Protein AF-A0A495AGC6-F1 (afdb_monomer_lite)

Sequence (389 aa):
MSIIQNLIKKAFGTENVNEAASFLASACNRMKNSSKAEIQYEIEQALCGVNLNRPGSHDVGILARLKAAEAEAMQLRAELKAVAGKSKTKTVYQDNPETLRRLAEVQGELAAARLNTVPPADIQRLSARIAGLQKSLESERDHHYQELALLRETLQRKMEEQVLLTPEGRANQALSERVLDLQKRLAAQKETHNAELAQLHETMQQDIDNQRQLRSELVKNGNALVETVQGLQEQIAALKQRLQETDAQGETARGAYEQALQAHQIYINVLKNEISELVQKNKRLETRLTEQRSETQASSLAAAELDQKILSLHCSLDEMAETAQNYARAKENAEAAASQLRSALEQALSDSQHNASRCETLSRKLEAAEAELNRSSGAKSFMRWMTEK

Radius of gyration: 106.24 Å; chains: 1; bounding box: 181×81×327 Å

pLDDT: mean 79.92, std 17.23, range [36.09, 98.31]

Structure (mmCIF, N/CA/C/O backbone):
data_AF-A0A495AGC6-F1
#
_entry.id   AF-A0A495AGC6-F1
#
loop_
_atom_site.group_PDB
_atom_site.id
_atom_site.type_symbol
_atom_site.label_atom_id
_atom_site.label_alt_id
_atom_site.label_comp_id
_atom_site.label_asym_id
_atom_site.label_entity_id
_atom_site.label_seq_id
_atom_site.pdbx_PDB_ins_code
_atom_site.Cartn_x
_atom_site.Cartn_y
_atom_site.Cartn_z
_atom_site.occupancy
_atom_site.B_iso_or_equiv
_atom_site.auth_seq_id
_atom_site.auth_comp_id
_atom_site.auth_asym_id
_atom_site.auth_atom_id
_atom_site.pdbx_PDB_model_num
ATOM 1 N N . MET A 1 1 ? 37.679 8.447 -24.070 1.00 58.41 1 MET A N 1
ATOM 2 C CA . MET A 1 1 ? 37.887 9.900 -24.266 1.00 58.41 1 MET A CA 1
ATOM 3 C C . MET A 1 1 ? 36.832 10.645 -23.474 1.00 58.41 1 MET A C 1
ATOM 5 O O . MET A 1 1 ? 35.666 10.271 -23.563 1.00 58.41 1 MET A O 1
ATOM 9 N N . SER A 1 2 ? 37.240 11.641 -22.687 1.00 80.38 2 SER A N 1
ATOM 10 C CA . SER A 1 2 ? 36.315 12.469 -21.906 1.00 80.38 2 SER A CA 1
ATOM 11 C C . SER A 1 2 ? 35.355 13.217 -22.836 1.00 80.38 2 SER A C 1
ATOM 13 O O . SER A 1 2 ? 35.716 13.619 -23.945 1.00 80.38 2 SER A O 1
ATOM 15 N N . ILE A 1 3 ? 34.105 13.402 -22.408 1.00 77.62 3 ILE A N 1
ATOM 16 C CA . ILE A 1 3 ? 33.094 14.119 -23.203 1.00 77.62 3 ILE A CA 1
ATOM 17 C C . ILE A 1 3 ? 33.528 15.575 -23.433 1.00 77.62 3 ILE A C 1
ATOM 19 O O . ILE A 1 3 ? 33.268 16.137 -24.496 1.00 77.62 3 ILE A O 1
ATOM 23 N N . ILE A 1 4 ? 34.250 16.154 -22.471 1.00 80.00 4 ILE A N 1
ATOM 24 C CA . ILE A 1 4 ? 34.842 17.491 -22.565 1.00 80.00 4 ILE A CA 1
ATOM 25 C C . ILE A 1 4 ? 35.914 17.523 -23.666 1.00 80.00 4 ILE A C 1
ATOM 27 O O . ILE A 1 4 ? 35.859 18.389 -24.539 1.00 80.00 4 ILE A O 1
ATOM 31 N N . GLN A 1 5 ? 36.806 16.525 -23.715 1.00 81.75 5 GLN A N 1
ATOM 32 C CA . GLN A 1 5 ? 37.827 16.401 -24.768 1.00 81.75 5 GLN A CA 1
ATOM 33 C C . GLN A 1 5 ? 37.212 16.312 -26.166 1.00 81.75 5 GLN A C 1
ATOM 35 O O . GLN A 1 5 ? 37.687 16.954 -27.100 1.00 81.75 5 GLN A O 1
ATOM 40 N N . ASN A 1 6 ? 36.126 15.551 -26.313 1.00 81.38 6 ASN A N 1
ATOM 41 C CA . ASN A 1 6 ? 35.429 15.413 -27.591 1.00 81.38 6 ASN A CA 1
ATOM 42 C C . ASN A 1 6 ? 34.765 16.719 -28.046 1.00 81.38 6 ASN A C 1
ATOM 44 O O . ASN A 1 6 ? 34.771 17.015 -29.239 1.00 81.38 6 ASN A O 1
ATOM 48 N N . LEU A 1 7 ? 34.197 17.503 -27.125 1.00 82.88 7 LEU A N 1
ATOM 49 C CA . LEU A 1 7 ? 33.593 18.800 -27.448 1.00 82.88 7 LEU A CA 1
ATOM 50 C C . LEU A 1 7 ? 34.653 19.824 -27.870 1.00 82.88 7 LEU A C 1
ATOM 52 O O . LEU A 1 7 ? 34.455 20.526 -28.858 1.00 82.88 7 LEU A O 1
ATOM 56 N N . ILE A 1 8 ? 35.798 19.853 -27.184 1.00 82.62 8 ILE A N 1
ATOM 57 C CA . ILE A 1 8 ? 36.922 20.732 -27.529 1.00 82.62 8 ILE A CA 1
ATOM 58 C C . ILE A 1 8 ? 37.519 20.335 -28.889 1.00 82.62 8 ILE A C 1
ATOM 60 O O . ILE A 1 8 ? 37.671 21.189 -29.758 1.00 82.62 8 ILE A O 1
ATOM 64 N N . LYS A 1 9 ? 37.772 19.042 -29.137 1.00 82.81 9 LYS A N 1
ATOM 65 C CA . LYS A 1 9 ? 38.267 18.567 -30.444 1.00 82.81 9 LYS A CA 1
ATOM 66 C C . LYS A 1 9 ? 37.302 18.873 -31.586 1.00 82.81 9 LYS A C 1
ATOM 68 O O . LYS A 1 9 ? 37.743 19.271 -32.659 1.00 82.81 9 LYS A O 1
ATOM 73 N N . LYS A 1 10 ? 35.991 18.734 -31.356 1.00 81.62 10 LYS A N 1
ATOM 74 C CA . LYS A 1 10 ? 34.972 19.119 -32.341 1.00 81.62 10 LYS A CA 1
ATOM 75 C C . LYS A 1 10 ? 35.003 20.615 -32.620 1.00 81.62 10 LYS A C 1
ATOM 77 O O . LYS A 1 10 ? 35.014 20.981 -33.784 1.00 81.62 10 LYS A O 1
ATOM 82 N N . ALA A 1 11 ? 35.105 21.459 -31.593 1.00 82.12 11 ALA A N 1
ATOM 83 C CA . ALA A 1 11 ? 35.177 22.906 -31.779 1.00 82.12 11 ALA A CA 1
ATOM 84 C C . ALA A 1 11 ? 36.354 23.345 -32.667 1.00 82.12 11 ALA A C 1
ATOM 86 O O . ALA A 1 11 ? 36.187 24.216 -33.513 1.00 82.12 11 ALA A O 1
ATOM 87 N N . PHE A 1 12 ? 37.526 22.721 -32.513 1.00 81.25 12 PHE A N 1
ATOM 88 C CA . PHE A 1 12 ? 38.698 23.015 -33.348 1.00 81.25 12 PHE A CA 1
ATOM 89 C C . PHE A 1 12 ? 38.694 22.308 -34.714 1.00 81.25 12 PHE A C 1
ATOM 91 O O . PHE A 1 12 ? 39.489 22.666 -35.578 1.00 81.25 12 PHE A O 1
ATOM 98 N N . GLY A 1 13 ? 37.818 21.321 -34.918 1.00 77.62 13 GLY A N 1
ATOM 99 C CA . GLY A 1 13 ? 37.667 20.593 -36.181 1.00 77.62 13 GLY A CA 1
ATOM 100 C C . GLY A 1 13 ? 36.554 21.116 -37.095 1.00 77.62 13 GLY A C 1
ATOM 101 O O . GLY A 1 13 ? 36.464 20.664 -38.233 1.00 77.62 13 GLY A O 1
ATOM 102 N N . THR A 1 14 ? 35.694 22.031 -36.629 1.00 76.06 14 THR A N 1
ATOM 103 C CA . THR A 1 14 ? 34.595 22.583 -37.443 1.00 76.06 14 THR A CA 1
ATOM 104 C C . THR A 1 14 ? 35.024 23.844 -38.193 1.00 76.06 14 THR A C 1
ATOM 106 O O . THR A 1 14 ? 35.632 24.733 -37.599 1.00 76.06 14 THR A O 1
ATOM 109 N N . GLU A 1 15 ? 34.624 23.992 -39.458 1.00 73.25 15 GLU A N 1
ATOM 110 C CA . GLU A 1 15 ? 34.863 25.217 -40.245 1.00 73.25 15 GLU A CA 1
ATOM 111 C C . GLU A 1 15 ? 33.916 26.375 -39.870 1.00 73.25 15 GLU A C 1
ATOM 113 O O . GLU A 1 15 ? 34.203 27.541 -40.146 1.00 73.25 15 GLU A O 1
ATOM 118 N N . ASN A 1 16 ? 32.797 26.071 -39.202 1.00 80.12 16 ASN A N 1
ATOM 119 C CA . ASN A 1 16 ? 31.782 27.039 -38.803 1.00 80.12 16 ASN A CA 1
ATOM 120 C C . ASN A 1 16 ? 32.076 27.632 -37.413 1.00 80.12 16 ASN A C 1
ATOM 122 O O . ASN A 1 16 ? 31.955 26.963 -36.386 1.00 80.12 16 ASN A O 1
ATOM 126 N N . VAL A 1 17 ? 32.399 28.927 -37.377 1.00 76.19 17 VAL A N 1
ATOM 127 C CA . VAL A 1 17 ? 32.763 29.664 -36.152 1.00 76.19 17 VAL A CA 1
ATOM 128 C C . VAL A 1 17 ? 31.644 29.646 -35.098 1.00 76.19 17 VAL A C 1
ATOM 130 O O . VAL A 1 17 ? 31.924 29.576 -33.901 1.00 76.19 17 VAL A O 1
ATOM 133 N N . ASN A 1 18 ? 30.376 29.649 -35.519 1.00 74.88 18 ASN A N 1
ATOM 134 C CA . ASN A 1 18 ? 29.232 29.661 -34.600 1.00 74.88 18 ASN A CA 1
ATOM 135 C C . ASN A 1 18 ? 29.003 28.293 -33.934 1.00 74.88 18 ASN A C 1
ATOM 137 O O . ASN A 1 18 ? 28.607 28.211 -32.767 1.00 74.88 18 ASN A O 1
ATOM 141 N N . GLU A 1 19 ? 29.295 27.207 -34.650 1.00 74.50 19 GLU A N 1
ATOM 142 C CA . GLU A 1 19 ? 29.259 25.850 -34.099 1.00 74.50 19 GLU A CA 1
ATOM 143 C C . GLU A 1 19 ? 30.437 25.608 -33.158 1.00 74.50 19 GLU A C 1
ATOM 145 O O . GLU A 1 19 ? 30.237 25.106 -32.050 1.00 74.50 19 GLU A O 1
ATOM 150 N N . ALA A 1 20 ? 31.638 26.059 -33.536 1.00 80.38 20 ALA A N 1
ATOM 151 C CA . ALA A 1 20 ? 32.811 26.024 -32.669 1.00 80.38 20 ALA A CA 1
ATOM 152 C C . ALA A 1 20 ? 32.544 26.721 -31.324 1.00 80.38 20 ALA A C 1
ATOM 154 O O . ALA A 1 20 ? 32.800 26.151 -30.260 1.00 80.38 20 ALA A O 1
ATOM 155 N N . ALA A 1 21 ? 31.944 27.917 -31.355 1.00 78.06 21 ALA A N 1
ATOM 156 C CA . ALA A 1 21 ? 31.561 28.655 -30.152 1.00 78.06 21 ALA A CA 1
ATOM 157 C C . ALA A 1 21 ? 30.534 27.895 -29.290 1.00 78.06 21 ALA A C 1
ATOM 159 O O . ALA A 1 21 ? 30.654 27.857 -28.064 1.00 78.06 21 ALA A O 1
ATOM 160 N N . SER A 1 22 ? 29.562 27.231 -29.921 1.00 81.31 22 SER A N 1
ATOM 161 C CA . SER A 1 22 ? 28.532 26.445 -29.228 1.00 81.31 22 SER A CA 1
ATOM 162 C C . SER A 1 22 ? 29.111 25.198 -28.545 1.00 81.31 22 SER A C 1
ATOM 164 O O . SER A 1 22 ? 28.748 24.878 -27.408 1.00 81.31 22 SER A O 1
ATOM 166 N N . PHE A 1 23 ? 30.062 24.515 -29.192 1.00 85.25 23 PHE A N 1
ATOM 167 C CA . PHE A 1 23 ? 30.764 23.372 -28.604 1.00 85.25 23 PHE A CA 1
ATOM 168 C C . PHE A 1 23 ? 31.653 23.781 -27.423 1.00 85.25 23 PHE A C 1
ATOM 170 O O . PHE A 1 23 ? 31.636 23.101 -26.392 1.00 85.25 23 PHE A O 1
ATOM 177 N N . LEU A 1 24 ? 32.357 24.915 -27.521 1.00 86.12 24 LEU A N 1
ATOM 178 C CA . LEU A 1 24 ? 33.155 25.458 -26.415 1.00 86.12 24 LEU A CA 1
ATOM 179 C C . LEU A 1 24 ? 32.280 25.889 -25.233 1.00 86.12 24 LEU A C 1
ATOM 181 O O . LEU A 1 24 ? 32.590 25.552 -24.092 1.00 86.12 24 LEU A O 1
ATOM 185 N N . ALA A 1 25 ? 31.145 26.545 -25.482 1.00 83.38 25 ALA A N 1
ATOM 186 C CA . ALA A 1 25 ? 30.199 26.914 -24.428 1.00 83.38 25 ALA A CA 1
ATOM 187 C C . ALA A 1 25 ? 29.638 25.679 -23.695 1.00 83.38 25 ALA A C 1
ATOM 189 O O . ALA A 1 25 ? 29.525 25.669 -22.466 1.00 83.38 25 ALA A O 1
ATOM 190 N N . SER A 1 26 ? 29.340 24.603 -24.434 1.00 83.75 26 SER A N 1
ATOM 191 C CA . SER A 1 26 ? 28.889 23.332 -23.854 1.00 83.75 26 SER A CA 1
ATOM 192 C C . SER A 1 26 ? 29.978 22.652 -23.015 1.00 83.75 26 SER A C 1
ATOM 194 O O . SER A 1 26 ? 29.679 22.109 -21.950 1.00 83.75 26 SER A O 1
ATOM 196 N N . ALA A 1 27 ? 31.242 22.715 -23.450 1.00 84.75 27 ALA A N 1
ATOM 197 C CA . ALA A 1 27 ? 32.377 22.205 -22.683 1.00 84.75 27 ALA A CA 1
ATOM 198 C C . ALA A 1 27 ? 32.585 23.002 -21.382 1.00 84.75 27 ALA A C 1
ATOM 200 O O . ALA A 1 27 ? 32.699 22.405 -20.311 1.00 84.75 27 ALA A O 1
ATOM 201 N N . CYS A 1 28 ? 32.536 24.337 -21.445 1.00 83.88 28 CYS A N 1
ATOM 202 C CA . CYS A 1 28 ? 32.666 25.216 -20.278 1.00 83.88 28 CYS A CA 1
ATOM 203 C C . CYS A 1 28 ? 31.574 24.971 -19.226 1.00 83.88 28 CYS A C 1
ATOM 205 O O . CYS A 1 28 ? 31.874 24.883 -18.037 1.00 83.88 28 CYS A O 1
ATOM 207 N N . ASN A 1 29 ? 30.317 24.787 -19.645 1.00 86.12 29 ASN A N 1
ATOM 208 C CA . ASN A 1 29 ? 29.219 24.495 -18.717 1.00 86.12 29 ASN A CA 1
ATOM 209 C C . ASN A 1 29 ? 29.400 23.163 -17.977 1.00 86.12 29 ASN A C 1
ATOM 211 O O . ASN A 1 29 ? 29.008 23.047 -16.817 1.00 86.12 29 ASN A O 1
ATOM 215 N N . ARG A 1 30 ? 30.016 22.167 -18.622 1.00 83.12 30 ARG A N 1
ATOM 216 C CA . ARG A 1 30 ? 30.273 20.844 -18.028 1.00 83.12 30 ARG A CA 1
ATOM 217 C C . ARG A 1 30 ? 31.478 20.832 -17.088 1.00 83.12 30 ARG A C 1
ATOM 219 O O . ARG A 1 30 ? 31.530 19.993 -16.200 1.00 83.12 30 ARG A O 1
ATOM 226 N N . MET A 1 31 ? 32.400 21.777 -17.254 1.00 85.44 31 MET A N 1
ATOM 227 C CA . MET A 1 31 ? 33.573 21.966 -16.393 1.00 85.44 31 MET A CA 1
ATOM 228 C C . MET A 1 31 ? 33.315 22.887 -15.191 1.00 85.44 31 MET A C 1
ATOM 230 O O . MET A 1 31 ? 34.194 23.061 -14.353 1.00 85.44 31 MET A O 1
ATOM 234 N N . LYS A 1 32 ? 32.119 23.482 -15.075 1.00 86.50 32 LYS A N 1
ATOM 235 C CA . LYS A 1 32 ? 31.795 24.521 -14.079 1.00 86.50 32 LYS A CA 1
ATOM 236 C C . LYS A 1 32 ? 31.978 24.081 -12.617 1.00 86.50 32 LYS A C 1
ATOM 238 O O . LYS A 1 32 ? 32.236 24.925 -11.765 1.00 86.50 32 LYS A O 1
ATOM 243 N N . ASN A 1 33 ? 31.861 22.782 -12.346 1.00 84.12 33 ASN A N 1
ATOM 244 C CA . ASN A 1 33 ? 31.997 22.198 -11.008 1.00 84.12 33 ASN A CA 1
ATOM 245 C C . ASN A 1 33 ? 33.312 21.415 -10.825 1.00 84.12 33 ASN A C 1
ATOM 247 O O . ASN A 1 33 ? 33.475 20.733 -9.818 1.00 84.12 33 ASN A O 1
ATOM 251 N N . SER A 1 34 ? 34.223 21.475 -11.799 1.00 85.62 34 SER A N 1
ATOM 252 C CA . SER A 1 34 ? 35.520 20.796 -11.753 1.00 85.62 34 SER A CA 1
ATOM 253 C C . SER A 1 34 ? 36.581 21.685 -11.105 1.00 85.62 34 SER A C 1
ATOM 255 O O . SER A 1 34 ? 36.506 22.916 -11.157 1.00 85.62 34 SER A O 1
ATOM 257 N N . SER A 1 35 ? 37.595 21.076 -10.495 1.00 86.25 35 SER A N 1
ATOM 258 C CA . SER A 1 35 ? 38.713 21.827 -9.924 1.00 86.25 35 SER A CA 1
ATOM 259 C C . SER A 1 35 ? 39.618 22.401 -11.021 1.00 86.25 35 SER A C 1
ATOM 261 O O . SER A 1 35 ? 39.706 21.876 -12.132 1.00 86.25 35 SER A O 1
ATOM 263 N N . LYS A 1 36 ? 40.349 23.479 -10.713 1.00 82.62 36 LYS A N 1
ATOM 264 C CA . LYS A 1 36 ? 41.252 24.143 -11.673 1.00 82.62 36 LYS A CA 1
ATOM 265 C C . LYS A 1 36 ? 42.286 23.182 -12.285 1.00 82.62 36 LYS A C 1
ATOM 267 O O . LYS A 1 36 ? 42.595 23.305 -13.466 1.00 82.62 36 LYS A O 1
ATOM 272 N N . ALA A 1 37 ? 42.792 22.232 -11.496 1.00 78.31 37 ALA A N 1
ATOM 273 C CA . ALA A 1 37 ? 43.766 21.238 -11.948 1.00 78.31 37 ALA A CA 1
ATOM 274 C C . ALA A 1 37 ? 43.152 20.220 -12.926 1.00 78.31 37 ALA A C 1
ATOM 276 O O . ALA A 1 37 ? 43.774 19.879 -13.928 1.00 78.31 37 ALA A O 1
ATOM 277 N N . GLU A 1 38 ? 41.914 19.787 -12.682 1.00 80.94 38 GLU A N 1
ATOM 278 C CA . GLU A 1 38 ? 41.188 18.864 -13.567 1.00 80.94 38 GLU A CA 1
ATOM 279 C C . GLU A 1 38 ? 40.808 19.527 -14.892 1.00 80.94 38 GLU A C 1
ATOM 281 O O . GLU A 1 38 ? 40.955 18.922 -15.950 1.00 80.94 38 GLU A O 1
ATOM 286 N N . ILE A 1 39 ? 40.380 20.793 -14.847 1.00 82.31 39 ILE A N 1
ATOM 287 C CA . ILE A 1 39 ? 40.077 21.582 -16.049 1.00 82.31 39 ILE A CA 1
ATOM 288 C C . ILE A 1 39 ? 41.324 21.714 -16.924 1.00 82.31 39 ILE A C 1
ATOM 290 O O . ILE A 1 39 ? 41.261 21.509 -18.135 1.00 82.31 39 ILE A O 1
ATOM 294 N N . GLN A 1 40 ? 42.465 22.040 -16.315 1.00 81.00 40 GLN A N 1
ATOM 295 C CA . GLN A 1 40 ? 43.721 22.199 -17.038 1.00 81.00 40 GLN A CA 1
ATOM 296 C C . GLN A 1 40 ? 44.174 20.880 -17.680 1.00 81.00 40 GLN A C 1
ATOM 298 O O . GLN A 1 40 ? 44.494 20.864 -18.867 1.00 81.00 40 GLN A O 1
ATOM 303 N N . TYR A 1 41 ? 44.111 19.773 -16.938 1.00 83.56 41 TYR A N 1
ATOM 304 C CA . TYR A 1 41 ? 44.441 18.447 -17.459 1.00 83.56 41 TYR A CA 1
ATOM 305 C C . TYR A 1 41 ? 43.533 18.039 -18.632 1.00 83.56 41 TYR A C 1
ATOM 307 O O . TYR A 1 41 ? 44.014 17.546 -19.652 1.00 83.56 41 TYR A O 1
ATOM 315 N N . GLU A 1 42 ? 42.225 18.289 -18.534 1.00 83.12 42 GLU A N 1
ATOM 316 C CA . GLU A 1 42 ? 41.265 17.968 -19.597 1.00 83.12 42 GLU A CA 1
ATOM 317 C C . GLU A 1 42 ? 41.488 18.798 -20.870 1.00 83.12 42 GLU A C 1
ATOM 319 O O . GLU A 1 42 ? 41.372 18.272 -21.980 1.00 83.12 42 GLU A O 1
ATOM 324 N N . ILE A 1 43 ? 41.855 20.076 -20.731 1.00 82.25 43 ILE A N 1
ATOM 325 C CA . ILE A 1 43 ? 42.175 20.952 -21.866 1.00 82.25 43 ILE A CA 1
ATOM 326 C C . ILE A 1 43 ? 43.487 20.525 -22.535 1.00 82.25 43 ILE A C 1
ATOM 328 O O . ILE A 1 43 ? 43.532 20.403 -23.760 1.00 82.25 43 ILE A O 1
ATOM 332 N N . GLU A 1 44 ? 44.540 20.257 -21.760 1.00 81.19 44 GLU A N 1
ATOM 333 C CA . GLU A 1 44 ? 45.842 19.825 -22.288 1.00 81.19 44 GLU A CA 1
ATOM 334 C C . GLU A 1 44 ? 45.723 18.495 -23.053 1.00 81.19 44 GLU A C 1
ATOM 336 O O . GLU A 1 44 ? 46.242 18.364 -24.163 1.00 81.19 44 GLU A O 1
ATOM 341 N N . GLN A 1 45 ? 44.947 17.540 -22.531 1.00 80.88 45 GLN A N 1
ATOM 342 C CA . GLN A 1 45 ? 44.670 16.269 -23.210 1.00 80.88 45 GLN A CA 1
ATOM 343 C C . GLN A 1 45 ? 43.790 16.431 -24.459 1.00 80.88 45 GLN A C 1
ATOM 345 O O . GLN A 1 45 ? 43.948 15.695 -25.438 1.00 80.88 45 GLN A O 1
ATOM 350 N N . ALA A 1 46 ? 42.863 17.393 -24.460 1.00 80.62 46 ALA A N 1
ATOM 351 C CA . ALA A 1 46 ? 42.016 17.670 -25.616 1.00 80.62 46 ALA A CA 1
ATOM 352 C C . ALA A 1 46 ? 42.788 18.316 -26.776 1.00 80.62 46 ALA A C 1
ATOM 354 O O . ALA A 1 46 ? 42.501 18.017 -27.936 1.00 80.62 46 ALA A O 1
ATOM 355 N N . LEU A 1 47 ? 43.758 19.179 -26.458 1.00 77.25 47 LEU A N 1
ATOM 356 C CA . LEU A 1 47 ? 44.586 19.899 -27.427 1.00 77.25 47 LEU A CA 1
ATOM 357 C C . LEU A 1 47 ? 45.785 19.080 -27.923 1.00 77.25 47 LEU A C 1
ATOM 359 O O . LEU A 1 47 ? 46.341 19.388 -28.979 1.00 77.25 47 LEU A O 1
ATOM 363 N N . CYS A 1 48 ? 46.157 18.012 -27.216 1.00 73.25 48 CYS A N 1
ATOM 364 C CA . CYS A 1 48 ? 47.192 17.087 -27.657 1.00 73.25 48 CYS A CA 1
ATOM 365 C C . CYS A 1 48 ? 46.777 16.418 -28.986 1.00 73.25 48 CYS A C 1
ATOM 367 O O . CYS A 1 48 ? 45.836 15.621 -29.046 1.00 73.25 48 CYS A O 1
ATOM 369 N N . GLY A 1 49 ? 47.459 16.793 -30.075 1.00 64.06 49 GLY A N 1
ATOM 370 C CA . GLY A 1 49 ? 47.191 16.309 -31.435 1.00 64.06 49 GLY A CA 1
ATOM 371 C C . GLY A 1 49 ? 46.235 17.166 -32.277 1.00 64.06 49 GLY A C 1
ATOM 372 O O . GLY A 1 49 ? 45.935 16.783 -33.407 1.00 64.06 49 GLY A O 1
ATOM 373 N N . VAL A 1 50 ? 45.770 18.321 -31.784 1.00 68.00 50 VAL A N 1
ATOM 374 C CA . VAL A 1 50 ? 45.018 19.284 -32.609 1.00 68.00 50 VAL A CA 1
ATOM 375 C C . VAL A 1 50 ? 46.008 20.066 -33.475 1.00 68.00 50 VAL A C 1
ATOM 377 O O . VAL A 1 50 ? 46.769 20.900 -32.990 1.00 68.00 50 VAL A O 1
ATOM 380 N N . ASN A 1 51 ? 46.024 19.770 -34.774 1.00 55.25 51 ASN A N 1
ATOM 381 C CA . ASN A 1 51 ? 46.921 20.406 -35.734 1.00 55.25 51 ASN A CA 1
ATOM 382 C C . ASN A 1 51 ? 46.359 21.791 -36.110 1.00 55.25 51 ASN A C 1
ATOM 384 O O . ASN A 1 51 ? 45.437 21.895 -36.913 1.00 55.25 51 ASN A O 1
ATOM 388 N N . LEU A 1 52 ? 46.890 22.863 -35.510 1.00 58.16 52 LEU A N 1
ATOM 389 C CA . LEU A 1 52 ? 46.446 24.250 -35.756 1.00 58.16 52 LEU A CA 1
ATOM 390 C C . LEU A 1 52 ? 46.851 24.789 -37.144 1.00 58.16 52 LEU A C 1
ATOM 392 O O . LEU A 1 52 ? 46.465 25.896 -37.525 1.00 58.16 52 LEU A O 1
ATOM 396 N N . ASN A 1 53 ? 47.607 24.011 -37.920 1.00 49.81 53 ASN A N 1
ATOM 397 C CA . ASN A 1 53 ? 47.970 24.348 -39.289 1.00 49.81 53 ASN A CA 1
ATOM 398 C C . ASN A 1 53 ? 46.783 24.072 -40.226 1.00 49.81 53 ASN A C 1
ATOM 400 O O . ASN A 1 53 ? 46.602 22.961 -40.718 1.00 49.81 53 ASN A O 1
ATOM 404 N N . ARG A 1 54 ? 45.967 25.108 -40.462 1.00 47.81 54 ARG A N 1
ATOM 405 C CA . ARG A 1 54 ? 44.886 25.125 -41.464 1.00 47.81 54 ARG A CA 1
ATOM 406 C C . ARG A 1 54 ? 45.355 24.568 -42.825 1.00 47.81 54 ARG A C 1
ATOM 408 O O . ARG A 1 54 ? 46.357 25.061 -43.348 1.00 47.81 54 ARG A O 1
ATOM 415 N N . PRO A 1 55 ? 44.587 23.685 -43.491 1.00 43.88 55 PRO A N 1
ATOM 416 C CA . PRO A 1 55 ? 44.859 23.222 -44.854 1.00 43.88 55 PRO A CA 1
ATOM 417 C C . PRO A 1 55 ? 44.361 24.233 -45.908 1.00 43.88 55 PRO A C 1
ATOM 419 O O . PRO A 1 55 ? 43.691 23.874 -46.865 1.00 43.88 55 PRO A O 1
ATOM 422 N N . GLY A 1 56 ? 44.664 25.521 -45.727 1.00 44.41 56 GLY A N 1
ATOM 423 C CA . GLY A 1 56 ? 44.250 26.591 -46.647 1.00 44.41 56 GLY A CA 1
ATOM 424 C C . GLY A 1 56 ? 45.301 26.986 -47.692 1.00 44.41 56 GLY A C 1
ATOM 425 O O . GLY A 1 56 ? 45.047 27.886 -48.483 1.00 44.41 56 GLY A O 1
ATOM 426 N N . SER A 1 57 ? 46.498 26.380 -47.694 1.00 45.41 57 SER A N 1
ATOM 427 C CA . SER A 1 57 ? 47.608 26.815 -48.567 1.00 45.41 57 SER A CA 1
ATOM 428 C C . SER A 1 57 ? 47.849 25.944 -49.808 1.00 45.41 57 SER A C 1
ATOM 430 O O . SER A 1 57 ? 48.745 26.249 -50.596 1.00 45.41 57 SER A O 1
ATOM 432 N N . HIS A 1 58 ? 47.059 24.886 -50.032 1.00 46.19 58 HIS A N 1
ATOM 433 C CA . HIS A 1 58 ? 47.259 23.986 -51.179 1.00 46.19 58 HIS A CA 1
ATOM 434 C C . HIS A 1 58 ? 46.610 24.451 -52.493 1.00 46.19 58 HIS A C 1
ATOM 436 O O . HIS A 1 58 ? 47.123 24.114 -53.562 1.00 46.19 58 HIS A O 1
ATOM 442 N N . ASP A 1 59 ? 45.591 25.311 -52.450 1.00 50.62 59 ASP A N 1
ATOM 443 C CA . ASP A 1 59 ? 44.897 25.763 -53.668 1.00 50.62 59 ASP A CA 1
ATOM 444 C C . ASP A 1 59 ? 45.726 26.721 -54.537 1.00 50.62 59 ASP A C 1
ATOM 446 O O . ASP A 1 59 ? 45.608 26.722 -55.763 1.00 50.62 59 ASP A O 1
ATOM 450 N N . VAL A 1 60 ? 46.649 27.481 -53.941 1.00 56.12 60 VAL A N 1
ATOM 451 C CA . VAL A 1 60 ? 47.504 28.426 -54.686 1.00 56.12 60 VAL A CA 1
ATOM 452 C C . VAL A 1 60 ? 48.525 27.688 -55.567 1.00 56.12 60 VAL A C 1
ATOM 454 O O . VAL A 1 60 ? 48.856 28.143 -56.664 1.00 56.12 60 VAL A O 1
ATOM 457 N N . GLY A 1 61 ? 48.988 26.510 -55.135 1.00 53.53 61 GLY A N 1
ATOM 458 C CA . GLY A 1 61 ? 49.955 25.701 -55.882 1.00 53.53 61 GLY A CA 1
ATOM 459 C C . GLY A 1 61 ? 49.356 24.974 -57.090 1.00 53.53 61 GLY A C 1
ATOM 460 O O . GLY A 1 61 ? 50.037 24.801 -58.101 1.00 53.53 61 GLY A O 1
ATOM 461 N N . ILE A 1 62 ? 48.084 24.573 -57.015 1.00 56.53 62 ILE A N 1
ATOM 462 C CA . ILE A 1 62 ? 47.392 23.851 -58.095 1.00 56.53 62 ILE A CA 1
ATOM 463 C C . ILE A 1 62 ? 46.996 24.818 -59.220 1.00 56.53 62 ILE A C 1
ATOM 465 O O . ILE A 1 62 ? 47.216 24.525 -60.396 1.00 56.53 62 ILE A O 1
ATOM 469 N N . LEU A 1 63 ? 46.523 26.017 -58.867 1.00 58.47 63 LEU A N 1
ATOM 470 C CA . LEU A 1 63 ? 46.190 27.074 -59.828 1.00 58.47 63 LEU A CA 1
ATOM 471 C C . LEU A 1 63 ? 47.410 27.573 -60.621 1.00 58.47 63 LEU A C 1
ATOM 473 O O . LEU A 1 63 ? 47.292 27.864 -61.813 1.00 58.47 63 LEU A O 1
ATOM 477 N N . ALA A 1 64 ? 48.592 27.627 -59.999 1.00 65.50 64 ALA A N 1
ATOM 478 C CA . ALA A 1 64 ? 49.833 27.992 -60.685 1.00 65.50 64 ALA A CA 1
ATOM 479 C C . ALA A 1 64 ? 50.291 26.920 -61.694 1.00 65.50 64 ALA A C 1
ATOM 481 O O . ALA A 1 64 ? 50.751 27.257 -62.785 1.00 65.50 64 ALA A O 1
ATOM 482 N N . ARG A 1 65 ? 50.118 25.630 -61.370 1.00 68.25 65 ARG A N 1
ATOM 483 C CA . ARG A 1 65 ? 50.476 24.516 -62.268 1.00 68.25 65 ARG A CA 1
ATOM 484 C C . ARG A 1 65 ? 49.530 24.399 -63.464 1.00 68.25 65 ARG A C 1
ATOM 486 O O . ARG A 1 65 ? 49.992 24.128 -64.567 1.00 68.25 65 ARG A O 1
ATOM 493 N N . LEU A 1 66 ? 48.235 24.666 -63.274 1.00 63.75 66 LEU A N 1
ATOM 494 C CA . LEU A 1 66 ? 47.255 24.677 -64.368 1.00 63.75 66 LEU A CA 1
ATOM 495 C C . LEU A 1 66 ? 47.524 25.799 -65.381 1.00 63.75 66 LEU A C 1
ATOM 497 O O . LEU A 1 66 ? 47.479 25.551 -66.583 1.00 63.75 66 LEU A O 1
ATOM 501 N N . LYS A 1 67 ? 47.901 26.999 -64.917 1.00 70.69 67 LYS A N 1
ATOM 502 C CA . LYS A 1 67 ? 48.280 28.105 -65.815 1.00 70.69 67 LYS A CA 1
ATOM 503 C C . LYS A 1 67 ? 49.564 27.831 -66.609 1.00 70.69 67 LYS A C 1
ATOM 505 O O . LYS A 1 67 ? 49.674 28.285 -67.743 1.00 70.69 67 LYS A O 1
ATOM 510 N N . ALA A 1 68 ? 50.517 27.084 -66.046 1.00 68.50 68 ALA A N 1
ATOM 511 C CA . ALA A 1 68 ? 51.734 26.690 -66.759 1.00 68.50 68 ALA A CA 1
ATOM 512 C C . ALA A 1 68 ? 51.448 25.659 -67.870 1.00 68.50 68 ALA A C 1
ATOM 514 O O . ALA A 1 68 ? 51.939 25.814 -68.986 1.00 68.50 68 ALA A O 1
ATOM 515 N N . ALA A 1 69 ? 50.592 24.667 -67.599 1.00 68.31 69 ALA A N 1
ATOM 516 C CA . ALA A 1 69 ? 50.204 23.654 -68.585 1.00 68.31 69 ALA A CA 1
ATOM 517 C C . ALA A 1 69 ? 49.407 24.242 -69.769 1.00 68.31 69 ALA A C 1
ATOM 519 O O . ALA A 1 69 ? 49.550 23.800 -70.909 1.00 68.31 69 ALA A O 1
ATOM 520 N N . GLU A 1 70 ? 48.587 25.269 -69.522 1.00 72.12 70 GLU A N 1
ATOM 521 C CA . GLU A 1 70 ? 47.823 25.952 -70.574 1.00 72.12 70 GLU A CA 1
ATOM 522 C C . GLU A 1 70 ? 48.724 26.760 -71.531 1.00 72.12 70 GLU A C 1
ATOM 524 O O . GLU A 1 70 ? 48.479 26.791 -72.741 1.00 72.12 70 GLU A O 1
ATOM 529 N N . ALA A 1 71 ? 49.814 27.347 -71.023 1.00 74.38 71 ALA A N 1
ATOM 530 C CA . ALA A 1 71 ? 50.802 28.050 -71.843 1.00 74.38 71 ALA A CA 1
ATOM 531 C C . ALA A 1 71 ? 51.585 27.094 -72.767 1.00 74.38 71 ALA A C 1
ATOM 533 O O . ALA A 1 71 ? 51.782 27.393 -73.946 1.00 74.38 71 ALA A O 1
ATOM 534 N N . GLU A 1 72 ? 51.960 25.915 -72.265 1.00 74.88 72 GLU A N 1
ATOM 535 C CA . GLU A 1 72 ? 52.686 24.887 -73.028 1.00 74.88 72 GLU A CA 1
ATOM 536 C C . GLU A 1 72 ? 51.828 24.306 -74.172 1.00 74.88 72 GLU A C 1
ATOM 538 O O . GLU A 1 72 ? 52.294 24.126 -75.302 1.00 74.88 72 GLU A O 1
ATOM 543 N N . ALA A 1 73 ? 50.526 24.113 -73.927 1.00 68.50 73 ALA A N 1
ATOM 544 C CA . ALA A 1 73 ? 49.580 23.637 -74.937 1.00 68.50 73 ALA A CA 1
ATOM 545 C C . ALA A 1 73 ? 49.353 24.645 -76.084 1.00 68.50 73 ALA A C 1
ATOM 547 O O . ALA A 1 73 ? 49.147 24.242 -77.237 1.00 68.50 73 ALA A O 1
ATOM 548 N N . MET A 1 74 ? 49.404 25.955 -75.808 1.00 72.69 74 MET A N 1
ATOM 549 C CA . MET A 1 74 ? 49.341 26.977 -76.861 1.00 72.69 74 MET A CA 1
ATOM 550 C C . MET A 1 74 ? 50.589 26.975 -77.750 1.00 72.69 74 MET A C 1
ATOM 552 O O . MET A 1 74 ? 50.468 27.150 -78.965 1.00 72.69 74 MET A O 1
ATOM 556 N N . GLN A 1 75 ? 51.768 26.738 -77.173 1.00 77.06 75 GLN A N 1
ATOM 557 C CA . GLN A 1 75 ? 53.033 26.740 -77.908 1.00 77.06 75 GLN A CA 1
ATOM 558 C C . GLN A 1 75 ? 53.115 25.560 -78.892 1.00 77.06 75 GLN A C 1
ATOM 560 O O . GLN A 1 75 ? 53.396 25.760 -80.076 1.00 77.06 75 GLN A O 1
ATOM 565 N N . LEU A 1 76 ? 52.706 24.361 -78.463 1.00 71.25 76 LEU A N 1
ATOM 566 C CA . LEU A 1 76 ? 52.633 23.177 -79.331 1.00 71.25 76 LEU A CA 1
ATOM 567 C C . LEU A 1 76 ? 51.619 23.334 -80.480 1.00 71.25 76 LEU A C 1
ATOM 569 O O . LEU A 1 76 ? 51.861 22.876 -81.600 1.00 71.25 76 LEU A O 1
ATOM 573 N N . ARG A 1 77 ? 50.494 24.030 -80.256 1.00 72.56 77 ARG A N 1
ATOM 574 C CA . ARG A 1 77 ? 49.527 24.350 -81.327 1.00 72.56 77 ARG A CA 1
ATOM 575 C C . ARG A 1 77 ? 50.090 25.326 -82.361 1.00 72.56 77 ARG A C 1
ATOM 577 O O . ARG A 1 77 ? 49.767 25.197 -83.545 1.00 72.56 77 ARG A O 1
ATOM 584 N N . ALA A 1 78 ? 50.910 26.288 -81.942 1.00 72.94 78 ALA A N 1
ATOM 585 C CA . ALA A 1 78 ? 51.563 27.223 -82.855 1.00 72.94 78 ALA A CA 1
ATOM 586 C C . ALA A 1 78 ? 52.604 26.514 -83.742 1.00 72.94 78 ALA A C 1
ATOM 588 O O . ALA A 1 78 ? 52.650 26.758 -84.951 1.00 72.94 78 ALA A O 1
ATOM 589 N N . GLU A 1 79 ? 53.366 25.575 -83.178 1.00 72.44 79 GLU A N 1
ATOM 590 C CA . GLU A 1 79 ? 54.352 24.776 -83.916 1.00 72.44 79 GLU A CA 1
ATOM 591 C C . GLU A 1 79 ? 53.700 23.823 -84.928 1.00 72.44 79 GLU A C 1
ATOM 593 O O . GLU A 1 79 ? 54.115 23.777 -86.089 1.00 72.44 79 GLU A O 1
ATOM 598 N N . LEU A 1 80 ? 52.604 23.151 -84.558 1.00 66.19 80 LEU A N 1
ATOM 599 C CA . LEU A 1 80 ? 51.835 22.297 -85.476 1.00 66.19 80 LEU A CA 1
ATOM 600 C C . LEU A 1 80 ? 51.300 23.074 -86.689 1.00 66.19 80 LEU A C 1
ATOM 602 O O . LEU A 1 80 ? 51.341 22.586 -87.822 1.00 66.19 80 LEU A O 1
ATOM 606 N N . LYS A 1 81 ? 50.858 24.318 -86.476 1.00 69.25 81 LYS A N 1
ATOM 607 C CA . LYS A 1 81 ? 50.384 25.200 -87.552 1.00 69.25 81 LYS A CA 1
ATOM 608 C C . LYS A 1 81 ? 51.527 25.660 -88.469 1.00 69.25 81 LYS A C 1
ATOM 610 O O . LYS A 1 81 ? 51.317 25.811 -89.672 1.00 69.25 81 LYS A O 1
ATOM 615 N N . ALA A 1 82 ? 52.736 25.832 -87.932 1.00 65.75 82 ALA A N 1
ATOM 616 C CA . ALA A 1 82 ? 53.929 26.189 -88.703 1.00 65.75 82 ALA A CA 1
ATOM 617 C C . ALA A 1 82 ? 54.477 25.020 -89.544 1.00 65.75 82 ALA A C 1
ATOM 619 O O . ALA A 1 82 ? 55.002 25.244 -90.639 1.00 65.75 82 ALA A O 1
ATOM 620 N N . VAL A 1 83 ? 54.332 23.778 -89.070 1.00 59.53 83 VAL A N 1
ATOM 621 C CA . VAL A 1 83 ? 54.748 22.569 -89.803 1.00 59.53 83 VAL A CA 1
ATOM 622 C C . VAL A 1 83 ? 53.756 22.226 -90.921 1.00 59.53 83 VAL A C 1
ATOM 624 O O . VAL A 1 83 ? 54.180 21.926 -92.037 1.00 59.53 83 VAL A O 1
ATOM 627 N N . ALA A 1 84 ? 52.449 22.383 -90.684 1.00 52.88 84 ALA A N 1
ATOM 628 C CA . ALA A 1 84 ? 51.414 22.148 -91.697 1.00 52.88 84 ALA A CA 1
ATOM 629 C C . ALA A 1 84 ? 51.495 23.105 -92.908 1.00 52.88 84 ALA A C 1
ATOM 631 O O . ALA A 1 84 ? 51.065 22.755 -94.003 1.00 52.88 84 ALA A O 1
ATOM 632 N N . GLY A 1 85 ? 52.084 24.297 -92.748 1.00 53.12 85 GLY A N 1
ATOM 633 C CA . GLY A 1 85 ? 52.281 25.256 -93.844 1.00 53.12 85 GLY A CA 1
ATOM 634 C C . GLY A 1 85 ? 53.431 24.921 -94.807 1.00 53.12 85 GLY A C 1
ATOM 635 O O . GLY A 1 85 ? 53.533 25.546 -95.864 1.00 53.12 85 GLY A O 1
ATOM 636 N N . LYS A 1 86 ? 54.308 23.962 -94.467 1.00 51.00 86 LYS A N 1
ATOM 637 C CA . LYS A 1 86 ? 55.535 23.657 -95.234 1.00 51.00 86 LYS A CA 1
ATOM 638 C C . LYS A 1 86 ? 55.443 22.396 -96.100 1.00 51.00 86 LYS A C 1
ATOM 640 O O . LYS A 1 86 ? 56.277 22.214 -96.984 1.00 51.00 86 LYS A O 1
ATOM 645 N N . SER A 1 87 ? 54.427 21.556 -95.925 1.00 44.88 87 SER A N 1
ATOM 646 C CA . SER A 1 87 ? 54.232 20.331 -96.708 1.00 44.88 87 SER A CA 1
ATOM 647 C C . SER A 1 87 ? 53.282 20.555 -97.891 1.00 44.88 87 SER A C 1
ATOM 649 O O . SER A 1 87 ? 52.114 20.178 -97.867 1.00 44.88 87 SER A O 1
ATOM 651 N N . LYS A 1 88 ? 53.792 21.126 -98.991 1.00 47.91 88 LYS A N 1
ATOM 652 C CA . LYS A 1 88 ? 53.149 20.979 -100.311 1.00 47.91 88 LYS A CA 1
ATOM 653 C C . LYS A 1 88 ? 53.399 19.558 -100.826 1.00 47.91 88 LYS A C 1
ATOM 655 O O . LYS A 1 88 ? 54.280 19.335 -101.655 1.00 47.91 88 LYS A O 1
ATOM 660 N N . THR A 1 89 ? 52.652 18.583 -100.319 1.00 41.41 89 THR A N 1
ATOM 661 C CA . THR A 1 89 ? 52.624 17.223 -100.867 1.00 41.41 89 THR A CA 1
ATOM 662 C C . THR A 1 89 ? 51.900 17.240 -102.210 1.00 41.41 89 THR A C 1
ATOM 664 O O . THR A 1 89 ? 50.678 17.271 -102.308 1.00 41.41 89 THR A O 1
ATOM 667 N N . LYS A 1 90 ? 52.706 17.271 -103.270 1.00 39.41 90 LYS A N 1
ATOM 668 C CA . LYS A 1 90 ? 52.305 17.142 -104.669 1.00 39.41 90 LYS A CA 1
ATOM 669 C C . LYS A 1 90 ? 51.849 15.692 -104.889 1.00 39.41 90 LYS A C 1
ATOM 671 O O . LYS A 1 90 ? 52.683 14.798 -104.992 1.00 39.41 90 LYS A O 1
ATOM 676 N N . THR A 1 91 ? 50.544 15.434 -104.900 1.00 37.28 91 THR A N 1
ATOM 677 C CA . THR A 1 91 ? 49.997 14.116 -105.253 1.00 37.28 91 THR A CA 1
ATOM 678 C C . THR A 1 91 ? 50.166 13.896 -106.753 1.00 37.28 91 THR A C 1
ATOM 680 O O . THR A 1 91 ? 49.447 14.475 -107.563 1.00 37.28 91 THR A O 1
ATOM 683 N N . VAL A 1 92 ? 51.168 13.097 -107.118 1.00 39.56 92 VAL A N 1
ATOM 684 C CA . VAL A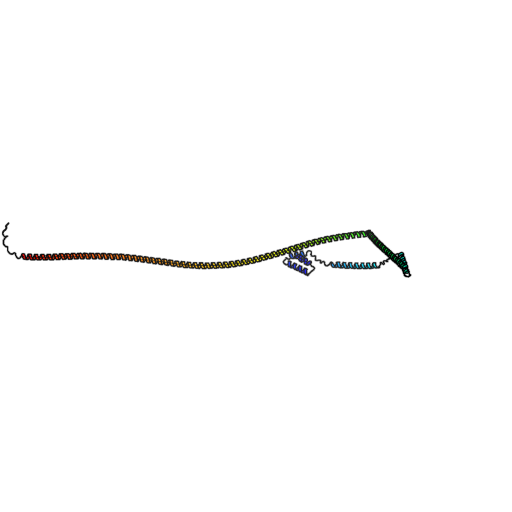 1 92 ? 51.386 12.592 -108.475 1.00 39.56 92 VAL A CA 1
ATOM 685 C C . VAL A 1 92 ? 50.527 11.341 -108.633 1.00 39.56 92 VAL A C 1
ATOM 687 O O . VAL A 1 92 ? 50.859 10.297 -108.087 1.00 39.56 92 VAL A O 1
ATOM 690 N N . TYR A 1 93 ? 49.424 11.457 -109.362 1.00 43.75 93 TYR A N 1
ATOM 691 C CA . TYR A 1 93 ? 48.782 10.326 -110.024 1.00 43.75 93 TYR A CA 1
ATOM 692 C C . TYR A 1 93 ? 48.642 10.718 -111.492 1.00 43.75 93 TYR A C 1
ATOM 694 O O . TYR A 1 93 ? 47.859 11.599 -111.839 1.00 43.75 93 TYR A O 1
ATOM 702 N N . GLN A 1 94 ? 49.496 10.139 -112.332 1.00 46.31 94 GLN A N 1
ATOM 703 C CA . GLN A 1 94 ? 49.277 10.079 -113.771 1.00 46.31 94 GLN A CA 1
ATOM 704 C C . GLN A 1 94 ? 48.620 8.728 -114.027 1.00 46.31 94 GLN A C 1
ATOM 706 O O . GLN A 1 94 ? 49.258 7.695 -113.838 1.00 46.31 94 GLN A O 1
ATOM 711 N N . ASP A 1 95 ? 47.342 8.743 -114.396 1.00 46.97 95 ASP A N 1
ATOM 712 C CA . ASP A 1 95 ? 46.644 7.548 -114.865 1.00 46.97 95 ASP A CA 1
ATOM 713 C C . ASP A 1 95 ? 47.397 6.935 -116.059 1.00 46.97 95 ASP A C 1
ATOM 715 O O . ASP A 1 95 ? 48.044 7.650 -116.833 1.00 46.97 95 ASP A O 1
ATOM 719 N N . ASN A 1 96 ? 47.311 5.609 -116.209 1.00 55.16 96 ASN A N 1
ATOM 720 C CA . ASN A 1 96 ? 48.012 4.857 -117.248 1.00 55.16 96 ASN A CA 1
ATOM 721 C C . ASN A 1 96 ? 47.716 5.461 -118.644 1.00 55.16 96 ASN A C 1
ATOM 723 O O . ASN A 1 96 ? 46.566 5.415 -119.106 1.00 55.16 96 ASN A O 1
ATOM 727 N N . PRO A 1 97 ? 48.720 6.051 -119.325 1.00 59.53 97 PRO A N 1
ATOM 728 C CA . PRO A 1 97 ? 48.495 6.858 -120.520 1.00 59.53 97 PRO A CA 1
ATOM 729 C C . PRO A 1 97 ? 47.938 6.037 -121.685 1.00 59.53 97 PRO A C 1
ATOM 731 O O . PRO A 1 97 ? 47.250 6.593 -122.539 1.00 59.53 97 PRO A O 1
ATOM 734 N N . GLU A 1 98 ? 48.176 4.723 -121.723 1.00 58.91 98 GLU A N 1
ATOM 735 C CA . GLU A 1 98 ? 47.605 3.855 -122.756 1.00 58.91 98 GLU A CA 1
ATOM 736 C C . GLU A 1 98 ? 46.103 3.619 -122.569 1.00 58.91 98 GLU A C 1
ATOM 738 O O . GLU A 1 98 ? 45.353 3.626 -123.548 1.00 58.91 98 GLU A O 1
ATOM 743 N N . THR A 1 99 ? 45.636 3.458 -121.331 1.00 58.41 99 THR A N 1
ATOM 744 C CA . THR A 1 99 ? 44.217 3.224 -121.032 1.00 58.41 99 THR A CA 1
ATOM 745 C C . THR A 1 99 ? 43.406 4.500 -121.228 1.00 58.41 99 THR A C 1
ATOM 747 O O . THR A 1 99 ? 42.330 4.454 -121.823 1.00 58.41 99 THR A O 1
ATOM 750 N N . LEU A 1 100 ? 43.959 5.654 -120.835 1.00 60.53 100 LEU A N 1
ATOM 751 C CA . LEU A 1 100 ? 43.374 6.965 -121.128 1.00 60.53 100 LEU A CA 1
ATOM 752 C C . LEU A 1 100 ? 43.332 7.263 -122.629 1.00 60.53 100 LEU A C 1
ATOM 754 O O . LEU A 1 100 ? 42.325 7.774 -123.115 1.00 60.53 100 LEU A O 1
ATOM 758 N N . ARG A 1 101 ? 44.390 6.925 -123.379 1.00 64.50 101 ARG A N 1
ATOM 759 C CA . ARG A 1 101 ? 44.430 7.128 -124.834 1.00 64.50 101 ARG A CA 1
ATOM 760 C C . ARG A 1 101 ? 43.391 6.252 -125.543 1.00 64.50 101 ARG A C 1
ATOM 762 O O . ARG A 1 101 ? 42.644 6.772 -126.363 1.00 64.50 101 ARG A O 1
ATOM 769 N N . ARG A 1 102 ? 43.246 4.978 -125.154 1.00 66.06 102 ARG A N 1
ATOM 770 C CA . ARG A 1 102 ? 42.189 4.083 -125.673 1.00 66.06 102 ARG A CA 1
ATOM 771 C C . ARG A 1 102 ? 40.782 4.546 -125.295 1.00 66.06 102 ARG A C 1
ATOM 773 O O . ARG A 1 102 ? 39.862 4.428 -126.095 1.00 66.06 102 ARG A O 1
ATOM 780 N N . LEU A 1 103 ? 40.593 5.074 -124.087 1.00 64.31 103 LEU A N 1
ATOM 781 C CA . LEU A 1 103 ? 39.302 5.601 -123.644 1.00 64.31 103 LEU A CA 1
ATOM 782 C C . LEU A 1 103 ? 38.933 6.881 -124.409 1.00 64.31 103 LEU A C 1
ATOM 784 O O . LEU A 1 103 ? 37.790 7.016 -124.835 1.00 64.31 103 LEU A O 1
ATOM 788 N N . ALA A 1 104 ? 39.907 7.760 -124.661 1.00 67.69 104 ALA A N 1
ATOM 789 C CA . ALA A 1 104 ? 39.744 8.953 -125.487 1.00 67.69 104 ALA A CA 1
ATOM 790 C C . ALA A 1 104 ? 39.482 8.616 -126.968 1.00 67.69 104 ALA A C 1
ATOM 792 O O . ALA A 1 104 ? 38.623 9.242 -127.586 1.00 67.69 104 ALA A O 1
ATOM 793 N N . GLU A 1 105 ? 40.156 7.606 -127.527 1.00 71.81 105 GLU A N 1
ATOM 794 C CA . GLU A 1 105 ? 39.907 7.106 -128.889 1.00 71.81 105 GLU A CA 1
ATOM 795 C C . GLU A 1 105 ? 38.482 6.561 -129.032 1.00 71.81 105 GLU A C 1
ATOM 797 O O . GLU A 1 105 ? 37.744 6.999 -129.910 1.00 71.81 105 GLU A O 1
ATOM 802 N N . VAL A 1 106 ? 38.037 5.687 -128.123 1.00 64.25 106 VAL A N 1
ATOM 803 C CA . VAL A 1 106 ? 36.683 5.108 -128.184 1.00 64.25 106 VAL A CA 1
ATOM 804 C C . VAL A 1 106 ? 35.604 6.163 -127.880 1.00 64.25 106 VAL A C 1
ATOM 806 O O . VAL A 1 106 ? 34.517 6.118 -128.457 1.00 64.25 106 VAL A O 1
ATOM 809 N N . GLN A 1 107 ? 35.885 7.154 -127.026 1.00 65.81 107 GLN A N 1
ATOM 810 C CA . GLN A 1 107 ? 35.009 8.319 -126.832 1.00 65.81 107 GLN A CA 1
ATOM 811 C C . GLN A 1 107 ? 34.917 9.189 -128.094 1.00 65.81 107 GLN A C 1
ATOM 813 O O . GLN A 1 107 ? 33.827 9.659 -128.424 1.00 65.81 107 GLN A O 1
ATOM 818 N N . GLY A 1 108 ? 36.027 9.366 -128.816 1.00 67.88 108 GLY A N 1
ATOM 819 C CA . GLY A 1 108 ? 36.068 10.040 -130.114 1.00 67.88 108 GLY A CA 1
ATOM 820 C C . GLY A 1 108 ? 35.286 9.287 -131.193 1.00 67.88 108 GLY A C 1
ATOM 821 O O . GLY A 1 108 ? 34.491 9.892 -131.910 1.00 67.88 108 GLY A O 1
ATOM 822 N N . GLU A 1 109 ? 35.426 7.961 -131.255 1.00 63.38 109 GLU A N 1
ATOM 823 C CA . GLU A 1 109 ? 34.669 7.089 -132.164 1.00 63.38 109 GLU A CA 1
ATOM 824 C C . GLU A 1 109 ? 33.163 7.097 -131.854 1.00 63.38 109 GLU A C 1
ATOM 826 O O . GLU A 1 109 ? 32.344 7.173 -132.769 1.00 63.38 109 GLU A O 1
ATOM 831 N N . LEU A 1 110 ? 32.769 7.097 -130.574 1.00 59.09 110 LEU A N 1
ATOM 832 C CA . LEU A 1 110 ? 31.365 7.212 -130.162 1.00 59.09 110 LEU A CA 1
ATOM 833 C C . LEU A 1 110 ? 30.780 8.597 -130.495 1.00 59.09 110 LEU A C 1
ATOM 835 O O . LEU A 1 110 ? 29.627 8.697 -130.918 1.00 59.09 110 LEU A O 1
ATOM 839 N N . ALA A 1 111 ? 31.558 9.667 -130.311 1.00 60.38 111 ALA A N 1
ATOM 840 C CA . ALA A 1 111 ? 31.153 11.022 -130.679 1.00 60.38 111 ALA A CA 1
ATOM 841 C C . ALA A 1 111 ? 30.971 11.159 -132.201 1.00 60.38 111 ALA A C 1
ATOM 843 O O . ALA A 1 111 ? 29.989 11.755 -132.645 1.00 60.38 111 ALA A O 1
ATOM 844 N N . ALA A 1 112 ? 31.847 10.536 -132.996 1.00 59.44 112 ALA A N 1
ATOM 845 C CA . ALA A 1 112 ? 31.723 10.472 -134.451 1.00 59.44 112 ALA A CA 1
ATOM 846 C C . ALA A 1 112 ? 30.528 9.608 -134.910 1.00 59.44 112 ALA A C 1
ATOM 848 O O . ALA A 1 112 ? 29.804 9.999 -135.825 1.00 59.44 112 ALA A O 1
ATOM 849 N N . ALA A 1 113 ? 30.261 8.480 -134.241 1.00 56.84 113 ALA A N 1
ATOM 850 C CA . ALA A 1 113 ? 29.117 7.605 -134.523 1.00 56.84 113 ALA A CA 1
ATOM 851 C C . ALA A 1 113 ? 27.756 8.230 -134.161 1.00 56.84 113 ALA A C 1
ATOM 853 O O . ALA A 1 113 ? 26.734 7.836 -134.713 1.00 56.84 113 ALA A O 1
ATOM 854 N N . ARG A 1 114 ? 27.719 9.218 -133.256 1.00 55.97 114 ARG A N 1
ATOM 855 C CA . ARG A 1 114 ? 26.506 9.996 -132.938 1.00 55.97 114 ARG A CA 1
ATOM 856 C C . ARG A 1 114 ? 26.174 11.075 -133.976 1.00 55.97 114 ARG A C 1
ATOM 858 O O . ARG A 1 114 ? 25.041 11.546 -133.987 1.00 55.97 114 ARG A O 1
ATOM 865 N N . LEU A 1 115 ? 27.137 11.477 -134.812 1.00 57.38 115 LEU A N 1
ATOM 866 C CA . LEU A 1 115 ? 26.999 12.582 -135.774 1.00 57.38 115 LEU A CA 1
ATOM 867 C C . LEU A 1 115 ? 26.709 12.138 -137.216 1.00 57.38 115 LEU A C 1
ATOM 869 O O . LEU A 1 115 ? 26.257 12.955 -138.011 1.00 57.38 115 LEU A O 1
ATOM 873 N N . ASN A 1 116 ? 26.905 10.861 -137.546 1.00 53.78 116 ASN A N 1
ATOM 874 C CA . ASN A 1 116 ? 26.533 10.271 -138.833 1.00 53.78 116 ASN A CA 1
ATOM 875 C C . ASN A 1 116 ? 25.567 9.106 -138.591 1.00 53.78 116 ASN A C 1
ATOM 877 O O . ASN A 1 116 ? 25.645 8.464 -137.550 1.00 53.78 116 ASN A O 1
ATOM 881 N N . THR A 1 117 ? 24.642 8.840 -139.518 1.00 55.25 117 THR A N 1
ATOM 882 C CA . THR A 1 117 ? 23.580 7.819 -139.406 1.00 55.25 117 THR A CA 1
ATOM 883 C C . THR A 1 117 ? 24.145 6.394 -139.300 1.00 55.25 117 THR A C 1
ATOM 885 O O . THR A 1 117 ? 24.164 5.645 -140.275 1.00 55.25 117 THR A O 1
ATOM 888 N N . VAL A 1 118 ? 24.630 6.029 -138.114 1.00 52.69 118 VAL A N 1
ATOM 889 C CA . VAL A 1 118 ? 25.166 4.712 -137.757 1.00 52.69 118 VAL A CA 1
ATOM 890 C C . VAL A 1 118 ? 24.088 3.940 -136.980 1.00 52.69 118 VAL A C 1
ATOM 892 O O . VAL A 1 118 ? 23.396 4.537 -136.149 1.00 52.69 118 VAL A O 1
ATOM 895 N N . PRO A 1 119 ? 23.900 2.629 -137.228 1.00 60.12 119 PRO A N 1
ATOM 896 C CA . PRO A 1 119 ? 22.889 1.838 -136.540 1.00 60.12 119 PRO A CA 1
ATOM 897 C C . PRO A 1 119 ? 23.058 1.892 -135.010 1.00 60.12 119 PRO A C 1
ATOM 899 O O . PRO A 1 119 ? 24.177 1.774 -134.505 1.00 60.12 119 PRO A O 1
ATOM 902 N N . PRO A 1 120 ? 21.961 1.996 -134.236 1.00 64.38 120 PRO A N 1
ATOM 903 C CA . PRO A 1 120 ? 22.011 2.100 -132.774 1.00 64.38 120 PRO A CA 1
ATOM 904 C C . PRO A 1 120 ? 22.746 0.933 -132.086 1.00 64.38 120 PRO A C 1
ATOM 906 O O . PRO A 1 120 ? 23.239 1.100 -130.970 1.00 64.38 120 PRO A O 1
ATOM 909 N N . ALA A 1 121 ? 22.881 -0.218 -132.754 1.00 70.50 121 ALA A N 1
ATOM 910 C CA . ALA A 1 121 ? 23.644 -1.368 -132.272 1.00 70.50 121 ALA A CA 1
ATOM 911 C C . ALA A 1 121 ? 25.145 -1.065 -132.076 1.00 70.50 121 ALA A C 1
ATOM 913 O O . ALA A 1 121 ? 25.734 -1.507 -131.088 1.00 70.50 121 ALA A O 1
ATOM 914 N N . ASP A 1 122 ? 25.761 -0.266 -132.950 1.00 67.25 122 ASP A N 1
ATOM 915 C CA . ASP A 1 122 ? 27.194 0.049 -132.860 1.00 67.25 122 ASP A CA 1
ATOM 916 C C . ASP A 1 122 ? 27.478 1.104 -131.784 1.00 67.25 122 ASP A C 1
ATOM 918 O O . ASP A 1 122 ? 28.461 1.002 -131.049 1.00 67.25 122 ASP A O 1
ATOM 922 N N . ILE A 1 123 ? 26.558 2.057 -131.595 1.00 70.06 123 ILE A N 1
ATOM 923 C CA . ILE A 1 123 ? 26.596 3.018 -130.481 1.00 70.06 123 ILE A CA 1
ATOM 924 C C . ILE A 1 123 ? 26.471 2.279 -129.144 1.00 70.06 123 ILE A C 1
ATOM 926 O O . ILE A 1 123 ? 27.200 2.587 -128.198 1.00 70.06 123 ILE A O 1
ATOM 930 N N . GLN A 1 124 ? 25.590 1.277 -129.057 1.00 75.88 124 GLN A N 1
ATOM 931 C CA . GLN A 1 124 ? 25.466 0.430 -127.868 1.00 75.88 124 GLN A CA 1
ATOM 932 C C . GLN A 1 124 ? 26.728 -0.406 -127.629 1.00 75.88 124 GLN A C 1
ATOM 934 O O . GLN A 1 124 ? 27.185 -0.495 -126.491 1.00 75.88 124 GLN A O 1
ATOM 939 N N . ARG A 1 125 ? 27.347 -0.952 -128.682 1.00 78.94 125 ARG A N 1
ATOM 940 C CA . ARG A 1 125 ? 28.591 -1.731 -128.581 1.00 78.94 125 ARG A CA 1
ATOM 941 C C . ARG A 1 125 ? 29.778 -0.885 -128.113 1.00 78.94 125 ARG A C 1
ATOM 943 O O . ARG A 1 125 ? 30.524 -1.317 -127.235 1.00 78.94 125 ARG A O 1
ATOM 950 N N . LEU A 1 126 ? 29.937 0.323 -128.653 1.00 76.31 126 LEU A N 1
ATOM 951 C CA . LEU A 1 126 ? 30.969 1.273 -128.223 1.00 76.31 126 LEU A CA 1
ATOM 952 C C . LEU A 1 126 ? 30.710 1.777 -126.799 1.00 76.31 126 LEU A C 1
ATOM 954 O O . LEU A 1 126 ? 31.638 1.839 -125.997 1.00 76.31 126 LEU A O 1
ATOM 958 N N . SER A 1 127 ? 29.452 2.045 -126.443 1.00 79.25 127 SER A N 1
ATOM 959 C CA . SER A 1 127 ? 29.078 2.437 -125.076 1.00 79.25 127 SER A CA 1
ATOM 960 C C . SER A 1 127 ? 29.349 1.316 -124.068 1.00 79.25 127 SER A C 1
ATOM 962 O O . SER A 1 127 ? 29.897 1.573 -122.999 1.00 79.25 127 SER A O 1
ATOM 964 N N . ALA A 1 128 ? 29.052 0.062 -124.425 1.00 80.00 128 ALA A N 1
ATOM 965 C CA . ALA A 1 128 ? 29.383 -1.108 -123.612 1.00 80.00 128 ALA A CA 1
ATOM 966 C C . ALA A 1 128 ? 30.901 -1.291 -123.463 1.00 80.00 128 ALA A C 1
ATOM 968 O O . ALA A 1 128 ? 31.377 -1.654 -122.388 1.00 80.00 128 ALA A O 1
ATOM 969 N N . ARG A 1 129 ? 31.679 -0.992 -124.512 1.00 83.94 129 ARG A N 1
ATOM 970 C CA . ARG A 1 129 ? 33.147 -1.033 -124.468 1.00 83.94 129 ARG A CA 1
ATOM 971 C C . ARG A 1 129 ? 33.733 0.082 -123.601 1.00 83.94 129 ARG A C 1
ATOM 973 O O . ARG A 1 129 ? 34.648 -0.199 -122.836 1.00 83.94 129 ARG A O 1
ATOM 980 N N . ILE A 1 130 ? 33.198 1.303 -123.665 1.00 81.38 130 ILE A N 1
ATOM 981 C CA . ILE A 1 130 ? 33.591 2.408 -122.771 1.00 81.38 130 ILE A CA 1
ATOM 982 C C . ILE A 1 130 ? 33.271 2.050 -121.324 1.00 81.38 130 ILE A C 1
ATOM 984 O O . ILE A 1 130 ? 34.151 2.158 -120.479 1.00 81.38 130 ILE A O 1
ATOM 988 N N . ALA A 1 131 ? 32.063 1.555 -121.043 1.00 80.06 131 ALA A N 1
ATOM 989 C CA . ALA A 1 131 ? 31.689 1.119 -119.700 1.00 80.06 131 ALA A CA 1
ATOM 990 C C . ALA A 1 131 ? 32.586 -0.029 -119.200 1.00 80.06 131 ALA A C 1
ATOM 992 O O . ALA A 1 131 ? 33.005 -0.030 -118.045 1.00 80.06 131 ALA A O 1
ATOM 993 N N . GLY A 1 132 ? 32.937 -0.976 -120.077 1.00 83.44 132 GLY A N 1
ATOM 994 C CA . GLY A 1 132 ? 33.887 -2.047 -119.776 1.00 83.44 132 GLY A CA 1
ATOM 995 C C . GLY A 1 132 ? 35.283 -1.521 -119.438 1.00 83.44 132 GLY A C 1
ATOM 996 O O . GLY A 1 132 ? 35.848 -1.915 -118.424 1.00 83.44 132 GLY A O 1
ATOM 997 N N . LEU A 1 133 ? 3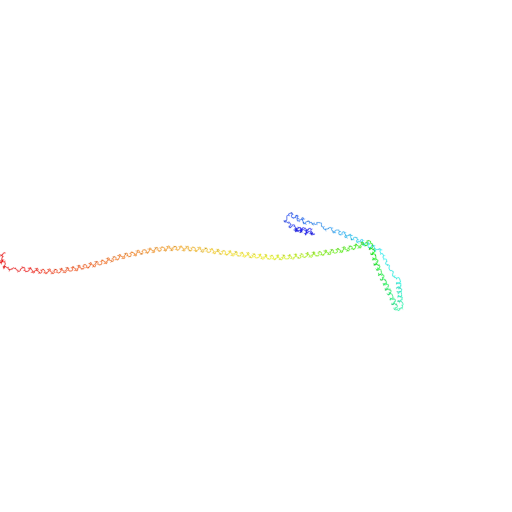5.811 -0.587 -120.234 1.00 83.50 133 LEU A N 1
ATOM 998 C CA . LEU A 1 133 ? 37.118 0.033 -119.993 1.00 83.50 133 LEU A CA 1
ATOM 999 C C . LEU A 1 133 ? 37.132 0.901 -118.730 1.00 83.50 133 LEU A C 1
ATOM 1001 O O . LEU A 1 133 ? 38.105 0.856 -117.987 1.00 83.50 133 LEU A O 1
ATOM 1005 N N . GLN A 1 134 ? 36.061 1.649 -118.455 1.00 83.50 134 GLN A N 1
ATOM 1006 C CA . GLN A 1 134 ? 35.911 2.417 -117.215 1.00 83.50 134 GLN A CA 1
ATOM 1007 C C . GLN A 1 134 ? 35.902 1.496 -115.995 1.00 83.50 134 GLN A C 1
ATOM 1009 O O . GLN A 1 134 ? 36.623 1.749 -115.035 1.00 83.50 134 GLN A O 1
ATOM 1014 N N . LYS A 1 135 ? 35.164 0.383 -116.069 1.00 86.25 135 LYS A N 1
ATOM 1015 C CA . LYS A 1 135 ? 35.129 -0.624 -115.006 1.00 86.25 135 LYS A CA 1
ATOM 1016 C C . LYS A 1 135 ? 36.492 -1.290 -114.797 1.00 86.25 135 LYS A C 1
ATOM 1018 O O . LYS A 1 135 ? 36.885 -1.511 -113.656 1.00 86.25 135 LYS A O 1
ATOM 1023 N N . SER A 1 136 ? 37.221 -1.587 -115.875 1.00 83.38 136 SER A N 1
ATOM 1024 C CA . SER A 1 136 ? 38.592 -2.104 -115.788 1.00 83.38 136 SER A CA 1
ATOM 1025 C C . SER A 1 136 ? 39.541 -1.092 -115.142 1.00 83.38 136 SER A C 1
ATOM 1027 O O . SER A 1 136 ? 40.276 -1.462 -114.230 1.00 83.38 136 SER A O 1
ATOM 1029 N N . LEU A 1 137 ? 39.471 0.182 -115.537 1.00 84.44 137 LEU A N 1
ATOM 1030 C CA . LEU A 1 137 ? 40.277 1.257 -114.950 1.00 84.44 137 LEU A CA 1
ATOM 1031 C C . LEU A 1 137 ? 39.982 1.436 -113.451 1.00 84.44 137 LEU A C 1
ATOM 1033 O O . LEU A 1 137 ? 40.904 1.575 -112.653 1.00 84.44 137 LEU A O 1
ATOM 1037 N N . GLU A 1 138 ? 38.709 1.395 -113.049 1.00 83.94 138 GLU A N 1
ATOM 1038 C CA . GLU A 1 138 ? 38.329 1.446 -111.632 1.00 83.94 138 GLU A CA 1
ATOM 1039 C C . GLU A 1 138 ? 38.833 0.231 -110.857 1.00 83.94 138 GLU A C 1
ATOM 1041 O O . GLU A 1 138 ? 39.378 0.400 -109.770 1.00 83.94 138 GLU A O 1
ATOM 1046 N N . SER A 1 139 ? 38.749 -0.974 -111.429 1.00 84.56 139 SER A N 1
ATOM 1047 C CA . SER A 1 139 ? 39.283 -2.171 -110.774 1.00 84.56 139 SER A CA 1
ATOM 1048 C C . SER A 1 139 ? 40.808 -2.143 -110.613 1.00 84.56 139 SER A C 1
ATOM 1050 O O . SER A 1 139 ? 41.311 -2.564 -109.574 1.00 84.56 139 SER A O 1
ATOM 1052 N N . GLU A 1 140 ? 41.550 -1.598 -111.586 1.00 84.75 140 GLU A N 1
ATOM 1053 C CA . GLU A 1 140 ? 43.003 -1.398 -111.471 1.00 84.75 140 GLU A CA 1
ATOM 1054 C C . GLU A 1 140 ? 43.338 -0.342 -110.414 1.00 84.75 140 GLU A C 1
ATOM 1056 O O . GLU A 1 140 ? 44.248 -0.528 -109.605 1.00 84.75 140 GLU A O 1
ATOM 1061 N N . ARG A 1 141 ? 42.574 0.755 -110.369 1.00 82.31 141 ARG A N 1
ATOM 1062 C CA . ARG A 1 141 ? 42.743 1.798 -109.354 1.00 82.31 141 ARG A CA 1
ATOM 1063 C C . ARG A 1 141 ? 42.515 1.245 -107.946 1.00 82.31 141 ARG A C 1
ATOM 1065 O O . ARG A 1 141 ? 43.314 1.511 -107.049 1.00 82.31 141 ARG A O 1
ATOM 1072 N N . ASP A 1 142 ? 41.459 0.462 -107.756 1.00 85.12 142 ASP A N 1
ATOM 1073 C CA . ASP A 1 142 ? 41.144 -0.163 -106.471 1.00 85.12 142 ASP A CA 1
ATOM 1074 C C . ASP A 1 142 ? 42.208 -1.196 -106.074 1.00 85.12 142 ASP A C 1
ATOM 1076 O O . ASP A 1 142 ? 42.612 -1.247 -104.909 1.00 85.12 142 ASP A O 1
ATOM 1080 N N . HIS A 1 143 ? 42.733 -1.957 -107.039 1.00 86.38 143 HIS A N 1
ATOM 1081 C CA . HIS A 1 143 ? 43.844 -2.878 -106.811 1.00 86.38 143 HIS A CA 1
ATOM 1082 C C . HIS A 1 143 ? 45.104 -2.142 -106.333 1.00 86.38 143 HIS A C 1
ATOM 1084 O O . HIS A 1 143 ? 45.669 -2.497 -105.299 1.00 86.38 143 HIS A O 1
ATOM 1090 N N . HIS A 1 144 ? 45.488 -1.047 -106.991 1.00 82.50 144 HIS A N 1
ATOM 1091 C CA . HIS A 1 144 ? 46.635 -0.245 -106.567 1.00 82.50 144 HIS A CA 1
ATOM 1092 C C . HIS A 1 144 ? 46.441 0.419 -105.199 1.00 82.50 144 HIS A C 1
ATOM 1094 O O . HIS A 1 144 ? 47.401 0.551 -104.437 1.00 82.50 144 HIS A O 1
ATOM 1100 N N . TYR A 1 145 ? 45.217 0.819 -104.837 1.00 86.06 145 TYR A N 1
ATOM 1101 C CA . TYR A 1 145 ? 44.949 1.311 -103.484 1.00 86.06 145 TYR A CA 1
ATOM 1102 C C . TYR A 1 145 ? 45.146 0.226 -102.424 1.00 86.06 145 TYR A C 1
ATOM 1104 O O . TYR A 1 145 ? 45.702 0.514 -101.362 1.00 86.06 145 TYR A O 1
ATOM 1112 N N . GLN A 1 146 ? 44.742 -1.013 -102.709 1.00 89.00 146 GLN A N 1
ATOM 1113 C CA . GLN A 1 146 ? 44.980 -2.150 -101.818 1.00 89.00 146 GLN A CA 1
ATOM 1114 C C . GLN A 1 146 ? 46.475 -2.473 -101.707 1.00 89.00 146 GLN A C 1
ATOM 1116 O O . GLN A 1 146 ? 46.979 -2.631 -100.595 1.00 89.00 146 GLN A O 1
ATOM 1121 N N . GLU A 1 147 ? 47.207 -2.491 -102.824 1.00 88.19 147 GLU A N 1
ATOM 1122 C CA . GLU A 1 147 ? 48.663 -2.686 -102.830 1.00 88.19 147 GLU A CA 1
ATOM 1123 C C . GLU A 1 147 ? 49.382 -1.604 -102.016 1.00 88.19 147 GLU A C 1
ATOM 1125 O O . GLU A 1 147 ? 50.256 -1.909 -101.203 1.00 88.19 147 GLU A O 1
ATOM 1130 N N . LEU A 1 148 ? 48.986 -0.338 -102.170 1.00 85.00 148 LEU A N 1
ATOM 1131 C CA . LEU A 1 148 ? 49.549 0.768 -101.398 1.00 85.00 148 LEU A CA 1
ATOM 1132 C C . LEU A 1 148 ? 49.201 0.690 -99.911 1.00 85.00 148 LEU A C 1
ATOM 1134 O O . LEU A 1 148 ? 50.044 1.037 -99.084 1.00 85.00 148 LEU A O 1
ATOM 1138 N N . ALA A 1 149 ? 47.993 0.254 -99.552 1.00 87.62 149 ALA A N 1
ATOM 1139 C CA . ALA A 1 149 ? 47.615 0.044 -98.157 1.00 87.62 149 ALA A CA 1
ATOM 1140 C C . ALA A 1 149 ? 48.473 -1.057 -97.517 1.00 87.62 149 ALA A C 1
ATOM 1142 O O . ALA A 1 149 ? 49.051 -0.837 -96.453 1.00 87.62 149 ALA A O 1
ATOM 1143 N N . LEU A 1 150 ? 48.647 -2.185 -98.211 1.00 89.38 150 LEU A N 1
ATOM 1144 C CA . LEU A 1 150 ? 49.503 -3.286 -97.767 1.00 89.38 150 LEU A CA 1
ATOM 1145 C C . LEU A 1 150 ? 50.974 -2.868 -97.670 1.00 89.38 150 LEU A C 1
ATOM 1147 O O . LEU A 1 150 ? 51.650 -3.209 -96.699 1.00 89.38 150 LEU A O 1
ATOM 1151 N N . LEU A 1 151 ? 51.483 -2.098 -98.636 1.00 87.50 151 LEU A N 1
ATOM 1152 C CA . LEU A 1 151 ? 52.841 -1.551 -98.597 1.00 87.50 151 LEU A CA 1
ATOM 1153 C C . LEU A 1 151 ? 53.030 -0.594 -97.421 1.00 87.50 151 LEU A C 1
ATOM 1155 O O . LEU A 1 151 ? 54.044 -0.684 -96.733 1.00 87.50 151 LEU A O 1
ATOM 1159 N N . ARG A 1 152 ? 52.062 0.293 -97.159 1.00 86.31 152 ARG A N 1
ATOM 1160 C CA . ARG A 1 152 ? 52.092 1.201 -96.002 1.00 86.31 152 ARG A CA 1
ATOM 1161 C C . ARG A 1 152 ? 52.091 0.431 -94.692 1.00 86.31 152 ARG A C 1
ATOM 1163 O O . ARG A 1 152 ? 52.918 0.722 -93.840 1.00 86.31 152 ARG A O 1
ATOM 1170 N N . GLU A 1 153 ? 51.229 -0.570 -94.557 1.00 88.81 153 GLU A N 1
ATOM 1171 C CA . GLU A 1 153 ? 51.165 -1.408 -93.361 1.00 88.81 153 GLU A CA 1
ATOM 1172 C C . GLU A 1 153 ? 52.463 -2.206 -93.164 1.00 88.81 153 GLU A C 1
ATOM 1174 O O . GLU A 1 153 ? 53.016 -2.251 -92.070 1.00 88.81 153 GLU A O 1
ATOM 1179 N N . THR A 1 154 ? 53.011 -2.776 -94.238 1.00 85.56 154 THR A N 1
ATOM 1180 C CA . THR A 1 154 ? 54.270 -3.533 -94.187 1.00 85.56 154 THR A CA 1
ATOM 1181 C C . THR A 1 154 ? 55.454 -2.631 -93.846 1.00 85.56 154 THR A C 1
ATOM 1183 O O . THR A 1 154 ? 56.313 -3.016 -93.055 1.00 85.56 154 THR A O 1
ATOM 1186 N N . LEU A 1 155 ? 55.518 -1.428 -94.423 1.00 83.12 155 LEU A N 1
ATOM 1187 C CA . LEU A 1 155 ? 56.541 -0.434 -94.093 1.00 83.12 155 LEU A CA 1
ATOM 1188 C C . LEU A 1 155 ? 56.400 0.054 -92.654 1.00 83.12 155 LEU A C 1
ATOM 1190 O O . LEU A 1 155 ? 57.411 0.191 -91.973 1.00 83.12 155 LEU A O 1
ATOM 1194 N N . GLN A 1 156 ? 55.173 0.265 -92.180 1.00 83.38 156 GLN A N 1
ATOM 1195 C CA . GLN A 1 156 ? 54.910 0.644 -90.799 1.00 83.38 156 GLN A CA 1
ATOM 1196 C C . GLN A 1 156 ? 55.366 -0.452 -89.829 1.00 83.38 156 GLN A C 1
ATOM 1198 O O . GLN A 1 156 ? 56.139 -0.152 -88.925 1.00 83.38 156 GLN A O 1
ATOM 1203 N N . ARG A 1 157 ? 55.007 -1.721 -90.071 1.00 82.50 157 ARG A N 1
ATOM 1204 C CA . ARG A 1 157 ? 55.489 -2.851 -89.257 1.00 82.50 157 ARG A CA 1
ATOM 1205 C C . ARG A 1 157 ? 57.012 -2.959 -89.273 1.00 82.50 157 ARG A C 1
ATOM 1207 O O . ARG A 1 157 ? 57.619 -3.094 -88.221 1.00 82.50 157 ARG A O 1
ATOM 1214 N N . LYS A 1 158 ? 57.656 -2.825 -90.439 1.00 80.94 158 LYS A N 1
ATOM 1215 C CA . LYS A 1 158 ? 59.129 -2.832 -90.534 1.00 80.94 158 LYS A CA 1
ATOM 1216 C C . LYS A 1 158 ? 59.774 -1.662 -89.793 1.00 80.94 158 LYS A C 1
ATOM 1218 O O . LYS A 1 158 ? 60.852 -1.824 -89.231 1.00 80.94 158 LYS A O 1
ATOM 1223 N N . MET A 1 159 ? 59.150 -0.486 -89.808 1.00 78.56 159 MET A N 1
ATOM 1224 C CA . MET A 1 159 ? 59.627 0.681 -89.067 1.00 78.56 159 MET A CA 1
ATOM 1225 C C . MET A 1 159 ? 59.482 0.461 -87.558 1.00 78.56 159 MET A C 1
ATOM 1227 O O . MET A 1 159 ? 60.424 0.729 -86.822 1.00 78.56 159 MET A O 1
ATOM 1231 N N . GLU A 1 160 ? 58.353 -0.084 -87.104 1.00 78.88 160 GLU A N 1
ATOM 1232 C CA . GLU A 1 160 ? 58.131 -0.478 -85.708 1.00 78.88 160 GLU A CA 1
ATOM 1233 C C . GLU A 1 160 ? 59.144 -1.550 -85.270 1.00 78.88 160 GLU A C 1
ATOM 1235 O O . GLU A 1 160 ? 59.800 -1.387 -84.245 1.00 78.88 160 GLU A O 1
ATOM 1240 N N . GLU A 1 161 ? 59.382 -2.580 -86.086 1.00 81.00 161 GLU A N 1
ATOM 1241 C CA . GLU A 1 161 ? 60.414 -3.598 -85.853 1.00 81.00 161 GLU A CA 1
ATOM 1242 C C . GLU A 1 161 ? 61.826 -2.994 -85.792 1.00 81.00 161 GLU A C 1
ATOM 1244 O O . GLU A 1 161 ? 62.602 -3.329 -84.899 1.00 81.00 161 GLU A O 1
ATOM 1249 N N . GLN A 1 162 ? 62.178 -2.073 -86.695 1.00 76.12 162 GLN A N 1
ATOM 1250 C CA . GLN A 1 162 ? 63.480 -1.398 -86.659 1.00 76.12 162 GLN A CA 1
ATOM 1251 C C . GLN A 1 162 ? 63.641 -0.518 -85.421 1.00 76.12 162 GLN A C 1
ATOM 1253 O O . GLN A 1 162 ? 64.709 -0.527 -84.807 1.00 76.12 162 GLN A O 1
ATOM 1258 N N . VAL A 1 163 ? 62.589 0.196 -85.016 1.00 75.00 163 VAL A N 1
ATOM 1259 C CA . VAL A 1 163 ? 62.577 0.958 -83.764 1.00 75.00 163 VAL A CA 1
ATOM 1260 C C . VAL A 1 163 ? 62.795 0.008 -82.588 1.00 75.00 163 VAL A C 1
ATOM 1262 O O . VAL A 1 163 ? 63.667 0.275 -81.765 1.00 75.00 163 VAL A O 1
ATOM 1265 N N . LEU A 1 164 ? 62.128 -1.148 -82.554 1.00 75.62 164 LEU A N 1
ATOM 1266 C CA . LEU A 1 164 ? 62.327 -2.188 -81.536 1.00 75.62 164 LEU A CA 1
ATOM 1267 C C . LEU A 1 164 ? 63.717 -2.847 -81.571 1.00 75.62 164 LEU A C 1
ATOM 1269 O O . LEU A 1 164 ? 64.145 -3.413 -80.570 1.00 75.62 164 LEU A O 1
ATOM 1273 N N . LEU A 1 165 ? 64.460 -2.782 -82.677 1.00 76.12 165 LEU A N 1
ATOM 1274 C CA . LEU A 1 165 ? 65.847 -3.261 -82.735 1.00 76.12 165 LEU A CA 1
ATOM 1275 C C . LEU A 1 165 ? 66.844 -2.262 -82.133 1.00 76.12 165 LEU A C 1
ATOM 1277 O O . LEU A 1 165 ? 67.934 -2.672 -81.709 1.00 76.12 165 LEU A O 1
ATOM 1281 N N . THR A 1 166 ? 66.480 -0.979 -82.047 1.00 77.12 166 THR A N 1
ATOM 1282 C CA . THR A 1 166 ? 67.291 0.025 -81.348 1.00 77.12 166 THR A CA 1
ATOM 1283 C C . THR A 1 166 ? 67.247 -0.196 -79.830 1.00 77.12 166 THR A C 1
ATOM 1285 O O . THR A 1 166 ? 66.232 -0.639 -79.285 1.00 77.12 166 THR A O 1
ATOM 1288 N N . PRO A 1 167 ? 68.335 0.110 -79.100 1.00 75.56 167 PRO A N 1
ATOM 1289 C CA . PRO A 1 167 ? 68.339 0.020 -77.640 1.00 75.56 167 PRO A CA 1
ATOM 1290 C C . PRO A 1 167 ? 67.268 0.910 -76.985 1.00 75.56 167 PRO A C 1
ATOM 1292 O O . PRO A 1 167 ? 66.689 0.503 -75.981 1.00 75.56 167 PRO A O 1
ATOM 1295 N N . GLU A 1 168 ? 66.952 2.069 -77.574 1.00 79.94 168 GLU A N 1
ATOM 1296 C CA . GLU A 1 168 ? 65.897 2.969 -77.088 1.00 79.94 168 GLU A CA 1
ATOM 1297 C C . GLU A 1 168 ? 64.491 2.388 -77.285 1.00 79.94 168 GLU A C 1
ATOM 1299 O O . GLU A 1 168 ? 63.676 2.440 -76.366 1.00 79.94 168 GLU A O 1
ATOM 1304 N N . GLY A 1 169 ? 64.199 1.768 -78.435 1.00 81.69 169 GLY A N 1
ATOM 1305 C CA . GLY A 1 169 ? 62.903 1.123 -78.664 1.00 81.69 169 GLY A CA 1
ATOM 1306 C C . GLY A 1 169 ? 62.663 -0.083 -77.757 1.00 81.69 169 GLY A C 1
ATOM 1307 O O . GLY A 1 169 ? 61.568 -0.215 -77.212 1.00 81.69 169 GLY A O 1
ATOM 1308 N N . ARG A 1 170 ? 63.692 -0.905 -77.489 1.00 82.12 170 ARG A N 1
ATOM 1309 C CA . ARG A 1 170 ? 63.597 -1.988 -76.485 1.00 82.12 170 ARG A CA 1
ATOM 1310 C C . ARG A 1 170 ? 63.369 -1.453 -75.076 1.00 82.12 170 ARG A C 1
ATOM 1312 O O . ARG A 1 170 ? 62.558 -2.010 -74.339 1.00 82.12 170 ARG A O 1
ATOM 1319 N N . ALA A 1 171 ? 64.064 -0.378 -74.699 1.00 83.94 171 ALA A N 1
ATOM 1320 C CA . ALA A 1 171 ? 63.868 0.265 -73.403 1.00 83.94 171 ALA A CA 1
ATOM 1321 C C . ALA A 1 171 ? 62.445 0.834 -73.269 1.00 83.94 171 ALA A C 1
ATOM 1323 O O . ALA A 1 171 ? 61.802 0.626 -72.242 1.00 83.94 171 ALA A O 1
ATOM 1324 N N . ASN A 1 172 ? 61.918 1.472 -74.318 1.00 85.62 172 ASN A N 1
ATOM 1325 C CA . ASN A 1 172 ? 60.554 1.999 -74.342 1.00 85.62 172 ASN A CA 1
ATOM 1326 C C . ASN A 1 172 ? 59.490 0.894 -74.295 1.00 85.62 172 ASN A C 1
ATOM 1328 O O . ASN A 1 172 ? 58.505 1.044 -73.572 1.00 85.62 172 ASN A O 1
ATOM 1332 N N . GLN A 1 173 ? 59.688 -0.229 -74.994 1.00 85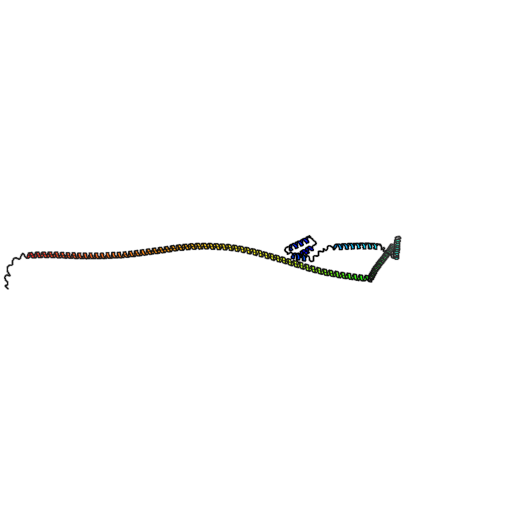.31 173 GLN A N 1
ATOM 1333 C CA . GLN A 1 173 ? 58.791 -1.384 -74.894 1.00 85.31 173 GLN A CA 1
ATOM 1334 C C . GLN A 1 173 ? 58.794 -1.966 -73.473 1.00 85.31 173 GLN A C 1
ATOM 1336 O O . GLN A 1 173 ? 57.730 -2.125 -72.878 1.00 85.31 173 GLN A O 1
ATOM 1341 N N . ALA A 1 174 ? 59.973 -2.194 -72.886 1.00 86.31 174 ALA A N 1
ATOM 1342 C CA . ALA A 1 174 ? 60.092 -2.701 -71.518 1.00 86.31 174 ALA A CA 1
ATOM 1343 C C . ALA A 1 174 ? 59.481 -1.741 -70.478 1.00 86.31 174 ALA A C 1
ATOM 1345 O O . ALA A 1 174 ? 58.875 -2.177 -69.498 1.00 86.31 174 ALA A O 1
ATOM 1346 N N . LEU A 1 175 ? 59.604 -0.424 -70.687 1.00 90.19 175 LEU A N 1
ATOM 1347 C CA . LEU A 1 175 ? 58.929 0.586 -69.868 1.00 90.19 175 LEU A CA 1
ATOM 1348 C C . LEU A 1 175 ? 57.409 0.531 -70.042 1.00 90.19 175 LEU A C 1
ATOM 1350 O O . LEU A 1 175 ? 56.698 0.589 -69.042 1.00 90.19 175 LEU A O 1
ATOM 1354 N N . SER A 1 176 ? 56.906 0.389 -71.270 1.00 89.19 176 SER A N 1
ATOM 1355 C CA . SER A 1 176 ? 55.471 0.263 -71.551 1.00 89.19 176 SER A CA 1
ATOM 1356 C C . SER A 1 176 ? 54.869 -0.976 -70.881 1.00 89.19 176 SER A C 1
ATOM 1358 O O . SER A 1 176 ? 53.859 -0.870 -70.185 1.00 89.19 176 SER A O 1
ATOM 1360 N N . GLU A 1 177 ? 55.542 -2.124 -70.985 1.00 90.75 177 GLU A N 1
ATOM 1361 C CA . GLU A 1 177 ? 55.154 -3.366 -70.307 1.00 90.75 177 GLU A CA 1
ATOM 1362 C C . GLU A 1 177 ? 55.166 -3.197 -68.782 1.00 90.75 177 GLU A C 1
ATOM 1364 O O . GLU A 1 177 ? 54.207 -3.567 -68.104 1.00 90.75 177 GLU A O 1
ATOM 1369 N N . ARG A 1 178 ? 56.196 -2.544 -68.227 1.00 93.75 178 ARG A N 1
ATOM 1370 C CA . ARG A 1 178 ? 56.277 -2.275 -66.784 1.00 93.75 178 ARG A CA 1
ATOM 1371 C C . ARG A 1 178 ? 55.202 -1.303 -66.300 1.00 93.75 178 ARG A C 1
ATOM 1373 O O . ARG A 1 178 ? 54.678 -1.484 -65.202 1.00 93.75 178 ARG A O 1
ATOM 1380 N N . VAL A 1 179 ? 54.859 -0.288 -67.090 1.00 94.62 179 VAL A N 1
ATOM 1381 C CA . VAL A 1 179 ? 53.748 0.630 -66.796 1.00 94.62 179 VAL A CA 1
ATOM 1382 C C . VAL A 1 179 ? 52.424 -0.128 -66.808 1.00 94.62 179 VAL A C 1
ATOM 1384 O O . VAL A 1 179 ? 51.635 0.039 -65.879 1.00 94.62 179 VAL A O 1
ATOM 1387 N N . LEU A 1 180 ? 52.199 -0.996 -67.796 1.00 95.62 180 LEU A N 1
ATOM 1388 C CA . LEU A 1 180 ? 50.993 -1.818 -67.874 1.00 95.62 180 LEU A CA 1
ATOM 1389 C C . LEU A 1 180 ? 50.873 -2.762 -66.667 1.00 95.62 180 LEU A C 1
ATOM 1391 O O . LEU A 1 180 ? 49.805 -2.862 -66.064 1.00 95.62 180 LEU A O 1
ATOM 1395 N N . ASP A 1 181 ? 51.966 -3.410 -66.263 1.00 94.75 181 ASP A N 1
ATOM 1396 C CA . ASP A 1 181 ? 51.990 -4.275 -65.081 1.00 94.75 181 ASP A CA 1
ATOM 1397 C C . ASP A 1 181 ? 51.741 -3.502 -63.781 1.00 94.75 181 ASP A C 1
ATOM 1399 O O . ASP A 1 181 ? 50.992 -3.965 -62.916 1.00 94.75 181 ASP A O 1
ATOM 1403 N N . LEU A 1 182 ? 52.316 -2.304 -63.633 1.00 95.94 182 LEU A N 1
ATOM 1404 C CA . LEU A 1 182 ? 52.041 -1.430 -62.490 1.00 95.94 182 LEU A CA 1
ATOM 1405 C C . LEU A 1 182 ? 50.579 -0.970 -62.468 1.00 95.94 182 LEU A C 1
ATOM 1407 O O . LEU A 1 182 ? 49.970 -0.953 -61.400 1.00 95.94 182 LEU A O 1
ATOM 1411 N N . GLN A 1 183 ? 49.993 -0.650 -63.624 1.00 95.25 183 GLN A N 1
ATOM 1412 C CA . GLN A 1 183 ? 48.575 -0.300 -63.734 1.00 95.25 183 GLN A CA 1
ATOM 1413 C C . GLN A 1 183 ? 47.670 -1.473 -63.345 1.00 95.25 183 GLN A C 1
ATOM 1415 O O . GLN A 1 183 ? 46.731 -1.274 -62.577 1.00 95.25 183 GLN A O 1
ATOM 1420 N N . LYS A 1 184 ? 47.979 -2.697 -63.798 1.00 95.88 184 LYS A N 1
ATOM 1421 C CA . LYS A 1 184 ? 47.251 -3.913 -63.398 1.00 95.88 184 LYS A CA 1
ATOM 1422 C C . LYS A 1 184 ? 47.338 -4.157 -61.892 1.00 95.88 184 LYS A C 1
ATOM 1424 O O . LYS A 1 184 ? 46.317 -4.408 -61.258 1.00 95.88 184 LYS A O 1
ATOM 1429 N N . ARG A 1 185 ? 48.533 -4.038 -61.298 1.00 95.44 185 ARG A N 1
ATOM 1430 C CA . ARG A 1 185 ? 48.721 -4.190 -59.842 1.00 95.44 185 ARG A CA 1
ATOM 1431 C C . ARG A 1 185 ? 47.973 -3.120 -59.052 1.00 95.44 185 ARG A C 1
ATOM 1433 O O . ARG A 1 185 ? 47.354 -3.441 -58.045 1.00 95.44 185 ARG A O 1
ATOM 1440 N N . LEU A 1 186 ? 47.991 -1.870 -59.518 1.00 95.38 186 LEU A N 1
ATOM 1441 C CA . LEU A 1 186 ? 47.251 -0.778 -58.890 1.00 95.38 186 LEU A CA 1
ATOM 1442 C C . LEU A 1 186 ? 45.735 -0.987 -58.989 1.00 95.38 186 LEU A C 1
ATOM 1444 O O . LEU A 1 186 ? 45.025 -0.704 -58.029 1.00 95.38 186 LEU A O 1
ATOM 1448 N N . ALA A 1 187 ? 45.234 -1.477 -60.126 1.00 94.94 187 ALA A N 1
ATOM 1449 C CA . ALA A 1 187 ? 43.822 -1.816 -60.293 1.00 94.94 187 ALA A CA 1
ATOM 1450 C C . ALA A 1 187 ? 43.404 -2.930 -59.323 1.00 94.94 187 ALA A C 1
ATOM 1452 O O . ALA A 1 187 ? 42.455 -2.739 -58.568 1.00 94.94 187 ALA A O 1
ATOM 1453 N N . ALA A 1 188 ? 44.180 -4.016 -59.246 1.00 95.31 188 ALA A N 1
ATOM 1454 C CA . ALA A 1 188 ? 43.935 -5.100 -58.296 1.00 95.31 188 ALA A CA 1
ATOM 1455 C C . ALA A 1 188 ? 43.957 -4.607 -56.838 1.00 95.31 188 ALA A C 1
ATOM 1457 O O . ALA A 1 188 ? 43.060 -4.930 -56.069 1.00 95.31 188 ALA A O 1
ATOM 1458 N N . GLN A 1 189 ? 44.924 -3.762 -56.459 1.00 96.69 189 GLN A N 1
ATOM 1459 C CA . GLN A 1 189 ? 44.987 -3.191 -55.107 1.00 96.69 189 GLN A CA 1
ATOM 1460 C C . GLN A 1 189 ? 43.787 -2.279 -54.794 1.00 96.69 189 GLN A C 1
ATOM 1462 O O . GLN A 1 189 ? 43.300 -2.252 -53.664 1.00 96.69 189 GLN A O 1
ATOM 1467 N N . LYS A 1 190 ? 43.297 -1.517 -55.779 1.00 95.94 190 LYS A N 1
ATOM 1468 C CA . LYS A 1 190 ? 42.079 -0.709 -55.619 1.00 95.94 190 LYS A CA 1
ATOM 1469 C C . LYS A 1 190 ? 40.848 -1.590 -55.442 1.00 95.94 190 LYS A C 1
ATOM 1471 O O . LYS A 1 190 ? 40.008 -1.274 -54.609 1.00 95.94 190 LYS A O 1
ATOM 1476 N N . GLU A 1 191 ? 40.745 -2.683 -56.190 1.00 96.25 191 GLU A N 1
ATOM 1477 C CA . GLU A 1 191 ? 39.652 -3.647 -56.047 1.00 96.25 191 GLU A CA 1
ATOM 1478 C C . GLU A 1 191 ? 39.664 -4.318 -54.672 1.00 96.25 191 GLU A C 1
ATOM 1480 O O . GLU A 1 191 ? 38.622 -4.357 -54.020 1.00 96.25 191 GLU A O 1
ATOM 1485 N N . THR A 1 192 ? 40.829 -4.759 -54.177 1.00 96.19 192 THR A N 1
ATOM 1486 C CA . THR A 1 192 ? 40.929 -5.341 -52.829 1.00 96.19 192 THR A CA 1
ATOM 1487 C C . THR A 1 192 ? 40.573 -4.324 -51.751 1.00 96.19 192 THR A C 1
ATOM 1489 O O . THR A 1 192 ? 39.779 -4.630 -50.868 1.00 96.19 192 THR A O 1
ATOM 1492 N N . HIS A 1 193 ? 41.082 -3.092 -51.849 1.00 96.25 193 HIS A N 1
ATOM 1493 C CA . HIS A 1 193 ? 40.760 -2.045 -50.881 1.00 96.25 193 HIS A CA 1
ATOM 1494 C C . HIS A 1 193 ? 39.269 -1.676 -50.898 1.00 96.25 193 HIS A C 1
ATOM 1496 O O . HIS A 1 193 ? 38.658 -1.509 -49.847 1.00 96.25 193 HIS A O 1
ATOM 1502 N N . ASN A 1 194 ? 38.652 -1.598 -52.080 1.00 96.62 194 ASN A N 1
ATOM 1503 C CA . ASN A 1 194 ? 37.215 -1.355 -52.199 1.00 96.62 194 ASN A CA 1
ATOM 1504 C C . ASN A 1 194 ? 36.390 -2.503 -51.599 1.00 96.62 194 ASN A C 1
ATOM 1506 O O . ASN A 1 194 ? 35.364 -2.242 -50.972 1.00 96.62 194 ASN A O 1
ATOM 1510 N N . ALA A 1 195 ? 36.830 -3.755 -51.757 1.00 96.81 195 ALA A N 1
ATOM 1511 C CA . ALA A 1 195 ? 36.181 -4.906 -51.137 1.00 96.81 195 ALA A CA 1
ATOM 1512 C C . ALA A 1 195 ? 36.291 -4.869 -49.602 1.00 96.81 195 ALA A C 1
ATOM 1514 O O . ALA A 1 195 ? 35.294 -5.086 -48.916 1.00 96.81 195 ALA A O 1
ATOM 1515 N N . GLU A 1 196 ? 37.463 -4.527 -49.061 1.00 97.31 196 GLU A N 1
ATOM 1516 C CA . GLU A 1 196 ? 37.671 -4.339 -47.617 1.00 97.31 196 GLU A CA 1
ATOM 1517 C C . GLU A 1 196 ? 36.800 -3.204 -47.059 1.00 97.31 196 GLU A C 1
ATOM 1519 O O . GLU A 1 196 ? 36.165 -3.364 -46.016 1.00 97.31 196 GLU A O 1
ATOM 1524 N N . LEU A 1 197 ? 36.711 -2.073 -47.768 1.00 96.94 197 LEU A N 1
ATOM 1525 C CA . LEU A 1 197 ? 35.834 -0.963 -47.386 1.00 96.94 197 LEU A CA 1
ATOM 1526 C C . LEU A 1 197 ? 34.357 -1.367 -47.417 1.00 96.94 197 LEU A C 1
ATOM 1528 O O . LEU A 1 197 ? 33.618 -1.016 -46.501 1.00 96.94 197 LEU A O 1
ATOM 1532 N N . ALA A 1 198 ? 33.923 -2.126 -48.425 1.00 96.69 198 ALA A N 1
ATOM 1533 C CA . ALA A 1 198 ? 32.551 -2.622 -48.501 1.00 96.69 198 ALA A CA 1
ATOM 1534 C C . ALA A 1 198 ? 32.218 -3.553 -47.321 1.00 96.69 198 ALA A C 1
ATOM 1536 O O . ALA A 1 198 ? 31.182 -3.373 -46.682 1.00 96.69 198 ALA A O 1
ATOM 1537 N N . GLN A 1 199 ? 33.121 -4.476 -46.973 1.00 97.31 199 GLN A N 1
ATOM 1538 C CA . GLN A 1 199 ? 32.967 -5.351 -45.804 1.00 97.31 199 GLN A CA 1
ATOM 1539 C C . GLN A 1 199 ? 32.940 -4.561 -44.488 1.00 97.31 199 GLN A C 1
ATOM 1541 O O . GLN A 1 199 ? 32.123 -4.832 -43.605 1.00 97.31 199 GLN A O 1
ATOM 1546 N N . LEU A 1 200 ? 33.796 -3.546 -44.347 1.00 97.81 200 LEU A N 1
ATOM 1547 C CA . LEU A 1 200 ? 33.788 -2.683 -43.168 1.00 97.81 200 LEU A CA 1
ATOM 1548 C C . LEU A 1 200 ? 32.472 -1.898 -43.057 1.00 97.81 200 LEU A C 1
ATOM 1550 O O . LEU A 1 200 ? 31.902 -1.791 -41.975 1.00 97.81 200 LEU A O 1
ATOM 1554 N N . HIS A 1 201 ? 31.955 -1.380 -44.169 1.00 97.62 201 HIS A N 1
ATOM 1555 C CA . HIS A 1 201 ? 30.667 -0.692 -44.187 1.00 97.62 201 HIS A CA 1
ATOM 1556 C C . HIS A 1 201 ? 29.511 -1.630 -43.821 1.00 97.62 201 HIS A C 1
ATOM 1558 O O . HIS A 1 201 ? 28.630 -1.228 -43.065 1.00 97.62 201 HIS A O 1
ATOM 1564 N N . GLU A 1 202 ? 29.521 -2.871 -44.309 1.00 97.50 202 GLU A N 1
ATOM 1565 C CA . GLU A 1 202 ? 28.505 -3.874 -43.978 1.00 97.50 202 GLU A CA 1
ATOM 1566 C C . GLU A 1 202 ? 28.524 -4.232 -42.486 1.00 97.50 202 GLU A C 1
ATOM 1568 O O . GLU A 1 202 ? 27.484 -4.192 -41.829 1.00 97.50 202 GLU A O 1
ATOM 1573 N N . THR A 1 203 ? 29.708 -4.478 -41.919 1.00 97.94 203 THR A N 1
ATOM 1574 C CA . THR A 1 203 ? 29.858 -4.767 -40.481 1.00 97.94 203 THR A CA 1
ATOM 1575 C C . THR A 1 203 ? 29.449 -3.579 -39.608 1.00 97.94 203 THR A C 1
ATOM 1577 O O . THR A 1 203 ? 28.679 -3.746 -38.663 1.00 97.94 203 THR A O 1
ATOM 1580 N N . MET A 1 204 ? 29.865 -2.357 -39.957 1.00 97.69 204 MET A N 1
ATOM 1581 C CA . MET A 1 204 ? 29.429 -1.145 -39.255 1.00 97.69 204 MET A CA 1
ATOM 1582 C C . MET A 1 204 ? 27.915 -0.936 -39.345 1.00 97.69 204 MET A C 1
ATOM 1584 O O . MET A 1 204 ? 27.293 -0.522 -38.366 1.00 97.69 204 MET A O 1
ATOM 1588 N N . GLN A 1 205 ? 27.310 -1.208 -40.502 1.00 97.44 205 GLN A N 1
ATOM 1589 C CA . GLN A 1 205 ? 25.868 -1.076 -40.680 1.00 97.44 205 GLN A CA 1
ATOM 1590 C C . GLN A 1 205 ? 25.113 -2.098 -39.823 1.00 97.44 205 GLN A C 1
ATOM 1592 O O . GLN A 1 205 ? 24.153 -1.731 -39.142 1.00 97.44 205 GLN A O 1
ATOM 1597 N N . GLN A 1 206 ? 25.593 -3.341 -39.776 1.00 97.69 206 GLN A N 1
ATOM 1598 C CA . GLN A 1 206 ? 25.041 -4.378 -38.910 1.00 97.69 206 GLN A CA 1
ATOM 1599 C C . GLN A 1 206 ? 25.140 -3.991 -37.426 1.00 97.69 206 GLN A C 1
ATOM 1601 O O . GLN A 1 206 ? 24.163 -4.122 -36.690 1.00 97.69 206 GLN A O 1
ATOM 1606 N N . ASP A 1 207 ? 26.273 -3.438 -36.989 1.00 97.81 207 ASP A N 1
ATOM 1607 C CA . ASP A 1 207 ? 26.446 -2.951 -35.617 1.00 97.81 207 ASP A CA 1
ATOM 1608 C C . ASP A 1 207 ? 25.501 -1.792 -35.283 1.00 97.81 207 ASP A C 1
ATOM 1610 O O . ASP A 1 207 ? 24.924 -1.749 -34.191 1.00 97.81 207 ASP A O 1
ATOM 1614 N N . ILE A 1 208 ? 25.298 -0.860 -36.219 1.00 97.69 208 ILE A N 1
ATOM 1615 C CA . ILE A 1 208 ? 24.334 0.235 -36.063 1.00 97.69 208 ILE A CA 1
ATOM 1616 C C . ILE A 1 208 ? 22.919 -0.322 -35.885 1.00 97.69 208 ILE A C 1
ATOM 1618 O O . ILE A 1 208 ? 22.184 0.144 -35.008 1.00 97.69 208 ILE A O 1
ATOM 1622 N N . ASP A 1 209 ? 22.530 -1.315 -36.679 1.00 97.56 209 ASP A N 1
ATOM 1623 C CA . ASP A 1 209 ? 21.193 -1.898 -36.611 1.00 97.56 209 ASP A CA 1
ATOM 1624 C C . ASP A 1 209 ? 20.996 -2.735 -35.338 1.00 97.56 209 ASP A C 1
ATOM 1626 O O . ASP A 1 209 ? 19.971 -2.581 -34.666 1.00 97.56 209 ASP A O 1
ATOM 1630 N N . ASN A 1 210 ? 22.012 -3.484 -34.903 1.00 98.00 210 ASN A N 1
ATOM 1631 C CA . ASN A 1 210 ? 22.025 -4.167 -33.605 1.00 98.00 210 ASN A CA 1
ATOM 1632 C C . ASN A 1 210 ? 21.875 -3.170 -32.441 1.00 98.00 210 ASN A C 1
ATOM 1634 O O . ASN A 1 210 ? 21.063 -3.369 -31.535 1.00 98.00 210 ASN A O 1
ATOM 1638 N N . GLN A 1 211 ? 22.604 -2.047 -32.471 1.00 97.50 211 GLN A N 1
ATOM 1639 C CA . GLN A 1 211 ? 22.472 -1.002 -31.451 1.00 97.50 211 GLN A CA 1
ATOM 1640 C C . GLN A 1 211 ? 21.087 -0.347 -31.461 1.00 97.50 211 GLN A C 1
ATOM 1642 O O . GLN A 1 211 ? 20.561 -0.005 -30.399 1.00 97.50 211 GLN A O 1
ATOM 1647 N N . ARG A 1 212 ? 20.477 -0.157 -32.637 1.00 97.56 212 ARG A N 1
ATOM 1648 C CA . ARG A 1 212 ? 19.106 0.367 -32.754 1.00 97.56 212 ARG A CA 1
ATOM 1649 C C . ARG A 1 212 ? 18.086 -0.601 -32.161 1.00 97.56 212 ARG A C 1
ATOM 1651 O O . ARG A 1 212 ? 17.204 -0.150 -31.429 1.00 97.56 212 ARG A O 1
ATOM 1658 N N . GLN A 1 213 ? 18.225 -1.899 -32.425 1.00 97.75 213 GLN A N 1
ATOM 1659 C CA . GLN A 1 213 ? 17.370 -2.935 -31.842 1.00 97.75 213 GLN A CA 1
ATOM 1660 C C . GLN A 1 213 ? 17.491 -2.958 -30.316 1.00 97.75 213 GLN A C 1
ATOM 1662 O O . GLN A 1 213 ? 16.481 -2.810 -29.629 1.00 97.75 213 GLN A O 1
ATOM 1667 N N . LEU A 1 214 ? 18.719 -2.998 -29.786 1.00 98.12 214 LEU A N 1
ATOM 1668 C CA . LEU A 1 214 ? 18.959 -2.994 -28.341 1.00 98.12 214 LEU A CA 1
ATOM 1669 C C . LEU A 1 214 ? 18.369 -1.747 -27.665 1.00 98.12 214 LEU A C 1
ATOM 1671 O O . LEU A 1 214 ? 17.740 -1.839 -26.613 1.00 98.12 214 LEU A O 1
ATOM 1675 N N . ARG A 1 215 ? 18.514 -0.565 -28.282 1.00 97.75 215 ARG A N 1
ATOM 1676 C CA . ARG A 1 215 ? 17.885 0.669 -27.778 1.00 97.75 215 ARG A CA 1
ATOM 1677 C C . ARG A 1 215 ? 16.361 0.581 -27.785 1.00 97.75 215 ARG A C 1
ATOM 1679 O O . ARG A 1 215 ? 15.738 1.048 -26.838 1.00 97.75 215 ARG A O 1
ATOM 1686 N N . SER A 1 216 ? 15.760 -0.003 -28.823 1.00 97.50 216 SER A N 1
ATOM 1687 C CA . SER A 1 216 ? 14.306 -0.191 -28.892 1.00 97.50 216 SER A CA 1
ATOM 1688 C C . SER A 1 216 ? 13.800 -1.103 -27.774 1.00 97.50 216 SER A C 1
ATOM 1690 O O . SER A 1 216 ? 12.825 -0.763 -27.105 1.00 97.50 216 SER A O 1
ATOM 1692 N N . GLU A 1 217 ? 14.480 -2.221 -27.525 1.00 97.38 217 GLU A N 1
ATOM 1693 C CA . GLU A 1 217 ? 14.141 -3.136 -26.430 1.00 97.38 217 GLU A CA 1
ATOM 1694 C C . GLU A 1 217 ? 14.306 -2.477 -25.063 1.00 97.38 217 GLU A C 1
ATOM 1696 O O . GLU A 1 217 ? 13.428 -2.595 -24.210 1.00 97.38 217 GLU A O 1
ATOM 1701 N N . LEU A 1 218 ? 15.383 -1.714 -24.867 1.00 97.44 218 LEU A N 1
ATOM 1702 C CA . LEU A 1 218 ? 15.635 -1.012 -23.612 1.00 97.44 218 LEU A CA 1
ATOM 1703 C C . LEU A 1 218 ? 14.568 0.056 -23.331 1.00 97.44 218 LEU A C 1
ATOM 1705 O O . LEU A 1 218 ? 14.139 0.200 -22.190 1.00 97.44 218 LEU A O 1
ATOM 1709 N N . VAL A 1 219 ? 14.079 0.749 -24.366 1.00 97.88 219 VAL A N 1
ATOM 1710 C CA . VAL A 1 219 ? 12.940 1.676 -24.250 1.00 97.88 219 VAL A CA 1
ATOM 1711 C C . VAL A 1 219 ? 11.646 0.929 -23.921 1.00 97.88 219 VAL A C 1
ATOM 1713 O O . VAL A 1 219 ? 10.925 1.354 -23.023 1.00 97.88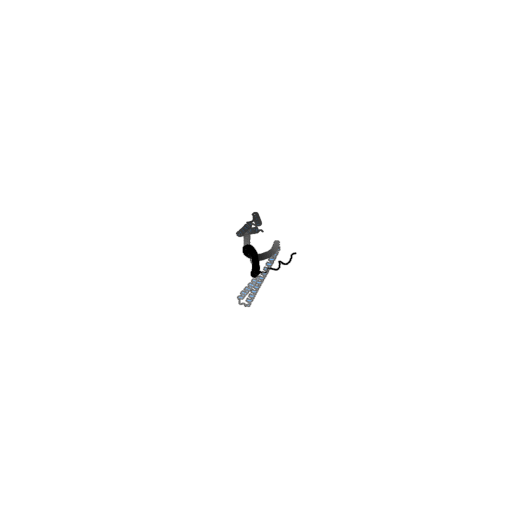 219 VAL A O 1
ATOM 1716 N N . LYS A 1 220 ? 11.350 -0.195 -24.588 1.00 97.12 220 LYS A N 1
ATOM 1717 C CA . LYS A 1 220 ? 10.154 -1.007 -24.290 1.00 97.12 220 LYS A CA 1
ATOM 1718 C C . LYS A 1 220 ? 10.160 -1.514 -22.847 1.00 97.12 220 LYS A C 1
ATOM 1720 O O . LYS A 1 220 ? 9.172 -1.345 -22.139 1.00 97.12 220 LYS A O 1
ATOM 1725 N N . ASN A 1 221 ? 11.284 -2.070 -22.401 1.00 97.56 221 ASN A N 1
ATOM 1726 C CA . ASN A 1 221 ? 11.453 -2.554 -21.032 1.00 97.56 221 ASN A CA 1
ATOM 1727 C C . ASN A 1 221 ? 11.394 -1.404 -20.020 1.00 97.56 221 ASN A C 1
ATOM 1729 O O . ASN A 1 221 ? 10.783 -1.549 -18.965 1.00 97.56 221 ASN A O 1
ATOM 1733 N N . GLY A 1 222 ? 11.983 -0.251 -20.352 1.00 97.81 222 GLY A N 1
ATOM 1734 C CA . GLY A 1 222 ? 11.891 0.961 -19.541 1.00 97.81 222 GLY A CA 1
ATOM 1735 C C . GLY A 1 222 ? 10.449 1.436 -19.364 1.00 97.81 222 GLY A C 1
ATOM 1736 O O . GLY A 1 222 ? 10.036 1.705 -18.241 1.00 97.81 222 GLY A O 1
ATOM 1737 N N . ASN A 1 223 ? 9.660 1.467 -20.441 1.00 97.31 223 ASN A N 1
ATOM 1738 C CA . ASN A 1 223 ? 8.246 1.846 -20.384 1.00 97.31 223 ASN A CA 1
ATOM 1739 C C . ASN A 1 223 ? 7.424 0.856 -19.547 1.00 97.31 223 ASN A C 1
ATOM 1741 O O . ASN A 1 223 ? 6.668 1.286 -18.681 1.00 97.31 223 ASN A O 1
ATOM 1745 N N . ALA A 1 224 ? 7.631 -0.452 -19.729 1.00 97.31 224 ALA A N 1
ATOM 1746 C CA . ALA A 1 224 ? 6.974 -1.469 -18.907 1.00 97.31 224 ALA A CA 1
ATOM 1747 C C . ALA A 1 224 ? 7.328 -1.312 -17.415 1.00 97.31 224 ALA A C 1
ATOM 1749 O O . ALA A 1 224 ? 6.462 -1.416 -16.548 1.00 97.31 224 ALA A O 1
ATOM 1750 N N . LEU A 1 225 ? 8.589 -0.995 -17.096 1.00 97.81 225 LEU A N 1
ATOM 1751 C CA . LEU A 1 225 ? 8.999 -0.711 -15.722 1.00 97.81 225 LEU A CA 1
ATOM 1752 C C . LEU A 1 225 ? 8.269 0.524 -15.170 1.00 97.81 225 LEU A C 1
ATOM 1754 O O . LEU A 1 225 ? 7.765 0.479 -14.052 1.00 97.81 225 LEU A O 1
ATOM 1758 N N . VAL A 1 226 ? 8.167 1.605 -15.947 1.00 98.06 226 VAL A N 1
ATOM 1759 C CA . VAL A 1 226 ? 7.433 2.816 -15.543 1.00 98.06 226 VAL A CA 1
ATOM 1760 C C . VAL A 1 226 ? 5.961 2.504 -15.259 1.00 98.06 226 VAL A C 1
ATOM 1762 O O . VAL A 1 226 ? 5.460 2.909 -14.213 1.00 98.06 226 VAL A O 1
ATOM 1765 N N . GLU A 1 227 ? 5.296 1.726 -16.115 1.00 97.56 227 GLU A N 1
ATOM 1766 C CA . GLU A 1 227 ? 3.906 1.293 -15.906 1.00 97.56 227 GLU A CA 1
ATOM 1767 C C . GLU A 1 227 ? 3.751 0.469 -14.620 1.00 97.56 227 GLU A C 1
ATOM 1769 O O . GLU A 1 227 ? 2.840 0.7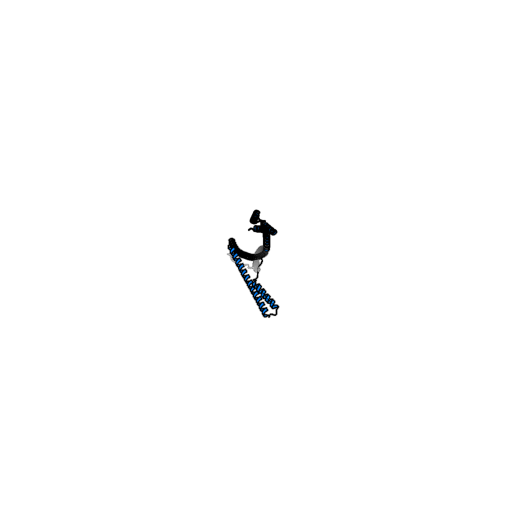14 -13.828 1.00 97.56 227 GLU A O 1
ATOM 1774 N N . THR A 1 228 ? 4.670 -0.468 -14.354 1.00 97.69 228 THR A N 1
ATOM 1775 C CA . THR A 1 228 ? 4.631 -1.256 -13.108 1.00 97.69 228 THR A CA 1
ATOM 1776 C C . THR A 1 228 ? 4.861 -0.395 -11.867 1.00 97.69 228 THR A C 1
ATOM 1778 O O . THR A 1 228 ? 4.160 -0.562 -10.869 1.00 97.69 228 THR A O 1
ATOM 1781 N N . VAL A 1 229 ? 5.792 0.563 -11.919 1.00 98.19 229 VAL A N 1
ATOM 1782 C CA . VAL A 1 229 ? 6.039 1.508 -10.822 1.00 98.19 229 VAL A CA 1
ATOM 1783 C C . VAL A 1 229 ? 4.814 2.387 -10.581 1.00 98.19 229 VAL A C 1
ATOM 1785 O O . VAL A 1 229 ? 4.441 2.586 -9.427 1.00 98.19 229 VAL A O 1
ATOM 1788 N N . GLN A 1 230 ? 4.157 2.866 -11.638 1.00 97.62 230 GLN A N 1
ATOM 1789 C CA . GLN A 1 230 ? 2.929 3.650 -11.521 1.00 97.62 230 GLN A CA 1
ATOM 1790 C C . GLN A 1 230 ? 1.794 2.826 -10.893 1.00 97.62 230 GLN A C 1
ATOM 1792 O O . GLN A 1 230 ? 1.172 3.278 -9.932 1.00 97.62 230 GLN A O 1
ATOM 1797 N N . GLY A 1 231 ? 1.596 1.579 -11.333 1.00 98.31 231 GLY A N 1
ATOM 1798 C CA . GLY A 1 231 ? 0.612 0.677 -10.727 1.00 98.31 231 GLY A CA 1
ATOM 1799 C C . GLY A 1 231 ? 0.892 0.386 -9.246 1.00 98.31 231 GLY A C 1
ATOM 1800 O O . GLY A 1 231 ? -0.026 0.369 -8.426 1.00 98.31 231 GLY A O 1
ATOM 1801 N N . LEU A 1 232 ? 2.162 0.220 -8.860 1.00 98.00 232 LEU A N 1
ATOM 1802 C CA . LEU A 1 232 ? 2.547 0.070 -7.452 1.00 98.00 232 LEU A CA 1
ATOM 1803 C C . LEU A 1 232 ? 2.307 1.353 -6.642 1.00 98.00 232 LEU A C 1
ATOM 1805 O O . LEU A 1 232 ? 1.877 1.275 -5.491 1.00 98.00 232 LEU A O 1
ATOM 1809 N N . GLN A 1 233 ? 2.543 2.534 -7.219 1.00 97.88 233 GLN A N 1
ATOM 1810 C CA . GLN A 1 233 ? 2.250 3.813 -6.563 1.00 97.88 233 GLN A CA 1
ATOM 1811 C C . GLN A 1 233 ? 0.750 3.985 -6.292 1.00 97.88 233 GLN A C 1
ATOM 1813 O O . GLN A 1 233 ? 0.378 4.400 -5.193 1.00 97.88 233 GLN A O 1
ATOM 1818 N N . GLU A 1 234 ? -0.106 3.612 -7.244 1.00 97.94 234 GLU A N 1
ATOM 1819 C CA . GLU A 1 234 ? -1.564 3.624 -7.079 1.00 97.94 234 GLU A CA 1
ATOM 1820 C C . GLU A 1 234 ? -2.019 2.653 -5.980 1.00 97.94 234 GLU A C 1
ATOM 1822 O O . GLU A 1 234 ? -2.815 3.021 -5.113 1.00 97.94 234 GLU A O 1
ATOM 1827 N N . GLN A 1 235 ? -1.455 1.441 -5.939 1.00 98.00 235 GLN A N 1
ATOM 1828 C CA . GLN A 1 235 ? -1.733 0.474 -4.870 1.00 98.00 235 GLN A CA 1
ATOM 1829 C C . GLN A 1 235 ? -1.308 0.995 -3.492 1.00 98.00 235 GLN A C 1
ATOM 1831 O O . GLN A 1 235 ? -2.059 0.865 -2.525 1.00 98.00 235 GLN A O 1
ATOM 1836 N N . ILE A 1 236 ? -0.132 1.624 -3.388 1.00 98.00 236 ILE A N 1
ATOM 1837 C CA . ILE A 1 236 ? 0.335 2.243 -2.139 1.00 98.00 236 ILE A CA 1
ATOM 1838 C C . ILE A 1 236 ? -0.608 3.373 -1.710 1.00 98.00 236 ILE A C 1
ATOM 1840 O O . ILE A 1 236 ? -0.918 3.483 -0.524 1.00 98.00 236 ILE A O 1
ATOM 1844 N N . ALA A 1 237 ? -1.077 4.205 -2.643 1.00 96.88 237 ALA A N 1
ATOM 1845 C CA . ALA A 1 237 ? -2.032 5.270 -2.343 1.00 96.88 237 ALA A CA 1
ATOM 1846 C C . ALA A 1 237 ? -3.363 4.703 -1.817 1.00 96.88 237 ALA A C 1
ATOM 1848 O O . ALA A 1 237 ? -3.847 5.150 -0.777 1.00 96.88 237 ALA A O 1
ATOM 1849 N N . ALA A 1 238 ? -3.898 3.662 -2.463 1.00 97.62 238 ALA A N 1
ATOM 1850 C CA . ALA A 1 238 ? -5.118 2.987 -2.023 1.00 97.62 238 ALA A CA 1
ATOM 1851 C C . ALA A 1 238 ? -4.963 2.336 -0.636 1.00 97.62 238 ALA A C 1
ATOM 1853 O O . ALA A 1 238 ? -5.861 2.431 0.202 1.00 97.62 238 ALA A O 1
ATOM 1854 N N . LEU A 1 239 ? -3.817 1.702 -0.359 1.00 97.88 239 LEU A N 1
ATOM 1855 C CA . LEU A 1 239 ? -3.527 1.128 0.958 1.00 97.88 239 LEU A CA 1
ATOM 1856 C C . LEU A 1 239 ? -3.407 2.204 2.041 1.00 97.88 239 LEU A C 1
ATOM 1858 O O . LEU A 1 239 ? -3.942 2.020 3.132 1.00 97.88 239 LEU A O 1
ATOM 1862 N N . LYS A 1 240 ? -2.763 3.339 1.745 1.00 97.75 240 LYS A N 1
ATOM 1863 C CA . LYS A 1 240 ? -2.694 4.479 2.673 1.00 97.75 240 LYS A CA 1
ATOM 1864 C C . LYS A 1 240 ? -4.080 5.030 3.000 1.00 97.75 240 LYS A C 1
ATOM 1866 O O . LYS A 1 240 ? -4.347 5.302 4.164 1.00 97.75 240 LYS A O 1
ATOM 1871 N N . GLN A 1 241 ? -4.956 5.154 2.004 1.00 97.56 241 GLN A N 1
ATOM 1872 C CA . GLN A 1 241 ? -6.330 5.603 2.224 1.00 97.56 241 GLN A CA 1
ATOM 1873 C C . GLN A 1 241 ? -7.109 4.616 3.105 1.00 97.56 241 GLN A C 1
ATOM 1875 O O . GLN A 1 241 ? -7.718 5.024 4.089 1.00 97.56 241 GLN A O 1
ATOM 1880 N N . ARG A 1 242 ? -7.033 3.309 2.816 1.00 97.88 242 ARG A N 1
ATOM 1881 C CA . ARG A 1 242 ? -7.688 2.280 3.643 1.00 97.88 242 ARG A CA 1
ATOM 1882 C C . ARG A 1 242 ? -7.184 2.276 5.082 1.00 97.88 242 ARG A C 1
ATOM 1884 O O . ARG A 1 242 ? -7.975 2.066 5.997 1.00 97.88 242 ARG A O 1
ATOM 1891 N N . LEU A 1 243 ? -5.886 2.504 5.289 1.00 97.31 243 LEU A N 1
ATOM 1892 C CA . LEU A 1 243 ? -5.314 2.622 6.628 1.00 97.31 243 LEU A CA 1
ATOM 1893 C C . LEU A 1 243 ? -5.919 3.819 7.374 1.00 97.31 243 LEU A C 1
ATOM 1895 O O . LEU A 1 243 ? -6.413 3.639 8.477 1.00 97.31 243 LEU A O 1
ATOM 1899 N N . GLN A 1 244 ? -5.987 4.994 6.738 1.00 96.94 244 GLN A N 1
ATOM 1900 C CA . GLN A 1 244 ? -6.613 6.188 7.326 1.00 96.94 244 GLN A CA 1
ATOM 1901 C C . GLN A 1 244 ? -8.096 5.979 7.660 1.00 96.94 244 GLN A C 1
ATOM 1903 O O . GLN A 1 244 ? -8.554 6.392 8.723 1.00 96.94 244 GLN A O 1
ATOM 1908 N N . GLU A 1 245 ? -8.852 5.326 6.774 1.00 96.62 245 GLU A N 1
ATOM 1909 C CA . GLU A 1 245 ? -10.257 4.984 7.023 1.00 96.62 245 GLU A CA 1
ATOM 1910 C C . GLU A 1 245 ? -10.398 4.018 8.207 1.00 96.62 245 GLU A C 1
ATOM 1912 O O . GLU A 1 245 ? -11.281 4.194 9.047 1.00 96.62 245 GLU A O 1
ATOM 1917 N N . THR A 1 246 ? -9.506 3.030 8.307 1.00 96.44 246 THR A N 1
ATOM 1918 C CA . THR A 1 246 ? -9.491 2.063 9.415 1.00 96.44 246 THR A CA 1
ATOM 1919 C C . THR A 1 246 ? -9.113 2.735 10.733 1.00 96.44 246 THR A C 1
ATOM 1921 O O . THR A 1 246 ? -9.738 2.457 11.752 1.00 96.44 246 THR A O 1
ATOM 1924 N N . ASP A 1 247 ? -8.145 3.653 10.720 1.00 96.31 247 ASP A N 1
ATOM 1925 C CA . ASP A 1 247 ? -7.748 4.428 11.897 1.00 96.31 247 ASP A CA 1
ATOM 1926 C C . ASP A 1 247 ? -8.908 5.308 12.384 1.00 96.31 247 ASP A C 1
ATOM 1928 O O . ASP A 1 247 ? -9.253 5.273 13.564 1.00 96.31 247 ASP A O 1
ATOM 1932 N N . ALA A 1 248 ? -9.600 6.006 11.476 1.00 94.88 248 ALA A N 1
ATOM 1933 C CA . ALA A 1 248 ? -10.784 6.801 11.812 1.00 94.88 248 ALA A CA 1
ATOM 1934 C C . ALA A 1 248 ? -11.939 5.937 12.363 1.00 94.88 248 ALA A C 1
ATOM 1936 O O . ALA A 1 248 ? -12.624 6.313 13.321 1.00 94.88 248 ALA A O 1
ATOM 1937 N N . GLN A 1 249 ? -12.155 4.745 11.797 1.00 96.06 249 GLN A N 1
ATOM 1938 C CA . GLN A 1 249 ? -13.110 3.769 12.336 1.00 96.06 249 GLN A CA 1
ATOM 1939 C C . GLN A 1 249 ? -12.686 3.258 13.722 1.00 96.06 249 GLN A C 1
ATOM 1941 O O . GLN A 1 249 ? -13.522 3.101 14.611 1.00 96.06 249 GLN A O 1
ATOM 1946 N N . GLY A 1 250 ? -11.390 3.041 13.936 1.00 96.62 250 GLY A N 1
ATOM 1947 C CA . GLY A 1 250 ? -10.829 2.662 15.228 1.00 96.62 250 GLY A CA 1
ATOM 1948 C C . GLY A 1 250 ? -11.035 3.742 16.290 1.00 96.62 250 GLY A C 1
ATOM 1949 O O . GLY A 1 250 ? -11.476 3.435 17.397 1.00 96.62 250 GLY A O 1
ATOM 1950 N N . GLU A 1 251 ? -10.784 5.008 15.954 1.00 96.25 251 GLU A N 1
ATOM 1951 C CA . GLU A 1 251 ? -10.997 6.149 16.852 1.00 96.25 251 GLU A CA 1
ATOM 1952 C C . GLU A 1 251 ? -12.475 6.337 17.208 1.00 96.25 251 GLU A C 1
ATOM 1954 O O . GLU A 1 251 ? -12.810 6.526 18.378 1.00 96.25 251 GLU A O 1
ATOM 1959 N N . THR A 1 252 ? -13.378 6.219 16.231 1.00 96.38 252 THR A N 1
ATOM 1960 C CA . THR A 1 252 ? -14.827 6.310 16.481 1.00 96.38 252 THR A CA 1
ATOM 1961 C C . THR A 1 252 ? -15.335 5.158 17.349 1.00 96.38 252 THR A C 1
ATOM 1963 O O . THR A 1 252 ? -16.066 5.400 18.313 1.00 96.38 252 THR A O 1
ATOM 1966 N N . ALA A 1 253 ? -14.908 3.919 17.082 1.00 95.69 253 ALA A N 1
ATOM 1967 C CA . ALA A 1 253 ? -15.241 2.767 17.918 1.00 95.69 253 ALA A CA 1
ATOM 1968 C C . ALA A 1 253 ? -14.687 2.924 19.342 1.00 95.69 253 ALA A C 1
ATOM 1970 O O . ALA A 1 253 ? -15.400 2.682 20.316 1.00 95.69 253 ALA A O 1
ATOM 1971 N N . ARG A 1 254 ? -13.438 3.385 19.480 1.00 96.56 254 ARG A N 1
ATOM 1972 C CA . ARG A 1 254 ? -12.824 3.670 20.780 1.00 96.56 254 ARG A CA 1
ATOM 1973 C C . ARG A 1 254 ? -13.605 4.732 21.552 1.00 96.56 254 ARG A C 1
ATOM 1975 O O . ARG A 1 254 ? -13.898 4.513 22.723 1.00 96.56 254 ARG A O 1
ATOM 1982 N N . GLY A 1 255 ? -13.997 5.824 20.897 1.00 96.88 255 GLY A N 1
ATOM 1983 C CA . GLY A 1 255 ? -14.836 6.859 21.501 1.00 96.88 255 GLY A CA 1
ATOM 1984 C C . GLY A 1 255 ? -16.180 6.312 21.992 1.00 96.88 255 GLY A C 1
ATOM 1985 O O . GLY A 1 255 ? -16.596 6.618 23.108 1.00 96.88 255 GLY A O 1
ATOM 1986 N N . ALA A 1 256 ? -16.829 5.441 21.213 1.00 96.50 256 ALA A N 1
ATOM 1987 C CA . ALA A 1 256 ? -18.070 4.782 21.623 1.00 96.50 256 ALA A CA 1
ATOM 1988 C C . ALA A 1 256 ? -17.872 3.864 22.845 1.00 96.50 256 ALA A C 1
ATOM 1990 O O . ALA A 1 256 ? -18.684 3.889 23.773 1.00 96.50 256 ALA A O 1
ATOM 1991 N N . TYR A 1 257 ? -16.779 3.092 22.892 1.00 97.06 257 TYR A N 1
ATOM 1992 C CA . TYR A 1 257 ? -16.452 2.261 24.055 1.00 97.06 257 TYR A CA 1
ATOM 1993 C C . TYR A 1 257 ? -16.143 3.094 25.302 1.00 97.06 257 TYR A C 1
ATOM 1995 O O . TYR A 1 257 ? -16.606 2.752 26.389 1.00 97.06 257 TYR A O 1
ATOM 2003 N N . GLU A 1 258 ? -15.404 4.197 25.167 1.00 97.62 258 GLU A N 1
ATOM 2004 C CA . GLU A 1 258 ? -15.111 5.106 26.280 1.00 97.62 258 GLU A CA 1
ATOM 2005 C C . GLU A 1 258 ? -16.393 5.761 26.822 1.00 97.62 258 GLU A C 1
ATOM 2007 O O . GLU A 1 258 ? -16.585 5.820 28.039 1.00 97.62 258 GLU A O 1
ATOM 2012 N N . GLN A 1 259 ? -17.322 6.165 25.949 1.00 97.25 259 GLN A N 1
ATOM 2013 C CA . GLN A 1 259 ? -18.640 6.669 26.358 1.00 97.25 259 GLN A CA 1
ATOM 2014 C C . GLN A 1 259 ? -19.473 5.602 27.079 1.00 97.25 259 GLN A C 1
ATOM 2016 O O . GLN A 1 259 ? -20.057 5.882 28.128 1.00 97.25 259 GLN A O 1
ATOM 2021 N N . ALA A 1 260 ? -19.508 4.370 26.562 1.00 97.06 260 ALA A N 1
ATOM 2022 C CA . ALA A 1 260 ? -20.210 3.263 27.210 1.00 97.06 260 ALA A CA 1
ATOM 2023 C C . ALA A 1 260 ? -19.613 2.947 28.592 1.00 97.06 260 ALA A C 1
ATOM 2025 O O . ALA A 1 260 ? -20.351 2.750 29.559 1.00 97.06 260 ALA A O 1
ATOM 2026 N N . LEU A 1 261 ? -18.282 2.967 28.716 1.00 97.38 261 LEU A N 1
ATOM 2027 C CA . LEU A 1 261 ? -17.587 2.785 29.989 1.00 97.38 261 LEU A CA 1
ATOM 2028 C C . LEU A 1 261 ? -17.978 3.875 30.998 1.00 97.38 261 LEU A C 1
ATOM 2030 O O . LEU A 1 261 ? -18.289 3.566 32.149 1.00 97.38 261 LEU A O 1
ATOM 2034 N N . GLN A 1 262 ? -18.014 5.140 30.571 1.00 97.56 262 GLN A N 1
ATOM 2035 C CA . GLN A 1 262 ? -18.458 6.253 31.415 1.00 97.56 262 GLN A CA 1
ATOM 2036 C C . GLN A 1 262 ? -19.921 6.090 31.847 1.00 97.56 262 GLN A C 1
ATOM 2038 O O . GLN A 1 262 ? -20.230 6.261 33.027 1.00 97.56 262 GLN A O 1
ATOM 2043 N N . ALA A 1 263 ? -20.811 5.697 30.933 1.00 97.00 263 ALA A N 1
ATOM 2044 C CA . ALA A 1 263 ? -22.215 5.436 31.246 1.00 97.00 263 ALA A CA 1
ATOM 2045 C C . ALA A 1 263 ? -22.372 4.305 32.278 1.00 97.00 263 ALA A C 1
ATOM 2047 O O . ALA A 1 263 ? -23.101 4.456 33.261 1.00 97.00 263 ALA A O 1
ATOM 2048 N N . HIS A 1 264 ? -21.635 3.201 32.116 1.00 97.19 264 HIS A N 1
ATOM 2049 C CA . HIS A 1 264 ? -21.611 2.117 33.098 1.00 97.19 264 HIS A CA 1
ATOM 2050 C C . HIS A 1 264 ? -21.052 2.569 34.449 1.00 97.19 264 HIS A C 1
ATOM 2052 O O . HIS A 1 264 ? -21.597 2.192 35.484 1.00 97.19 264 HIS A O 1
ATOM 2058 N N . GLN A 1 265 ? -20.020 3.413 34.467 1.00 98.12 265 GLN A N 1
ATOM 2059 C CA . GLN A 1 265 ? -19.471 3.953 35.710 1.00 98.12 265 GLN A CA 1
ATOM 2060 C C . GLN A 1 265 ? -20.487 4.835 36.451 1.00 98.12 265 GLN A C 1
ATOM 2062 O O . GLN A 1 265 ? -20.614 4.729 37.674 1.00 98.12 265 GLN A O 1
ATOM 2067 N N . ILE A 1 266 ? -21.236 5.670 35.725 1.00 97.56 266 ILE A N 1
ATOM 2068 C CA . ILE A 1 266 ? -22.337 6.465 36.286 1.00 97.56 266 ILE A CA 1
ATOM 2069 C C . ILE A 1 266 ? -23.400 5.535 36.874 1.00 97.56 266 ILE A C 1
ATOM 2071 O O . ILE A 1 266 ? -23.798 5.713 38.024 1.00 97.56 266 ILE A O 1
ATOM 2075 N N . TYR A 1 267 ? -23.810 4.506 36.130 1.00 98.00 267 TYR A N 1
ATOM 2076 C CA . TYR A 1 267 ? -24.811 3.544 36.590 1.00 98.00 267 TYR A CA 1
ATOM 2077 C C . TYR A 1 267 ? -24.365 2.779 37.847 1.00 98.00 267 TYR A C 1
ATOM 2079 O O . TYR A 1 267 ? -25.128 2.662 38.803 1.00 98.00 267 TYR A O 1
ATOM 2087 N N . ILE A 1 268 ? -23.104 2.336 37.905 1.00 98.12 268 ILE A N 1
ATOM 2088 C CA . ILE A 1 268 ? -22.518 1.712 39.101 1.00 98.12 268 ILE A CA 1
ATOM 2089 C C . ILE A 1 268 ? -22.589 2.660 40.303 1.00 98.12 268 ILE A C 1
ATOM 2091 O O . ILE A 1 268 ? -22.894 2.222 41.411 1.00 98.12 268 ILE A O 1
ATOM 2095 N N . ASN A 1 269 ? -22.312 3.951 40.110 1.00 97.56 269 ASN A N 1
ATOM 2096 C CA . ASN A 1 269 ? -22.387 4.931 41.192 1.00 97.56 269 ASN A CA 1
ATOM 2097 C C . ASN A 1 269 ? -23.831 5.134 41.680 1.00 97.56 269 ASN A C 1
ATOM 2099 O O . ASN A 1 269 ? -24.048 5.212 42.887 1.00 97.56 269 ASN A O 1
ATOM 2103 N N . VAL A 1 270 ? -24.815 5.154 40.772 1.00 98.06 270 VAL A N 1
ATOM 2104 C CA . VAL A 1 270 ? -26.243 5.203 41.133 1.00 98.06 270 VAL A CA 1
ATOM 2105 C C . VAL A 1 270 ? -26.631 3.977 41.960 1.00 98.06 270 VAL A C 1
ATOM 2107 O O . VAL A 1 270 ? -27.142 4.132 43.066 1.00 98.06 270 VAL A O 1
ATOM 2110 N N . LEU A 1 271 ? -26.294 2.770 41.496 1.00 97.81 271 LEU A N 1
ATOM 2111 C CA . LEU A 1 271 ? -26.579 1.535 42.234 1.00 97.81 271 LEU A CA 1
ATOM 2112 C C . LEU A 1 271 ? -25.901 1.502 43.610 1.00 97.81 271 LEU A C 1
ATOM 2114 O O . LEU A 1 271 ? -26.500 1.058 44.586 1.00 97.81 271 LEU A O 1
ATOM 2118 N N . LYS A 1 272 ? -24.661 1.993 43.727 1.00 98.06 272 LYS A N 1
ATOM 2119 C CA . LYS A 1 272 ? -23.978 2.112 45.028 1.00 98.06 272 LYS A CA 1
ATOM 2120 C C . LYS A 1 272 ? -24.728 3.038 45.986 1.00 98.06 272 LYS A C 1
ATOM 2122 O O . LYS A 1 272 ? -24.804 2.732 47.179 1.00 98.06 272 LYS A O 1
ATOM 2127 N N . ASN A 1 273 ? -25.281 4.141 45.483 1.00 97.75 273 ASN A N 1
ATOM 2128 C CA . ASN A 1 273 ? -26.078 5.059 46.292 1.00 97.75 273 ASN A CA 1
ATOM 2129 C C . ASN A 1 273 ? -27.388 4.396 46.739 1.00 97.75 273 ASN A C 1
ATOM 2131 O O . ASN A 1 273 ? -27.675 4.394 47.933 1.00 97.75 273 ASN A O 1
ATOM 2135 N N . GLU A 1 274 ? -28.115 3.741 45.828 1.00 98.19 274 GLU A N 1
ATOM 2136 C CA . GLU A 1 274 ? -29.352 3.010 46.148 1.00 98.19 274 GLU A CA 1
ATOM 2137 C C . GLU A 1 274 ? -29.121 1.905 47.188 1.00 98.19 274 GLU A C 1
ATOM 2139 O O . GLU A 1 274 ? -29.861 1.798 48.167 1.00 98.19 274 GLU A O 1
ATOM 2144 N N . ILE A 1 275 ? -28.052 1.114 47.038 1.00 98.12 275 ILE A N 1
ATOM 2145 C CA . ILE A 1 275 ? -27.658 0.105 48.032 1.00 98.12 275 ILE A CA 1
ATOM 2146 C C . ILE A 1 275 ? -27.388 0.767 49.387 1.00 98.12 275 ILE A C 1
ATOM 2148 O O . ILE A 1 275 ? -27.841 0.265 50.415 1.00 98.12 275 ILE A O 1
ATOM 2152 N N . SER A 1 276 ? -26.687 1.902 49.413 1.00 97.69 276 SER A N 1
ATOM 2153 C CA . SER A 1 276 ? -26.385 2.613 50.661 1.00 97.69 276 SER A CA 1
ATOM 2154 C C . SER A 1 276 ? -27.654 3.126 51.350 1.00 97.69 276 SER A C 1
ATOM 2156 O O . SER A 1 276 ? -27.795 2.993 52.569 1.00 97.69 276 SER A O 1
ATOM 2158 N N . GLU A 1 277 ? -28.608 3.660 50.585 1.00 98.19 277 GLU A N 1
ATOM 2159 C CA . GLU A 1 277 ? -29.911 4.091 51.098 1.00 98.19 277 GLU A CA 1
ATOM 2160 C C . GLU A 1 277 ? -30.723 2.917 51.654 1.00 98.19 277 GLU A C 1
ATOM 2162 O O . GLU A 1 277 ? -31.274 3.005 52.758 1.00 98.19 277 GLU A O 1
ATOM 2167 N N . LEU A 1 278 ? -30.761 1.792 50.934 1.00 97.94 278 LEU A N 1
ATOM 2168 C CA . LEU A 1 278 ? -31.443 0.578 51.381 1.00 97.94 278 LEU A CA 1
ATOM 2169 C C . LEU A 1 278 ? -30.820 0.016 52.659 1.00 97.94 278 LEU A C 1
ATOM 2171 O O . LEU A 1 278 ? -31.555 -0.340 53.579 1.00 97.94 278 LEU A O 1
ATOM 2175 N N . VAL A 1 279 ? -29.490 0.000 52.768 1.00 98.25 279 VAL A N 1
ATOM 2176 C CA . VAL A 1 279 ? -28.780 -0.410 53.990 1.00 98.25 279 VAL A CA 1
ATOM 2177 C C . VAL A 1 279 ? -29.150 0.497 55.167 1.00 98.25 279 VAL A C 1
ATOM 2179 O O . VAL A 1 279 ? -29.461 -0.002 56.251 1.00 98.25 279 VAL A O 1
ATOM 2182 N N . GLN A 1 280 ? -29.194 1.819 54.973 1.00 97.75 280 GLN A N 1
ATOM 2183 C CA . GLN A 1 280 ? -29.633 2.741 56.027 1.00 97.75 280 GLN A CA 1
ATOM 2184 C C . GLN A 1 280 ? -31.093 2.516 56.430 1.00 97.75 280 GLN A C 1
ATOM 2186 O O . GLN A 1 280 ? -31.414 2.527 57.622 1.00 97.75 280 GLN A O 1
ATOM 2191 N N . LYS A 1 281 ? -31.988 2.309 55.459 1.00 97.81 281 LYS A N 1
ATOM 2192 C CA . LYS A 1 281 ? -33.400 2.016 55.725 1.00 97.81 281 LYS A CA 1
ATOM 2193 C C . LYS A 1 281 ? -33.552 0.710 56.500 1.00 97.81 281 LYS A C 1
ATOM 2195 O O . LYS A 1 281 ? -34.320 0.679 57.458 1.00 97.81 281 LYS A O 1
ATOM 2200 N N . ASN A 1 282 ? -32.801 -0.324 56.131 1.00 97.38 282 ASN A N 1
ATOM 2201 C CA . ASN A 1 282 ? -32.833 -1.611 56.814 1.00 97.38 282 ASN A CA 1
ATOM 2202 C C . ASN A 1 282 ? -32.356 -1.473 58.265 1.00 97.38 282 ASN A C 1
ATOM 2204 O O . ASN A 1 282 ? -33.063 -1.881 59.178 1.00 97.38 282 ASN A O 1
ATOM 2208 N N . LYS A 1 283 ? -31.261 -0.737 58.499 1.00 98.00 283 LYS A N 1
ATOM 2209 C CA . LYS A 1 283 ? -30.784 -0.423 59.854 1.00 98.00 283 LYS A CA 1
ATOM 2210 C C . LYS A 1 283 ? -31.848 0.281 60.711 1.00 98.00 283 LYS A C 1
ATOM 2212 O O . LYS A 1 283 ? -32.007 -0.049 61.879 1.00 98.00 283 LYS A O 1
ATOM 2217 N N . ARG A 1 284 ? -32.604 1.231 60.143 1.00 97.12 284 ARG A N 1
ATOM 2218 C CA . ARG A 1 284 ? -33.719 1.905 60.848 1.00 97.12 284 ARG A CA 1
ATOM 2219 C C . ARG A 1 284 ? -34.894 0.967 61.143 1.00 97.12 284 ARG A C 1
ATOM 2221 O O . ARG A 1 284 ? -35.602 1.161 62.127 1.00 97.12 284 ARG A O 1
ATOM 2228 N N . LEU A 1 285 ? -35.156 -0.001 60.266 1.00 97.50 285 LEU A N 1
ATOM 2229 C CA . LEU A 1 285 ? -36.198 -1.004 60.485 1.00 97.50 285 LEU A CA 1
ATOM 2230 C C . LEU A 1 285 ? -35.780 -2.006 61.561 1.00 97.50 285 LEU A C 1
ATOM 2232 O O . LEU A 1 285 ? -36.598 -2.332 62.414 1.00 97.50 285 LEU A O 1
ATOM 2236 N N . GLU A 1 286 ? -34.519 -2.433 61.567 1.00 97.62 286 GLU A N 1
ATOM 2237 C CA . GLU A 1 286 ? -33.952 -3.281 62.617 1.00 97.62 286 GLU A CA 1
ATOM 2238 C C . GLU A 1 286 ? -34.057 -2.612 63.991 1.00 97.62 286 GLU A C 1
ATOM 2240 O O . GLU A 1 286 ? -34.559 -3.240 64.921 1.00 97.62 286 GLU A O 1
ATOM 2245 N N . THR A 1 287 ? -33.687 -1.328 64.118 1.00 97.06 287 THR A N 1
ATOM 2246 C CA . THR A 1 287 ? -33.825 -0.599 65.393 1.00 97.06 287 THR A CA 1
ATOM 2247 C C . THR A 1 287 ? -35.283 -0.518 65.846 1.00 97.06 287 THR A C 1
ATOM 2249 O O . THR A 1 287 ? -35.585 -0.845 66.992 1.00 97.06 287 THR A O 1
ATOM 2252 N N . ARG A 1 288 ? -36.217 -0.196 64.939 1.00 97.31 288 ARG A N 1
ATOM 2253 C CA . ARG A 1 288 ? -37.658 -0.182 65.258 1.00 97.31 288 ARG A CA 1
ATOM 2254 C C . ARG A 1 288 ? -38.182 -1.553 65.678 1.00 97.31 288 ARG A C 1
ATOM 2256 O O . ARG A 1 288 ? -38.985 -1.643 66.599 1.00 97.31 288 ARG A O 1
ATOM 2263 N N . LEU A 1 289 ? -37.738 -2.625 65.022 1.00 97.06 289 LEU A N 1
ATOM 2264 C CA . LEU A 1 289 ? -38.104 -3.991 65.400 1.00 97.06 289 LEU A CA 1
ATOM 2265 C C . LEU A 1 289 ? -37.583 -4.344 66.793 1.00 97.06 289 LEU A C 1
ATOM 2267 O O . LEU A 1 289 ? -38.297 -4.988 67.558 1.00 97.06 289 LEU A O 1
ATOM 2271 N N . THR A 1 290 ? -36.360 -3.933 67.141 1.00 96.75 290 THR A N 1
ATOM 2272 C CA . THR A 1 290 ? -35.827 -4.145 68.495 1.00 96.75 290 THR A CA 1
ATOM 2273 C C . THR A 1 290 ? -36.593 -3.348 69.550 1.00 96.75 290 THR A C 1
ATOM 2275 O O . THR A 1 290 ? -36.919 -3.909 70.594 1.00 96.75 290 THR A O 1
ATOM 2278 N N . GLU A 1 291 ? -36.958 -2.096 69.256 1.00 96.38 291 GLU A N 1
ATOM 2279 C CA . GLU A 1 291 ? -37.794 -1.255 70.124 1.00 96.38 291 GLU A CA 1
ATOM 2280 C C . GLU A 1 291 ? -39.168 -1.904 70.341 1.00 96.38 291 GLU A C 1
ATOM 2282 O O . GLU A 1 291 ? -39.533 -2.193 71.478 1.00 96.38 291 GLU A O 1
ATOM 2287 N N . GLN A 1 292 ? -39.874 -2.279 69.269 1.00 96.25 292 GLN A N 1
ATOM 2288 C CA . GLN A 1 292 ? -41.173 -2.956 69.366 1.00 96.25 292 GLN A CA 1
ATOM 2289 C C . GLN A 1 292 ? -41.105 -4.291 70.117 1.00 96.25 292 GLN A C 1
ATOM 2291 O O . GLN A 1 292 ? -42.014 -4.621 70.880 1.00 96.25 292 GLN A O 1
ATOM 2296 N N . ARG A 1 293 ? -40.036 -5.079 69.930 1.00 96.56 293 ARG A N 1
ATOM 2297 C CA . ARG A 1 293 ? -39.810 -6.310 70.709 1.00 96.56 293 ARG A CA 1
ATOM 2298 C C . ARG A 1 293 ? -39.642 -6.009 72.197 1.00 96.56 293 ARG A C 1
ATOM 2300 O O . ARG A 1 293 ? -40.201 -6.725 73.019 1.00 96.56 293 ARG A O 1
ATOM 2307 N N . SER A 1 294 ? -38.916 -4.948 72.545 1.00 95.38 294 SER A N 1
ATOM 2308 C CA . SER A 1 294 ? -38.769 -4.530 73.942 1.00 95.38 294 SER A CA 1
ATOM 2309 C C . SER A 1 294 ? -40.088 -4.027 74.544 1.00 95.38 294 SER A C 1
ATOM 2311 O O . SER A 1 294 ? -40.424 -4.403 75.664 1.00 95.38 294 SER A O 1
ATOM 2313 N N . GLU A 1 295 ? -40.890 -3.271 73.786 1.00 96.25 295 GLU A N 1
ATOM 2314 C CA . GLU A 1 295 ? -42.210 -2.778 74.210 1.00 96.25 295 GLU A CA 1
ATOM 2315 C C . GLU A 1 295 ? -43.217 -3.916 74.413 1.00 96.25 295 GLU A C 1
ATOM 2317 O O . GLU A 1 295 ? -43.950 -3.941 75.404 1.00 96.25 295 GLU A O 1
ATOM 2322 N N . THR A 1 296 ? -43.244 -4.885 73.494 1.00 94.69 296 THR A N 1
ATOM 2323 C CA . THR A 1 296 ? -44.097 -6.076 73.614 1.00 94.69 296 THR A CA 1
ATOM 2324 C C . THR A 1 296 ? -43.661 -6.964 74.772 1.00 94.69 296 THR A C 1
ATOM 2326 O O . THR A 1 296 ? -44.517 -7.447 75.509 1.00 94.69 296 THR A O 1
ATOM 2329 N N . GLN A 1 297 ? -42.357 -7.129 75.004 1.00 95.25 297 GLN A N 1
ATOM 2330 C CA . GLN A 1 297 ? -41.849 -7.844 76.174 1.00 95.25 297 GLN A CA 1
ATOM 2331 C C . GLN A 1 297 ? -42.213 -7.130 77.486 1.00 95.25 297 GLN A C 1
ATOM 2333 O O . GLN A 1 297 ? -42.664 -7.783 78.424 1.00 95.25 297 GLN A O 1
ATOM 2338 N N . ALA A 1 298 ? -42.083 -5.802 77.546 1.00 94.31 298 ALA A N 1
ATOM 2339 C CA . ALA A 1 298 ? -42.495 -5.009 78.705 1.00 94.31 298 ALA A CA 1
ATOM 2340 C C . ALA A 1 298 ? -44.008 -5.119 78.958 1.00 94.31 298 ALA A C 1
ATOM 2342 O O . ALA A 1 298 ? -44.435 -5.340 80.089 1.00 94.31 298 ALA A O 1
ATOM 2343 N N . SER A 1 299 ? -44.816 -5.045 77.897 1.00 93.88 299 SER A N 1
ATOM 2344 C CA . SER A 1 299 ? -46.271 -5.222 77.976 1.00 93.88 299 SER A CA 1
ATOM 2345 C C . SER A 1 299 ? -46.654 -6.639 78.417 1.00 93.88 299 SER A C 1
ATOM 2347 O O . SER A 1 299 ? -47.572 -6.805 79.215 1.00 93.88 299 SER A O 1
ATOM 2349 N N . SER A 1 300 ? -45.929 -7.665 77.956 1.00 95.50 300 SER A N 1
ATOM 2350 C CA . SER A 1 300 ? -46.114 -9.056 78.387 1.00 95.50 300 SER A CA 1
ATOM 2351 C C . SER A 1 300 ? -45.777 -9.255 79.865 1.00 95.50 300 SER A C 1
ATOM 2353 O O . SER A 1 300 ? -46.480 -10.001 80.541 1.00 95.50 300 SER A O 1
ATOM 2355 N N . LEU A 1 301 ? -44.721 -8.610 80.371 1.00 94.94 301 LEU A N 1
ATOM 2356 C CA . LEU A 1 301 ? -44.373 -8.640 81.794 1.00 94.94 301 LEU A CA 1
ATOM 2357 C C . LEU A 1 301 ? -45.453 -7.950 82.636 1.00 94.94 301 LEU A C 1
ATOM 2359 O O . LEU A 1 301 ? -45.913 -8.525 83.617 1.00 94.94 301 LEU A O 1
ATOM 2363 N N . ALA A 1 302 ? -45.922 -6.774 82.212 1.00 94.19 302 ALA A N 1
ATOM 2364 C CA . ALA A 1 302 ? -47.006 -6.062 82.889 1.00 94.19 302 ALA A CA 1
ATOM 2365 C C . ALA A 1 302 ? -48.318 -6.870 82.909 1.00 94.19 302 ALA A C 1
ATOM 2367 O O . ALA A 1 302 ? -49.027 -6.876 83.916 1.00 94.19 302 ALA A O 1
ATOM 2368 N N . ALA A 1 303 ? -48.634 -7.582 81.822 1.00 93.19 303 ALA A N 1
ATOM 2369 C CA . ALA A 1 303 ? -49.772 -8.497 81.778 1.00 93.19 303 ALA A CA 1
ATOM 2370 C C . ALA A 1 303 ? -49.604 -9.660 82.770 1.00 93.19 303 ALA A C 1
ATOM 2372 O O . ALA A 1 303 ? -50.519 -9.928 83.542 1.00 93.19 303 ALA A O 1
ATOM 2373 N N . ALA A 1 304 ? -48.421 -10.283 82.830 1.00 94.31 304 ALA A N 1
ATOM 2374 C CA . ALA A 1 304 ? -48.137 -11.350 83.792 1.00 94.31 304 ALA A CA 1
ATOM 2375 C C . ALA A 1 304 ? -48.240 -10.872 85.256 1.00 94.31 304 ALA A C 1
ATOM 2377 O O . ALA A 1 304 ? -48.764 -11.590 86.107 1.00 94.31 304 ALA A O 1
ATOM 2378 N N . GLU A 1 305 ? -47.796 -9.647 85.559 1.00 94.50 305 GLU A N 1
ATOM 2379 C CA . GLU A 1 305 ? -47.976 -9.033 86.882 1.00 94.50 305 GLU A CA 1
ATOM 2380 C C . GLU A 1 305 ? -49.456 -8.804 87.223 1.00 94.50 305 GLU A C 1
ATOM 2382 O O . GLU A 1 305 ? -49.872 -9.002 88.369 1.00 94.50 305 GLU A O 1
ATOM 2387 N N . LEU A 1 306 ? -50.262 -8.372 86.248 1.00 94.25 306 LEU A N 1
ATOM 2388 C CA . LEU A 1 306 ? -51.706 -8.216 86.422 1.00 94.25 306 LEU A CA 1
ATOM 2389 C C . LEU A 1 306 ? -52.392 -9.564 86.649 1.00 94.25 306 LEU A C 1
ATOM 2391 O O . LEU A 1 306 ? -53.192 -9.666 87.576 1.00 94.25 306 LEU A O 1
ATOM 2395 N N . ASP A 1 307 ? -52.040 -10.597 85.884 1.00 94.38 307 ASP A N 1
ATOM 2396 C CA . ASP A 1 307 ? -52.556 -11.955 86.079 1.00 94.38 307 ASP A CA 1
ATOM 2397 C C . ASP A 1 307 ? -52.206 -12.485 87.475 1.00 94.38 307 ASP A C 1
ATOM 2399 O O . ASP A 1 307 ? -53.064 -13.027 88.174 1.00 94.38 307 ASP A O 1
ATOM 2403 N N . GLN A 1 308 ? -50.976 -12.251 87.946 1.00 94.62 308 GLN A N 1
ATOM 2404 C CA . GLN A 1 308 ? -50.570 -12.613 89.305 1.00 94.62 308 GLN A CA 1
ATOM 2405 C C . GLN A 1 308 ? -51.396 -11.873 90.369 1.00 94.62 308 GLN A C 1
ATOM 2407 O O . GLN A 1 308 ? -51.817 -12.480 91.358 1.00 94.62 308 GLN A O 1
ATOM 2412 N N . LYS A 1 309 ? -51.680 -10.577 90.170 1.00 94.38 309 LYS A N 1
ATOM 2413 C CA . LYS A 1 309 ? -52.569 -9.811 91.061 1.00 94.38 309 LYS A CA 1
ATOM 2414 C C . LYS A 1 309 ? -53.994 -10.357 91.041 1.00 94.38 309 LYS A C 1
ATOM 2416 O O . LYS A 1 309 ? -54.576 -10.528 92.109 1.00 94.38 309 LYS A O 1
ATOM 2421 N N . ILE A 1 310 ? -54.542 -10.666 89.866 1.00 93.81 310 ILE A N 1
ATOM 2422 C CA . ILE A 1 310 ? -55.875 -11.266 89.719 1.00 93.81 310 ILE A CA 1
ATOM 2423 C C . ILE A 1 310 ? -55.945 -12.598 90.466 1.00 93.81 310 ILE A C 1
ATOM 2425 O O . ILE A 1 310 ? -56.917 -12.823 91.183 1.00 93.81 310 ILE A O 1
ATOM 2429 N N . LEU A 1 311 ? -54.921 -13.449 90.352 1.00 94.56 311 LEU A N 1
ATOM 2430 C CA . LEU A 1 311 ? -54.839 -14.705 91.100 1.00 94.56 311 LEU A CA 1
ATOM 2431 C C . LEU A 1 311 ? -54.805 -14.459 92.611 1.00 94.56 311 LEU A C 1
ATOM 2433 O O . LEU A 1 311 ? -55.562 -15.087 93.341 1.00 94.56 311 LEU A O 1
ATOM 2437 N N . SER A 1 312 ? -53.993 -13.508 93.086 1.00 93.81 312 SER A N 1
ATOM 2438 C CA . SER A 1 312 ? -53.950 -13.173 94.518 1.00 93.81 312 SER A CA 1
ATOM 2439 C C . SER A 1 312 ? -55.292 -12.651 95.047 1.00 93.81 312 SER A C 1
ATOM 2441 O O . SER A 1 312 ? -55.709 -13.021 96.142 1.00 93.81 312 SER A O 1
ATOM 2443 N N . LEU A 1 313 ? -55.997 -11.839 94.250 1.00 93.25 313 LEU A N 1
ATOM 2444 C CA . LEU A 1 313 ? -57.333 -11.354 94.578 1.00 93.25 313 LEU A CA 1
ATOM 2445 C C . LEU A 1 313 ? -58.358 -12.488 94.586 1.00 93.25 313 LEU A C 1
ATOM 2447 O O . LEU A 1 313 ? -59.184 -12.507 95.488 1.00 93.25 313 LEU A O 1
ATOM 2451 N N . HIS A 1 314 ? -58.294 -13.434 93.642 1.00 93.12 314 HIS A N 1
ATOM 2452 C CA . HIS A 1 314 ? -59.151 -14.625 93.660 1.00 93.12 314 HIS A CA 1
ATOM 2453 C C . HIS A 1 314 ? -58.918 -15.459 94.920 1.00 93.12 314 HIS A C 1
ATOM 2455 O O . HIS A 1 314 ? -59.887 -15.753 95.607 1.00 93.12 314 HIS A O 1
ATOM 2461 N N . CYS A 1 315 ? -57.663 -15.747 95.287 1.00 92.56 315 CYS A N 1
ATOM 2462 C CA . CYS A 1 315 ? -57.363 -16.464 96.530 1.00 92.56 315 CYS A CA 1
ATOM 2463 C C . CYS A 1 315 ? -57.925 -15.735 97.759 1.00 92.56 315 CYS A C 1
ATOM 2465 O O . CYS A 1 315 ? -58.559 -16.354 98.606 1.00 92.56 315 CYS A O 1
ATOM 2467 N N . SER A 1 316 ? -57.750 -14.411 97.842 1.00 92.31 316 SER A N 1
ATOM 2468 C CA . SER A 1 316 ? -58.313 -13.617 98.941 1.00 92.31 316 SER A CA 1
ATOM 2469 C C . SER A 1 316 ? -59.847 -13.623 98.941 1.00 92.31 316 SER A C 1
ATOM 2471 O O . SER A 1 316 ? -60.468 -13.646 100.004 1.00 92.31 316 SER A O 1
ATOM 2473 N N . LEU A 1 317 ? -60.476 -13.621 97.764 1.00 93.19 317 LEU A N 1
ATOM 2474 C CA . LEU A 1 317 ? -61.926 -13.725 97.636 1.00 93.19 317 LEU A CA 1
ATOM 2475 C C . LEU A 1 317 ? -62.429 -15.103 98.085 1.00 93.19 317 LEU A C 1
ATOM 2477 O O . LEU A 1 317 ? -63.443 -15.168 98.776 1.00 93.19 317 LEU A O 1
ATOM 2481 N N . ASP A 1 318 ? -61.714 -16.175 97.741 1.00 92.62 318 ASP A N 1
ATOM 2482 C CA . ASP A 1 318 ? -62.007 -17.544 98.175 1.00 92.62 318 ASP A CA 1
ATOM 2483 C C . ASP A 1 318 ? -61.858 -17.683 99.699 1.00 92.62 318 ASP A C 1
ATOM 2485 O O . ASP A 1 318 ? -62.742 -18.236 100.349 1.00 92.62 318 ASP A O 1
ATOM 2489 N N . GLU A 1 319 ? -60.818 -17.092 100.301 1.00 91.62 319 GLU A N 1
ATOM 2490 C CA . GLU A 1 319 ? -60.658 -17.007 101.763 1.00 91.62 319 GLU A CA 1
ATOM 2491 C C . GLU A 1 319 ? -61.817 -16.234 102.421 1.00 91.62 319 GLU A C 1
ATOM 2493 O O . GLU A 1 319 ? -62.363 -16.643 103.453 1.00 91.62 319 GLU A O 1
ATOM 2498 N N . MET A 1 320 ? -62.248 -15.117 101.824 1.00 90.19 320 MET A N 1
ATOM 2499 C CA . MET A 1 320 ? -63.424 -14.378 102.297 1.00 90.19 320 MET A CA 1
ATOM 2500 C C . MET A 1 320 ? -64.717 -15.192 102.149 1.00 90.19 320 MET A C 1
ATOM 2502 O O . MET A 1 320 ? -65.571 -15.161 103.035 1.00 90.19 320 MET A O 1
ATOM 2506 N N . ALA A 1 321 ? -64.876 -15.941 101.059 1.00 90.69 321 ALA A N 1
ATOM 2507 C CA . ALA A 1 321 ? -66.022 -16.818 100.855 1.00 90.69 321 ALA A CA 1
ATOM 2508 C C . ALA A 1 321 ? -66.033 -17.970 101.874 1.00 90.69 321 ALA A C 1
ATOM 2510 O O . ALA A 1 321 ? -67.080 -18.268 102.451 1.00 90.69 321 ALA A O 1
ATOM 2511 N N . GLU A 1 322 ? -64.875 -18.569 102.162 1.00 90.94 322 GLU A N 1
ATOM 2512 C CA . GLU A 1 322 ? -64.723 -19.621 103.167 1.00 90.94 322 GLU A CA 1
ATOM 2513 C C . GLU A 1 322 ? -65.020 -19.096 104.578 1.00 90.94 322 GLU A C 1
ATOM 2515 O O . GLU A 1 322 ? -65.787 -19.709 105.325 1.00 90.94 322 GLU A O 1
ATOM 2520 N N . THR A 1 323 ? -64.485 -17.928 104.947 1.00 89.44 323 THR A N 1
ATOM 2521 C CA . THR A 1 323 ? -64.792 -17.293 106.240 1.00 89.44 323 THR A CA 1
ATOM 2522 C C . THR A 1 323 ? -66.272 -16.933 106.363 1.00 89.44 323 THR A C 1
ATOM 2524 O O . THR A 1 323 ? -66.866 -17.179 107.415 1.00 89.44 323 THR A O 1
ATOM 2527 N N . ALA A 1 324 ? -66.907 -16.441 105.295 1.00 87.06 324 ALA A N 1
ATOM 2528 C CA . ALA A 1 324 ? -68.347 -16.201 105.262 1.00 87.06 324 ALA A CA 1
ATOM 2529 C C . ALA A 1 324 ? -69.157 -17.502 105.416 1.00 87.06 324 ALA A C 1
ATOM 2531 O O . ALA A 1 324 ? -70.134 -17.533 106.168 1.00 87.06 324 ALA A O 1
ATOM 2532 N N . GLN A 1 325 ? -68.743 -18.597 104.769 1.00 88.94 325 GLN A N 1
ATOM 2533 C CA . GLN A 1 325 ? -69.394 -19.903 104.901 1.00 88.94 325 GLN A CA 1
ATOM 2534 C C . GLN A 1 325 ? -69.217 -20.491 106.311 1.00 88.94 325 GLN A C 1
ATOM 2536 O O . GLN A 1 325 ? -70.168 -21.025 106.884 1.00 88.94 325 GLN A O 1
ATOM 2541 N N . ASN A 1 326 ? -68.031 -20.347 106.906 1.00 88.56 326 ASN A N 1
ATOM 2542 C CA . ASN A 1 326 ? -67.758 -20.734 108.290 1.00 88.56 326 ASN A CA 1
ATOM 2543 C C . ASN A 1 326 ? -68.592 -19.911 109.276 1.00 88.56 326 ASN A C 1
ATOM 2545 O O . ASN A 1 326 ? -69.156 -20.474 110.214 1.00 88.56 326 ASN A O 1
ATOM 2549 N N . TYR A 1 327 ? -68.740 -18.606 109.038 1.00 87.38 327 TYR A N 1
ATOM 2550 C CA . TYR A 1 327 ? -69.633 -17.753 109.817 1.00 87.38 327 TYR A CA 1
ATOM 2551 C C . TYR A 1 327 ? -71.096 -18.193 109.686 1.00 87.38 327 TYR A C 1
ATOM 2553 O O . TYR A 1 327 ? -71.792 -18.290 110.694 1.00 87.38 327 TYR A O 1
ATOM 2561 N N . ALA A 1 328 ? -71.560 -18.525 108.476 1.00 86.94 328 ALA A N 1
ATOM 2562 C CA . ALA A 1 328 ? -72.911 -19.038 108.255 1.00 86.94 328 ALA A CA 1
ATOM 2563 C C . ALA A 1 328 ? -73.163 -20.351 109.020 1.00 86.94 328 ALA A C 1
ATOM 2565 O O . ALA A 1 328 ? -74.168 -20.456 109.719 1.00 86.94 328 ALA A O 1
ATOM 2566 N N . ARG A 1 329 ? -72.223 -21.308 108.980 1.00 87.62 329 ARG A N 1
ATOM 2567 C CA . ARG A 1 329 ? -72.297 -22.552 109.775 1.00 87.62 329 ARG A CA 1
ATOM 2568 C C . ARG A 1 329 ? -72.274 -22.284 111.279 1.00 87.62 329 ARG A C 1
ATOM 2570 O O . ARG A 1 329 ? -73.030 -22.895 112.027 1.00 87.62 329 ARG A O 1
ATOM 2577 N N . ALA A 1 330 ? -71.413 -21.378 111.743 1.00 84.81 330 ALA A N 1
ATOM 2578 C CA . ALA A 1 330 ? -71.345 -21.001 113.153 1.00 84.81 330 ALA A CA 1
ATOM 2579 C C . ALA A 1 330 ? -72.654 -20.351 113.623 1.00 84.81 330 ALA A C 1
ATOM 2581 O O . ALA A 1 330 ? -73.132 -20.658 114.713 1.00 84.81 330 ALA A O 1
ATOM 2582 N N . LYS A 1 331 ? -73.256 -19.502 112.783 1.00 88.69 331 LYS A N 1
ATOM 2583 C CA . LYS A 1 331 ? -74.572 -18.910 113.020 1.00 88.69 331 LYS A CA 1
ATOM 2584 C C . LYS A 1 331 ? -75.657 -19.985 113.096 1.00 88.69 331 LYS A C 1
ATOM 2586 O O . LYS A 1 331 ? -76.409 -19.978 114.059 1.00 88.69 331 LYS A O 1
ATOM 2591 N N . GLU A 1 332 ? -75.707 -20.920 112.150 1.00 86.62 332 GLU A N 1
ATOM 2592 C CA . GLU A 1 332 ? -76.672 -22.029 112.157 1.00 86.62 332 GLU A CA 1
ATOM 2593 C C . GLU A 1 332 ? -76.512 -22.912 113.406 1.00 86.62 332 GLU A C 1
ATOM 2595 O O . GLU A 1 332 ? -77.492 -23.217 114.080 1.00 86.62 332 GLU A O 1
ATOM 2600 N N . ASN A 1 333 ? -75.276 -23.236 113.800 1.00 86.06 333 ASN A N 1
ATOM 2601 C CA . ASN A 1 333 ? -74.989 -23.955 115.045 1.00 86.06 333 ASN A CA 1
ATOM 2602 C C . ASN A 1 333 ? -75.430 -23.169 116.287 1.00 86.06 333 ASN A C 1
ATOM 2604 O O . ASN A 1 333 ? -75.965 -23.754 117.228 1.00 86.06 333 ASN A O 1
ATOM 2608 N N . ALA A 1 334 ? -75.216 -21.852 116.310 1.00 81.38 334 ALA A N 1
ATOM 2609 C CA . ALA A 1 334 ? -75.661 -20.992 117.401 1.00 81.38 334 ALA A CA 1
ATOM 2610 C C . ALA A 1 334 ? -77.193 -20.880 117.450 1.00 81.38 334 ALA A C 1
ATOM 2612 O O . ALA A 1 334 ? -77.769 -20.905 118.534 1.00 81.38 334 ALA A O 1
ATOM 2613 N N . GLU A 1 335 ? -77.866 -20.809 116.300 1.00 84.38 335 GLU A N 1
ATOM 2614 C CA . GLU A 1 335 ? -79.329 -20.840 116.190 1.00 84.38 335 GLU A CA 1
ATOM 2615 C C . GLU A 1 335 ? -79.896 -22.200 116.618 1.00 84.38 335 GLU A C 1
ATOM 2617 O O . GLU A 1 335 ? -80.898 -22.248 117.337 1.00 84.38 335 GLU A O 1
ATOM 2622 N N . ALA A 1 336 ? -79.235 -23.304 116.264 1.00 82.12 336 ALA A N 1
ATOM 2623 C CA . ALA A 1 336 ? -79.575 -24.646 116.724 1.00 82.12 336 ALA A CA 1
ATOM 2624 C C . ALA A 1 336 ? -79.377 -24.789 118.240 1.00 82.12 336 ALA A C 1
ATOM 2626 O O . ALA A 1 336 ? -80.273 -25.276 118.926 1.00 82.12 336 ALA A O 1
ATOM 2627 N N . ALA A 1 337 ? -78.262 -24.299 118.790 1.00 80.50 337 ALA A N 1
ATOM 2628 C CA . ALA A 1 337 ? -78.010 -24.274 120.231 1.00 80.50 337 ALA A CA 1
ATOM 2629 C C . ALA A 1 337 ? -79.019 -23.382 120.972 1.00 80.50 337 ALA A C 1
ATOM 2631 O O . ALA A 1 337 ? -79.536 -23.766 122.017 1.00 80.50 337 ALA A O 1
ATOM 2632 N N . ALA A 1 338 ? -79.366 -22.220 120.415 1.00 77.75 338 ALA A N 1
ATOM 2633 C CA . ALA A 1 338 ? -80.414 -21.356 120.948 1.00 77.75 338 ALA A CA 1
ATOM 2634 C C . ALA A 1 338 ? -81.790 -22.035 120.890 1.00 77.75 338 ALA A C 1
ATOM 2636 O O . ALA A 1 338 ? -82.580 -21.884 121.818 1.00 77.75 338 ALA A O 1
ATOM 2637 N N . SER A 1 339 ? -82.072 -22.811 119.842 1.00 79.56 339 SER A N 1
ATOM 2638 C CA . SER A 1 339 ? -83.305 -23.597 119.718 1.00 79.56 339 SER A CA 1
ATOM 2639 C C . SER A 1 339 ? -83.346 -24.752 120.721 1.00 79.56 339 SER A C 1
ATOM 2641 O O . SER A 1 339 ? -84.373 -24.963 121.356 1.00 79.56 339 SER A O 1
ATOM 2643 N N . GLN A 1 340 ? -82.226 -25.445 120.945 1.00 80.62 340 GLN A N 1
ATOM 2644 C CA . GLN A 1 340 ? -82.090 -26.461 121.994 1.00 80.62 340 GLN A CA 1
ATOM 2645 C C . GLN A 1 340 ? -82.255 -25.855 123.389 1.00 80.62 340 GLN A C 1
ATOM 2647 O O . GLN A 1 340 ? -82.973 -26.414 124.209 1.00 80.62 340 GLN A O 1
ATOM 2652 N N . LEU A 1 341 ? -81.648 -24.694 123.652 1.00 79.31 341 LEU A N 1
ATOM 2653 C CA . LEU A 1 341 ? -81.829 -23.963 124.905 1.00 79.31 341 LEU A CA 1
ATOM 2654 C C . LEU A 1 341 ? -83.274 -23.497 125.079 1.00 79.31 341 LEU A C 1
ATOM 2656 O O . LEU A 1 341 ? -83.807 -23.634 126.171 1.00 79.31 341 LEU A O 1
ATOM 2660 N N . ARG A 1 342 ? -83.932 -22.997 124.025 1.00 77.94 342 ARG A N 1
ATOM 2661 C CA . ARG A 1 342 ? -85.366 -22.663 124.058 1.00 77.94 342 ARG A CA 1
ATOM 2662 C C . ARG A 1 342 ? -86.217 -23.888 124.369 1.00 77.94 342 ARG A C 1
ATOM 2664 O O . ARG A 1 342 ? -87.051 -23.800 125.257 1.00 77.94 342 ARG A O 1
ATOM 2671 N N . SER A 1 343 ? -85.956 -25.023 123.722 1.00 76.06 343 SER A N 1
ATOM 2672 C CA . SER A 1 343 ? -86.649 -26.286 123.995 1.00 76.06 343 SER A CA 1
ATOM 2673 C C . SER A 1 343 ? -86.402 -26.775 125.425 1.00 76.06 343 SER A C 1
ATOM 2675 O O . SER A 1 343 ? -87.340 -27.194 126.091 1.00 76.06 343 SER A O 1
ATOM 2677 N N . ALA A 1 344 ? -85.169 -26.683 125.930 1.00 74.06 344 ALA A N 1
ATOM 2678 C CA . ALA A 1 344 ? -84.835 -27.028 127.310 1.00 74.06 344 ALA A CA 1
ATOM 2679 C C . ALA A 1 344 ? -85.508 -26.080 128.314 1.00 74.06 344 ALA A C 1
ATOM 2681 O O . ALA A 1 344 ? -85.917 -26.507 129.390 1.00 74.06 344 ALA A O 1
ATOM 2682 N N . LEU A 1 345 ? -85.654 -24.803 127.960 1.00 74.25 345 LEU A N 1
ATOM 2683 C CA . LEU A 1 345 ? -86.315 -23.794 128.781 1.00 74.25 345 LEU A CA 1
ATOM 2684 C C . LEU A 1 345 ? -87.840 -23.972 128.767 1.00 74.25 345 LEU A C 1
ATOM 2686 O O . LEU A 1 345 ? -88.463 -23.862 129.817 1.00 74.25 345 LEU A O 1
ATOM 2690 N N . GLU A 1 346 ? -88.439 -24.335 127.630 1.00 75.62 346 GLU A N 1
ATOM 2691 C CA . GLU A 1 346 ? -89.839 -24.776 127.541 1.00 75.62 346 GLU A CA 1
ATOM 2692 C C . GLU A 1 346 ? -90.082 -26.056 128.344 1.00 75.62 346 GLU A C 1
ATOM 2694 O O . GLU A 1 346 ? -91.084 -26.160 129.048 1.00 75.62 346 GLU A O 1
ATOM 2699 N N . GLN A 1 347 ? -89.145 -27.002 128.317 1.00 72.88 347 GLN A N 1
ATOM 2700 C CA . GLN A 1 347 ? -89.232 -28.234 129.095 1.00 72.88 347 GLN A CA 1
ATOM 2701 C C . GLN A 1 347 ? -89.093 -27.966 130.601 1.00 72.88 347 GLN A C 1
ATOM 2703 O O . GLN A 1 347 ? -89.899 -28.457 131.384 1.00 72.88 347 GLN A O 1
ATOM 2708 N N . ALA A 1 348 ? -88.180 -27.080 131.006 1.00 66.38 348 ALA A N 1
ATOM 2709 C CA . ALA A 1 348 ? -88.065 -26.612 132.388 1.00 66.38 348 ALA A CA 1
ATOM 2710 C C . ALA A 1 348 ? -89.294 -25.801 132.847 1.00 66.38 348 ALA A C 1
ATOM 2712 O O . ALA A 1 348 ? -89.690 -25.878 134.010 1.00 66.38 348 ALA A O 1
ATOM 2713 N N . LEU A 1 349 ? -89.930 -25.041 131.949 1.00 65.19 349 LEU A N 1
ATOM 2714 C CA . LEU A 1 349 ? -91.200 -24.359 132.216 1.00 65.19 349 LEU A CA 1
ATOM 2715 C C . LEU A 1 349 ? -92.360 -25.353 132.357 1.00 65.19 349 LEU A C 1
ATOM 2717 O O . LEU A 1 349 ? -93.194 -25.180 133.246 1.00 65.19 349 LEU A O 1
ATOM 2721 N N . SER A 1 350 ? -92.389 -26.414 131.551 1.00 67.38 350 SER A N 1
ATOM 2722 C CA . SER A 1 350 ? -93.346 -27.517 131.690 1.00 67.38 350 SER A CA 1
ATOM 2723 C C . SER A 1 350 ? -93.147 -28.267 133.016 1.00 67.38 350 SER A C 1
ATOM 2725 O O . SER A 1 350 ? -94.114 -28.532 133.730 1.00 67.38 350 SER A O 1
ATOM 2727 N N . ASP A 1 351 ? -91.899 -28.525 133.414 1.00 61.66 351 ASP A N 1
ATOM 2728 C CA . ASP A 1 351 ? -91.558 -29.143 134.703 1.00 61.66 351 ASP A CA 1
ATOM 2729 C C . ASP A 1 351 ? -91.890 -28.222 135.893 1.00 61.66 351 ASP A C 1
ATOM 2731 O O . ASP A 1 351 ? -92.328 -28.678 136.953 1.00 61.66 351 ASP A O 1
ATOM 2735 N N . SER A 1 352 ? -91.758 -26.906 135.713 1.00 57.53 352 SER A N 1
ATOM 2736 C CA . SER A 1 352 ? -92.200 -25.883 136.668 1.00 57.53 352 SER A CA 1
ATOM 2737 C C . SER A 1 352 ? -93.727 -25.857 136.819 1.00 57.53 352 SER A C 1
ATOM 2739 O O . SER A 1 352 ? -94.233 -25.848 137.943 1.00 57.53 352 SER A O 1
ATOM 2741 N N . GLN A 1 353 ? -94.485 -25.948 135.720 1.00 57.22 353 GLN A N 1
ATOM 2742 C CA . GLN A 1 353 ? -95.949 -26.074 135.761 1.00 57.22 353 GLN A CA 1
ATOM 2743 C C . GLN A 1 353 ? -96.401 -27.394 136.410 1.00 57.22 353 GLN A C 1
ATOM 2745 O O . GLN A 1 353 ? -97.409 -27.420 137.125 1.00 57.22 353 GLN A O 1
ATOM 2750 N N . HIS A 1 354 ? -95.627 -28.471 136.246 1.00 56.25 354 HIS A N 1
ATOM 2751 C CA . HIS A 1 354 ? -95.866 -29.746 136.923 1.00 56.25 354 HIS A CA 1
ATOM 2752 C C . HIS A 1 354 ? -95.562 -29.678 138.434 1.00 56.25 354 HIS A C 1
ATOM 2754 O O . HIS A 1 354 ? -96.285 -30.254 139.248 1.00 56.25 354 HIS A O 1
ATOM 2760 N N . ASN A 1 355 ? -94.559 -28.894 138.845 1.00 55.19 355 ASN A N 1
ATOM 2761 C CA . ASN A 1 355 ? -94.282 -28.611 140.257 1.00 55.19 355 ASN A CA 1
ATOM 2762 C C . ASN A 1 355 ? -95.302 -27.651 140.896 1.00 55.19 355 ASN A C 1
ATOM 2764 O O . ASN A 1 355 ? -95.660 -27.843 142.059 1.00 55.19 355 ASN A O 1
ATOM 2768 N N . ALA A 1 356 ? -95.840 -26.682 140.151 1.00 55.75 356 ALA A N 1
ATOM 2769 C CA . ALA A 1 356 ? -96.902 -25.792 140.628 1.00 55.75 356 ALA A CA 1
ATOM 2770 C C . ALA A 1 356 ? -98.204 -26.559 140.939 1.00 55.75 356 ALA A C 1
ATOM 2772 O O . ALA A 1 356 ? -98.811 -26.362 141.993 1.00 55.75 356 ALA A O 1
ATOM 2773 N N . SER A 1 357 ? -98.574 -27.526 140.095 1.00 55.88 357 SER A N 1
ATOM 2774 C CA . SER A 1 357 ? -99.726 -28.412 140.334 1.00 55.88 357 SER A CA 1
ATOM 2775 C C . SER A 1 357 ? -99.477 -29.425 141.473 1.00 55.88 357 SER A C 1
ATOM 2777 O O . SER A 1 357 ? -100.403 -29.812 142.197 1.00 55.88 357 SER A O 1
ATOM 2779 N N . ARG A 1 358 ? -98.212 -29.785 141.739 1.00 52.84 358 ARG A N 1
ATOM 2780 C CA . ARG A 1 358 ? -97.811 -30.571 142.923 1.00 52.84 358 ARG A CA 1
ATOM 2781 C C . ARG A 1 358 ? -97.924 -29.776 144.230 1.00 52.84 358 ARG A C 1
ATOM 2783 O O . ARG A 1 358 ? -98.344 -30.342 145.240 1.00 52.84 358 ARG A O 1
ATOM 2790 N N . CYS A 1 359 ? -97.617 -28.478 144.210 1.00 54.69 359 CYS A N 1
ATOM 2791 C CA . CYS A 1 359 ? -97.778 -27.580 145.358 1.00 54.69 359 CYS A CA 1
ATOM 2792 C C . CYS A 1 359 ? -99.253 -27.329 145.711 1.00 54.69 359 CYS A C 1
ATOM 2794 O O . CYS A 1 359 ? -99.601 -27.408 146.886 1.00 54.69 359 CYS A O 1
ATOM 2796 N N . GLU A 1 360 ? -100.148 -27.161 144.730 1.00 58.16 360 GLU A N 1
ATOM 2797 C CA . GLU A 1 360 ? -101.598 -27.078 145.000 1.00 58.16 360 GLU A CA 1
ATOM 2798 C C . GLU A 1 360 ? -102.152 -28.357 145.651 1.00 58.16 360 GLU A C 1
ATOM 2800 O O . GLU A 1 360 ? -103.025 -28.308 146.520 1.00 58.16 360 GLU A O 1
ATOM 2805 N N . THR A 1 361 ? -101.606 -29.520 145.283 1.00 59.03 361 THR A N 1
ATOM 2806 C CA . THR A 1 361 ? -101.999 -30.810 145.869 1.00 59.03 361 THR A CA 1
ATOM 2807 C C . THR A 1 361 ? -101.496 -30.970 147.311 1.00 59.03 361 THR A C 1
ATOM 2809 O O . THR A 1 361 ? -102.142 -31.636 148.121 1.00 59.03 361 THR A O 1
ATOM 2812 N N . LEU A 1 362 ? -100.364 -30.349 147.661 1.00 57.22 362 LEU A N 1
ATOM 2813 C CA . LEU A 1 362 ? -99.828 -30.341 149.026 1.00 57.22 362 LEU A CA 1
ATOM 2814 C C . LEU A 1 362 ? -100.539 -29.315 149.923 1.00 57.22 362 LEU A C 1
ATOM 2816 O O . LEU A 1 362 ? -100.806 -29.636 151.079 1.00 57.22 362 LEU A O 1
ATOM 2820 N N . SER A 1 363 ? -100.956 -28.160 149.394 1.00 55.75 363 SER A N 1
ATOM 2821 C CA . SER A 1 363 ? -101.793 -27.200 150.134 1.00 55.75 363 SER A CA 1
ATOM 2822 C C . SER A 1 363 ? -103.159 -27.784 150.515 1.00 55.75 363 SER A C 1
ATOM 2824 O O . SER A 1 363 ? -103.567 -27.653 151.665 1.00 55.75 363 SER A O 1
ATOM 2826 N N . ARG A 1 364 ? -103.816 -28.551 149.626 1.00 60.12 364 ARG A N 1
ATOM 2827 C CA . ARG A 1 364 ? -105.073 -29.257 149.967 1.00 60.12 364 ARG A CA 1
ATOM 2828 C C . ARG A 1 364 ? -104.892 -30.377 151.001 1.00 60.12 364 ARG A C 1
ATOM 2830 O O . ARG A 1 364 ? -105.838 -30.719 151.703 1.00 60.12 364 ARG A O 1
ATOM 2837 N N . LYS A 1 365 ? -103.691 -30.961 151.110 1.00 59.88 365 LYS A N 1
ATOM 2838 C CA . LYS A 1 365 ? -103.365 -31.957 152.149 1.00 59.88 365 LYS A CA 1
ATOM 2839 C C . LYS A 1 365 ? -103.057 -31.317 153.506 1.00 59.88 365 LYS A C 1
ATOM 2841 O O . LYS A 1 365 ? -103.298 -31.956 154.524 1.00 59.88 365 LYS A O 1
ATOM 2846 N N . LEU A 1 366 ? -102.568 -30.076 153.527 1.00 56.38 366 LEU A N 1
ATOM 2847 C CA . LEU A 1 366 ? -102.317 -29.324 154.759 1.00 56.38 366 LEU A CA 1
ATOM 2848 C C . LEU A 1 366 ? -103.627 -28.802 155.379 1.00 56.38 366 LEU A C 1
ATOM 2850 O O . LEU A 1 366 ? -103.843 -28.970 156.575 1.00 56.38 366 LEU A O 1
ATOM 2854 N N . GLU A 1 367 ? -104.551 -28.292 154.556 1.00 60.66 367 GLU A N 1
ATOM 2855 C CA . GLU A 1 367 ? -105.887 -27.853 155.005 1.00 60.66 367 GLU A CA 1
ATOM 2856 C C . GLU A 1 367 ? -106.753 -29.017 155.532 1.00 60.66 367 GLU A C 1
ATOM 2858 O O . GLU A 1 367 ? -107.550 -28.837 156.453 1.00 60.66 367 GLU A O 1
ATOM 2863 N N . ALA A 1 368 ? -106.563 -30.237 155.011 1.00 60.16 368 ALA A N 1
ATOM 2864 C CA . ALA A 1 368 ? -107.210 -31.445 155.532 1.00 60.16 368 ALA A CA 1
ATOM 2865 C C . ALA A 1 368 ? -106.634 -31.896 156.892 1.00 60.16 368 ALA A C 1
ATOM 2867 O O . ALA A 1 368 ? -107.381 -32.386 157.735 1.00 60.16 368 ALA A O 1
ATOM 2868 N N . ALA A 1 369 ? -105.335 -31.684 157.137 1.00 57.84 369 ALA A N 1
ATOM 2869 C CA . ALA A 1 369 ? -104.675 -32.054 158.392 1.00 57.84 369 ALA A CA 1
ATOM 2870 C C . ALA A 1 369 ? -104.978 -31.074 159.547 1.00 57.84 369 ALA A C 1
ATOM 2872 O O . ALA A 1 369 ? -105.079 -31.492 160.701 1.00 57.84 369 ALA A O 1
ATOM 2873 N N . GLU A 1 370 ? -105.191 -29.784 159.262 1.00 54.88 370 GLU A N 1
ATOM 2874 C CA . GLU A 1 370 ? -105.561 -28.788 160.285 1.00 54.88 370 GLU A CA 1
ATOM 2875 C C . GLU A 1 370 ? -107.036 -28.883 160.727 1.00 54.88 370 GLU A C 1
ATOM 2877 O O . GLU A 1 370 ? -107.370 -28.538 161.865 1.00 54.88 370 GLU A O 1
ATOM 2882 N N . ALA A 1 371 ? -107.921 -29.432 159.887 1.00 57.69 371 ALA A N 1
AT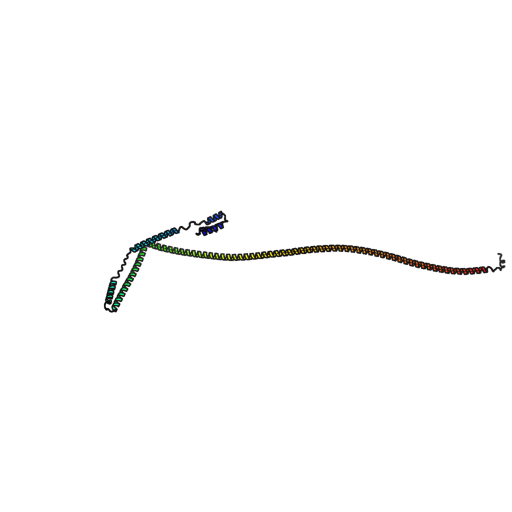OM 2883 C CA . ALA A 1 371 ? -109.325 -29.681 160.233 1.00 57.69 371 ALA A CA 1
ATOM 2884 C C . ALA A 1 371 ? -109.534 -30.921 161.135 1.00 57.69 371 ALA A C 1
ATOM 2886 O O . ALA A 1 371 ? -110.561 -31.022 161.814 1.00 57.69 371 ALA A O 1
ATOM 2887 N N . GLU A 1 372 ? -108.565 -31.841 161.185 1.00 54.94 372 GLU A N 1
ATOM 2888 C CA . GLU A 1 372 ? -108.650 -33.107 161.931 1.00 54.94 372 GLU A CA 1
ATOM 2889 C C . GLU A 1 372 ? -108.080 -33.000 163.364 1.00 54.94 372 GLU A C 1
ATOM 2891 O O . GLU A 1 372 ? -108.490 -33.743 164.255 1.00 54.94 372 GLU A O 1
ATOM 2896 N N . LEU A 1 373 ? -107.235 -31.996 163.644 1.00 53.09 373 LEU A N 1
ATOM 2897 C CA . LEU A 1 373 ? -106.645 -31.771 164.975 1.00 53.09 373 LEU A CA 1
ATOM 2898 C C . LEU A 1 373 ? -107.592 -31.055 165.970 1.00 53.09 373 LEU A C 1
ATOM 2900 O O . LEU A 1 373 ? -107.409 -31.153 167.181 1.00 53.09 373 LEU A O 1
ATOM 2904 N N . ASN A 1 374 ? -108.639 -30.373 165.486 1.00 51.84 374 ASN A N 1
ATOM 2905 C CA . ASN A 1 374 ? -109.546 -29.545 166.303 1.00 51.84 374 ASN A CA 1
ATOM 2906 C C . ASN A 1 374 ? -110.883 -30.223 166.701 1.00 51.84 374 ASN A C 1
ATOM 2908 O O . ASN A 1 374 ? -111.787 -29.549 167.196 1.00 51.84 374 ASN A O 1
ATOM 2912 N N . ARG A 1 375 ? -111.040 -31.552 166.532 1.00 50.75 375 ARG A N 1
ATOM 2913 C CA . ARG A 1 375 ? -112.270 -32.294 166.920 1.00 50.75 375 ARG A CA 1
ATOM 2914 C C . ARG A 1 375 ? -112.093 -33.532 167.811 1.00 50.75 375 ARG A C 1
ATOM 2916 O O . ARG A 1 375 ? -113.090 -34.185 168.106 1.00 50.75 375 ARG A O 1
ATOM 2923 N N . SER A 1 376 ? -110.903 -33.826 168.340 1.00 41.53 376 SER A N 1
ATOM 2924 C CA . SER A 1 376 ? -110.730 -34.908 169.330 1.00 41.53 376 SER A CA 1
ATOM 2925 C C . SER A 1 376 ? -110.280 -34.404 170.706 1.00 41.53 376 SER A C 1
ATOM 2927 O O . SER A 1 376 ? -109.225 -34.773 171.219 1.00 41.53 376 SER A O 1
ATOM 2929 N N . SER A 1 377 ? -111.126 -33.594 171.345 1.00 38.28 377 SER A N 1
ATOM 2930 C CA . SER A 1 377 ? -111.196 -33.494 172.805 1.00 38.28 377 SER A CA 1
ATOM 2931 C C . SER A 1 377 ? -112.240 -34.499 173.313 1.00 38.28 377 SER A C 1
ATOM 2933 O O . SER A 1 377 ? -113.435 -34.244 173.171 1.00 38.28 377 SER A O 1
ATOM 2935 N N . GLY A 1 378 ? -111.836 -35.640 173.893 1.00 40.41 378 GLY A N 1
ATOM 2936 C CA . GLY A 1 378 ? -112.824 -36.536 174.520 1.00 40.41 378 GLY A CA 1
ATOM 2937 C C . GLY A 1 378 ? -112.495 -38.019 174.702 1.00 40.41 378 GLY A C 1
ATOM 2938 O O . GLY A 1 378 ? -113.384 -38.834 174.506 1.00 40.41 378 GLY A O 1
ATOM 2939 N N . ALA A 1 379 ? -111.282 -38.391 175.121 1.00 36.09 379 ALA A N 1
ATOM 2940 C CA . ALA A 1 379 ? -111.032 -39.703 175.734 1.00 36.09 379 ALA A CA 1
ATOM 2941 C C . ALA A 1 379 ? -110.042 -39.563 176.902 1.00 36.09 379 ALA A C 1
ATOM 2943 O O . ALA A 1 379 ? -108.831 -39.720 176.768 1.00 36.09 379 ALA A O 1
ATOM 2944 N N . LYS A 1 380 ? -110.587 -39.219 178.073 1.00 43.28 380 LYS A N 1
ATOM 2945 C CA . LYS A 1 380 ? -109.984 -39.542 179.372 1.00 43.28 380 LYS A CA 1
ATOM 2946 C C . LYS A 1 380 ? -110.177 -41.050 179.614 1.00 43.28 380 LYS A C 1
ATOM 2948 O O . LYS A 1 380 ? -111.240 -41.564 179.281 1.00 43.28 380 LYS A O 1
ATOM 2953 N N . SER A 1 381 ? -109.199 -41.683 180.276 1.00 44.00 381 SER A N 1
ATOM 2954 C CA . SER A 1 381 ? -109.277 -43.001 180.951 1.00 44.00 381 SER A CA 1
ATOM 2955 C C . SER A 1 381 ? -108.854 -44.246 180.147 1.00 44.00 381 SER A C 1
ATOM 2957 O O . SER A 1 381 ? -109.719 -44.988 179.704 1.00 44.00 381 SER A O 1
ATOM 2959 N N . PHE A 1 382 ? -107.544 -44.558 180.065 1.00 43.25 382 PHE A N 1
ATOM 2960 C CA . PHE A 1 382 ? -107.109 -45.977 180.083 1.00 43.25 382 PHE A CA 1
ATOM 2961 C C . PHE A 1 382 ? -105.642 -46.270 180.475 1.00 43.25 382 PHE A C 1
ATOM 2963 O O . PHE A 1 382 ? -105.387 -47.368 180.935 1.00 43.25 382 PHE A O 1
ATOM 2970 N N . MET A 1 383 ? -104.666 -45.353 180.402 1.00 42.50 383 MET A N 1
ATOM 2971 C CA . MET A 1 383 ? -103.262 -45.700 180.755 1.00 42.50 383 MET A CA 1
ATOM 2972 C C . MET A 1 383 ? -102.709 -44.880 181.928 1.00 42.50 383 MET A C 1
ATOM 2974 O O . MET A 1 383 ? -101.609 -44.343 181.896 1.00 42.50 383 MET A O 1
ATOM 2978 N N . ARG A 1 384 ? -103.518 -44.821 182.996 1.00 49.56 384 ARG A N 1
ATOM 2979 C CA . ARG A 1 384 ? -103.073 -44.685 184.399 1.00 49.56 384 ARG A CA 1
ATOM 2980 C C . ARG A 1 384 ? -103.118 -46.051 185.118 1.00 49.56 384 ARG A C 1
ATOM 2982 O O . ARG A 1 384 ? -103.144 -46.102 186.340 1.00 49.56 384 ARG A O 1
ATOM 2989 N N . TRP A 1 385 ? -103.170 -47.149 184.358 1.00 49.88 385 TRP A N 1
ATOM 2990 C CA . TRP A 1 385 ? -103.234 -48.528 184.844 1.00 49.88 385 TRP A CA 1
ATOM 2991 C C . TRP A 1 385 ? -102.450 -49.450 183.903 1.00 49.88 385 TRP A C 1
ATOM 2993 O O . TRP A 1 385 ? -103.047 -50.176 183.126 1.00 49.88 385 TRP A O 1
ATOM 3003 N N . MET A 1 386 ? -101.119 -49.356 183.912 1.00 40.19 386 MET A N 1
ATOM 3004 C CA . MET A 1 386 ? -100.198 -50.468 183.628 1.00 40.19 386 MET A CA 1
ATOM 3005 C C . MET A 1 386 ? -98.766 -49.991 183.906 1.00 40.19 386 MET A C 1
ATOM 3007 O O . MET A 1 386 ? -98.181 -49.262 183.110 1.00 40.19 386 MET A O 1
ATOM 3011 N N . THR A 1 387 ? -98.259 -50.450 185.059 1.00 47.72 387 THR A N 1
ATOM 3012 C CA . THR A 1 387 ? -96.850 -50.726 185.406 1.00 47.72 387 THR A CA 1
ATOM 3013 C C . THR A 1 387 ? -95.922 -49.510 185.581 1.00 47.72 387 THR A C 1
ATOM 3015 O O . THR A 1 387 ? -95.667 -48.784 184.635 1.00 47.72 387 THR A O 1
ATOM 3018 N N . GLU A 1 388 ? -95.336 -49.224 186.752 1.00 45.06 388 GLU A N 1
ATOM 3019 C CA . GLU A 1 388 ? -94.844 -50.172 187.772 1.00 45.06 388 GLU A CA 1
ATOM 3020 C C . GLU A 1 388 ? -94.218 -51.415 187.127 1.00 45.06 388 GLU A C 1
ATOM 3022 O O . GLU A 1 388 ? -94.677 -52.546 187.280 1.00 45.06 388 GLU A O 1
ATOM 3027 N N . LYS A 1 389 ? -93.192 -51.154 186.315 1.00 40.59 389 LYS A N 1
ATOM 3028 C CA . LYS A 1 389 ? -91.848 -51.670 186.559 1.00 40.59 389 LYS A CA 1
ATOM 3029 C C . LYS A 1 389 ? -90.809 -50.704 186.010 1.00 40.59 389 LYS A C 1
ATOM 3031 O O . LYS A 1 389 ? -91.004 -50.249 184.863 1.00 40.59 389 LYS A O 1
#

Secondary structure (DSSP, 8-state):
--HHHHHHHHHHH-S-HHHHHHHHHHHHHHHTTS-HHHHHHHHHHHHTT-----S-SSHHHHHHHHHHHHHHHHHHHHHHHHHHTT----------HHHHHHHHHHHHHHHHHTTTT--HHHHHHHHHHHHHHHHHHHHHHHHHHHHHHHHHHHHHHHHHHHHHHSHHHHHHHHHHHHHHHHHHHHHHHHHHHHHHHHHHHHHHHHHHHHHHHHHHHHHHHHHHHHHHHHHHHHHHHHHHHHHHHHHHHHHHHHHHHHHHHHHHHHHHHHHHHHHHHHHHHHHHHHHHHHHHHHHHHHHHHHHHHHHHHHHHHHHHHHHHHHHHHHHHHHHHHHHHHHHHHHHHHHHHHHHHHHHHHHHHHHHHHHHHHHHHTTS------SSSSS---

Foldseek 3Di:
DDPLLVLQLVLLVDPDVVSSVVSNVVSCVVCVPPDPVVVVVSVVVSCVPRDNPDPPPPVVVVVVVVVVVVVVVVVVVVVVVVVVVPDPPDDDDDQDVVLVVVLVVLVVVLVVCVVDPHPVVVNVVSVVVNVVSVVVSVVVVVVVVVVVVVVVVVVVVVVLVVLCVDPVSVVVVVVVVVVVVVVVVVVVVVVVVVVVVVVVVVVVVVVVVVVVVVVVVVVVVVVVVVVVVVVVVVVVVVVVVVVVVVVVVVVVVVVVVVVVVVVVVVVVVVVVVVVVVVVVVVVVVVVVVVVVVVVVVVVVVVVVVVVVVVVVVVVVVVVVVVVVVVVVVVVVVVVVVVVVVVVVVVVVVVVVVVVVVVVVVVVVVVVVVVVVVPPPPDDDDDPVDDDDD